Protein AF-A0A6L8E9G6-F1 (afdb_monomer_lite)

Secondary structure (DSSP, 8-state):
------PPPP--------PPPPPPPPPPPPPPPPP------------------------PPPPPP----------HHHHHHHHT--SSEEEEEEEEEE-TT-TT-EEEEEEETTS-TTSS-EEEE--SS-B-TTSEEEEEEEEEEEPPSSSSPPEEEEEEEEEEPPPPTT--S---TTTT-EEEEEEETTS-GGGT-PEEE---EESSTTPPEEEEEEEEEEEPTTS-TTT---EEEEEETTEEEEEE---HHHHHHHHHHHHHHHHHHHHT--GGG-------SSS----SS------HHHHHHHHHHHHHHHHHHHHTS----HHHHHHHHHHHHHHHHHHTT---SS-HHHHHHHHHHH--S-TTS---TTSHHHHHHHHHHHHHHHHHH-THHHHHHHHHHTT-SSHHHHHHHHHSS-HHHHHHHHHHHHHHHSPPPPEEEEEEE-TTS-B--SEEEEEE-TTSPEEEEE--TTSEEEEE--SSEEEEEEEETTTEEEEEE-SSS-EE-TT-TTTPPEEE--TT-EEEEEEE-SS-TTS--EE-SSSSEEPPS-S----SPPPEEEEEEEE-TTS-B-TTPEEEEEEGGGS-EEEEE--TTSEEEEEE-SEEEEEEEEEEPTTSPEEEEEE-GGG-EES-GGGPPEEEESSS-EEEEEEE-----

pLDDT: mean 72.91, std 22.37, range [22.69, 98.38]

Radius of gyration: 34.8 Å; chains: 1; bounding box: 87×125×87 Å

Foldseek 3Di:
DDDDDDDDDDDDDDDDDDDDDDDDDDDDDDDDDDDDDDDDDDDDDDDDDDDDDDDDDDDDDDDDDDDDPDDDPDDPVVVVVVVVPPDWKWKKKKWWWFAPPCPQWIKIFMDTVPDDSPPQHIDIFGFDPPQPPQQKTWRDKDWTFADGPDPDGTFTKIKTKMFRAADPPPDPPPRPVRHGWMWMFMDGVPDDSPLQDTHIFCQLDAPDPRGITISFMKIWIYTHPPPPSVPDQIWIWTAHPVGIRTGGDDDVVNVLVCVVVVVQVVLCVVPVHDSVPQDQDADPDPFDDDDPDPHDHDDLVNLLVSLLVVQLVLLCVQQVNQDDQPLLSLLSSLQSSQVVVVVVVNPDVDRSLVVLLALCLQDPDQLPDSDDCVFSSSSSLSVNLNVVLCVQQNNVLSSQLSNVNNPDPDSQRSNCVSRVDGPVRSSVVSVVVSCVRRNHAAKAKEFEAEPVRAGQFQKWKWKDDPPDDIWIFGQDPRRITIGGYHQHFIWIWIQHPQAGTAATDQPPQEGDFPLPVVRHGTDRADRNGHYHRHHYRPADNPADFDCLLASHTHRPPDPPDPPRAAWAKEKEFEAEQVRAGDWQKKKWWDRPPDPRTWIFTAHPRRMTITTHGFDKTWIKIWDQDPVRDTDIWTQQDPVATDNGPVSTDIDGDDPYHHYHRYHYDHPDD

Sequence (669 aa):
MAAAPDAPADPVTAPAGAAAAPDAPASPEPPPTAAAAPDSPAAAAAAPAAVVFCEDGLAVPEPVAGDLEAECPYSVAALEARDARGGDVADLDVRVWQREGNLASLFVSARPGGGSWEALGTISLAPDDGVTASGRLRYGDLALDVPRPGDGPPLAIELRVWQQLPAPWGTSAQRLPDAGSTYIGARVAGGSWDSLGMIPLPLAGRLGSDGPFRYGDIALRVPLPGGDADRALPTATVVLADGYSTVERITWRQRIEEEYAITTAFFAHRYGLTAEDVTLVMSDSKEPAAYESGVVALTEGDLRSIGWGYALALHEELSGGASPPQWLLSGMAEHFTAVHGFAAGWRATEPGLERDIRDARGAAEPLRSDTDIRDCGVSGIAGLATARLVERAGEGALWEFSRLLRGARSWEVAFAEAFGVSIDAFYEAFDAYRREVAPPHPHIQGVIVGADGMPARDLEVWAAAPDSSAWIDPTGADGAFSVAAGSSPIELFVTHARCGIIGYYDGVGGLVGWMDFDARAAIEVGDAGVGGLTIVLPIDPDAPCVDDGTGWWKAPEGVDEAGPPSLYRISGVVLGPDGEPVEGVYVKADGGRGANVRRDETGADGTFTLLTPPGWYKLGVRVYLPSGSSRAGWYGGESGFTIRRQQITLVGVDGEDVTGIVVNLPEFR

Structure (mmCIF, N/CA/C/O backbone):
data_AF-A0A6L8E9G6-F1
#
_entry.id   AF-A0A6L8E9G6-F1
#
loop_
_atom_site.group_PDB
_atom_site.id
_atom_site.type_symbol
_atom_site.label_atom_id
_atom_site.label_alt_id
_atom_site.label_comp_id
_atom_site.label_asym_id
_atom_site.label_entity_id
_atom_site.label_seq_id
_atom_site.pdbx_PDB_ins_code
_atom_site.Cartn_x
_atom_site.Cartn_y
_atom_site.Cartn_z
_atom_site.occupancy
_atom_site.B_iso_or_equiv
_atom_site.auth_seq_id
_atom_site.auth_comp_id
_atom_site.auth_asym_id
_atom_site.auth_atom_id
_atom_site.pdbx_PDB_model_num
ATOM 1 N N . MET A 1 1 ? -11.612 -72.545 3.456 1.00 34.84 1 MET A N 1
ATOM 2 C CA . MET A 1 1 ? -10.907 -71.340 3.944 1.00 34.84 1 MET A CA 1
ATOM 3 C C . MET A 1 1 ? -11.466 -70.154 3.173 1.00 34.84 1 MET A C 1
ATOM 5 O O . MET A 1 1 ? -11.627 -70.293 1.970 1.00 34.84 1 MET A O 1
ATOM 9 N N . ALA A 1 2 ? -11.878 -69.113 3.905 1.00 37.31 2 ALA A N 1
ATOM 10 C CA . ALA A 1 2 ? -12.655 -67.927 3.496 1.00 37.31 2 ALA A CA 1
ATOM 11 C C . ALA A 1 2 ? -12.231 -67.331 2.133 1.00 37.31 2 ALA A C 1
ATOM 13 O O . ALA A 1 2 ? -11.038 -67.257 1.868 1.00 37.31 2 ALA A O 1
ATOM 14 N N . ALA A 1 3 ? -13.126 -67.080 1.167 1.00 36.34 3 ALA A N 1
ATOM 15 C CA . ALA A 1 3 ? -14.264 -66.139 1.097 1.00 36.34 3 ALA A CA 1
ATOM 16 C C . ALA A 1 3 ? -13.819 -64.667 0.942 1.00 36.34 3 ALA A C 1
ATOM 18 O O . ALA A 1 3 ? -13.421 -64.024 1.908 1.00 36.34 3 ALA A O 1
ATOM 19 N N . ALA A 1 4 ? -13.899 -64.180 -0.301 1.00 39.75 4 ALA A N 1
ATOM 20 C CA . ALA A 1 4 ? -13.783 -62.783 -0.721 1.00 39.75 4 ALA A CA 1
ATOM 21 C C . ALA A 1 4 ? -15.195 -62.177 -0.865 1.00 39.75 4 ALA A C 1
ATOM 23 O O . ALA A 1 4 ? -16.087 -62.919 -1.283 1.00 39.75 4 ALA A O 1
ATOM 24 N N . PRO A 1 5 ? -15.424 -60.885 -0.559 1.00 57.00 5 PRO A N 1
ATOM 25 C CA . PRO A 1 5 ? -16.730 -60.273 -0.755 1.00 57.00 5 PRO A CA 1
ATOM 26 C C . PRO A 1 5 ? -16.812 -59.479 -2.069 1.00 57.00 5 PRO A C 1
ATOM 28 O O . PRO A 1 5 ? -16.061 -58.536 -2.303 1.00 57.00 5 PRO A O 1
ATOM 31 N N . ASP A 1 6 ? -17.719 -59.951 -2.920 1.00 42.75 6 ASP A N 1
ATOM 32 C CA . ASP A 1 6 ? -18.845 -59.253 -3.552 1.00 42.75 6 ASP A CA 1
ATOM 33 C C . ASP A 1 6 ? -18.707 -57.795 -4.026 1.00 42.75 6 ASP A C 1
ATOM 35 O O . ASP A 1 6 ? -18.621 -56.840 -3.255 1.00 42.75 6 ASP A O 1
ATOM 39 N N . ALA A 1 7 ? -18.873 -57.654 -5.344 1.00 43.41 7 ALA A N 1
ATOM 40 C CA . ALA A 1 7 ? -19.369 -56.460 -6.016 1.00 43.41 7 ALA A CA 1
ATOM 41 C C . ALA A 1 7 ? -20.901 -56.349 -5.863 1.00 43.41 7 ALA A C 1
ATOM 43 O O . ALA A 1 7 ? -21.584 -57.374 -5.954 1.00 43.41 7 ALA A O 1
ATOM 44 N N . PRO A 1 8 ? -21.477 -55.141 -5.722 1.00 57.91 8 PRO A N 1
ATOM 45 C CA . PRO A 1 8 ? -22.910 -54.953 -5.865 1.00 57.91 8 PRO A CA 1
ATOM 46 C C . PRO A 1 8 ? -23.287 -54.531 -7.291 1.00 57.91 8 PRO A C 1
ATOM 48 O O . PRO A 1 8 ? -22.608 -53.746 -7.951 1.00 57.91 8 PRO A O 1
ATOM 51 N N . ALA A 1 9 ? -24.401 -55.108 -7.727 1.00 42.03 9 ALA A N 1
ATOM 52 C CA . ALA A 1 9 ? -25.062 -54.932 -9.006 1.00 42.03 9 ALA A CA 1
ATOM 53 C C . ALA A 1 9 ? -25.795 -53.585 -9.143 1.00 42.03 9 ALA A C 1
ATOM 55 O O . ALA A 1 9 ? -26.225 -52.994 -8.150 1.00 42.03 9 ALA A O 1
ATOM 56 N N . ASP A 1 10 ? -26.014 -53.187 -10.400 1.00 43.34 10 ASP A N 1
ATOM 57 C CA . ASP A 1 10 ? -27.021 -52.208 -10.822 1.00 43.34 10 ASP A CA 1
ATOM 58 C C . ASP A 1 10 ? -28.392 -52.503 -10.208 1.00 43.34 10 ASP A C 1
ATOM 60 O O . ASP A 1 10 ? -28.780 -53.671 -10.055 1.00 43.34 10 ASP A O 1
ATOM 64 N N . PRO A 1 11 ? -29.193 -51.453 -9.966 1.00 54.84 11 PRO A N 1
ATOM 65 C CA . PRO A 1 11 ? -30.431 -51.418 -10.736 1.00 54.84 11 PRO A CA 1
ATOM 66 C C . PRO A 1 11 ? -30.962 -50.013 -11.107 1.00 54.84 11 PRO A C 1
ATOM 68 O O . PRO A 1 11 ? -30.930 -49.071 -10.323 1.00 54.84 11 PRO A O 1
ATOM 71 N N . VAL A 1 12 ? -31.665 -50.003 -12.249 1.00 36.16 12 VAL A N 1
ATOM 72 C CA . VAL A 1 12 ? -33.034 -49.463 -12.415 1.00 36.16 12 VAL A CA 1
ATOM 73 C C . VAL A 1 12 ? -33.237 -48.050 -13.014 1.00 36.16 12 VAL A C 1
ATOM 75 O O . VAL A 1 12 ? -33.052 -47.009 -12.400 1.00 36.16 12 VAL A O 1
ATOM 78 N N . THR A 1 13 ? -33.783 -48.118 -14.240 1.00 39.25 13 THR A N 1
ATOM 79 C CA . THR A 1 13 ? -34.848 -47.313 -14.880 1.00 39.25 13 THR A CA 1
ATOM 80 C C . THR A 1 13 ? -34.634 -45.839 -15.216 1.00 39.25 13 THR A C 1
ATOM 82 O O . THR A 1 13 ? -34.694 -44.953 -14.370 1.00 39.25 13 THR A O 1
ATOM 85 N N . ALA A 1 14 ? -34.639 -45.593 -16.527 1.00 44.62 14 ALA A N 1
ATOM 86 C CA . ALA A 1 14 ? -35.161 -44.379 -17.138 1.00 44.62 14 ALA A CA 1
ATOM 87 C C . ALA A 1 14 ? -36.683 -44.245 -16.934 1.00 44.62 14 ALA A C 1
ATOM 89 O O . ALA A 1 14 ? -37.402 -45.249 -16.994 1.00 44.62 14 ALA A O 1
ATOM 90 N N . PRO A 1 15 ? -37.188 -43.004 -16.880 1.00 51.66 15 PRO A N 1
ATOM 91 C CA . PRO A 1 15 ? -38.453 -42.691 -17.513 1.00 51.66 15 PRO A CA 1
ATOM 92 C C . PRO A 1 15 ? -38.275 -41.626 -18.599 1.00 51.66 15 PRO A C 1
ATOM 94 O O . PRO A 1 15 ? -37.685 -40.566 -18.401 1.00 51.66 15 PRO A O 1
ATOM 97 N N . ALA A 1 16 ? -38.852 -41.928 -19.758 1.00 43.56 16 ALA A N 1
ATOM 98 C CA . ALA A 1 16 ? -39.201 -40.951 -20.769 1.00 43.56 16 ALA A CA 1
ATOM 99 C C . ALA A 1 16 ? -40.277 -40.006 -20.209 1.00 43.56 16 ALA A C 1
ATOM 101 O O . ALA A 1 16 ? -41.309 -40.455 -19.713 1.00 43.56 16 ALA A O 1
ATOM 102 N N . GLY A 1 17 ? -40.039 -38.704 -20.324 1.00 38.12 17 GLY A N 1
ATOM 103 C CA . GLY A 1 17 ? -40.986 -37.658 -19.961 1.00 38.12 17 GLY A CA 1
ATOM 104 C C . GLY A 1 17 ? -40.661 -36.388 -20.731 1.00 38.12 17 GLY A C 1
ATOM 105 O O . GLY A 1 17 ? -39.945 -35.526 -20.238 1.00 38.12 17 GLY A O 1
ATOM 106 N N . ALA A 1 18 ? -41.160 -36.300 -21.964 1.00 43.31 18 ALA A N 1
ATOM 107 C CA . ALA A 1 18 ? -41.193 -35.060 -22.724 1.00 43.31 18 ALA A CA 1
ATOM 108 C C . ALA A 1 18 ? -42.178 -34.099 -22.040 1.00 43.31 18 ALA A C 1
ATOM 110 O O . ALA A 1 18 ? -43.392 -34.281 -22.133 1.00 43.31 18 ALA A O 1
ATOM 111 N N . ALA A 1 19 ? -41.650 -33.102 -21.333 1.00 38.50 19 ALA A N 1
ATOM 112 C CA . ALA A 1 19 ? -42.410 -31.953 -20.866 1.00 38.50 19 ALA A CA 1
ATOM 113 C C . ALA A 1 19 ? -42.202 -30.800 -21.854 1.00 38.50 19 ALA A C 1
ATOM 115 O O . ALA A 1 19 ? -41.074 -30.441 -22.187 1.00 38.50 19 ALA A O 1
ATOM 116 N N . ALA A 1 20 ? -43.319 -30.280 -22.354 1.00 40.31 20 ALA A N 1
ATOM 117 C CA . ALA A 1 20 ? -43.389 -29.131 -23.238 1.00 40.31 20 ALA A CA 1
ATOM 118 C C . ALA A 1 20 ? -42.755 -27.888 -22.592 1.00 40.31 20 ALA A C 1
ATOM 120 O O . ALA A 1 20 ? -42.917 -27.646 -21.395 1.00 40.31 20 ALA A O 1
ATOM 121 N N . ALA A 1 21 ? -42.053 -27.106 -23.412 1.00 43.97 21 ALA A N 1
ATOM 122 C CA . ALA A 1 21 ? -41.559 -25.783 -23.061 1.00 43.97 21 ALA A CA 1
ATOM 123 C C . ALA A 1 21 ? -42.733 -24.866 -22.660 1.00 43.97 21 ALA A C 1
ATOM 125 O O . ALA A 1 21 ? -43.738 -24.850 -23.374 1.00 43.97 21 ALA A O 1
ATOM 126 N N . PRO A 1 22 ? -42.641 -24.104 -21.556 1.00 48.09 22 PRO A N 1
ATOM 127 C CA . PRO A 1 22 ? -43.569 -23.014 -21.311 1.00 48.09 22 PRO A CA 1
ATOM 128 C C . PRO A 1 22 ? -43.245 -21.839 -22.240 1.00 48.09 22 PRO A C 1
ATOM 130 O O . PRO A 1 22 ? -42.084 -21.469 -22.423 1.00 48.09 22 PRO A O 1
ATOM 133 N N . ASP A 1 23 ? -44.303 -21.286 -22.827 1.00 43.38 23 ASP A N 1
ATOM 134 C CA . ASP A 1 23 ? -44.295 -20.114 -23.692 1.00 43.38 23 ASP A CA 1
ATOM 135 C C . ASP A 1 23 ? -43.515 -18.940 -23.082 1.00 43.38 23 ASP A C 1
ATOM 137 O O . ASP A 1 23 ? -43.664 -18.593 -21.907 1.00 43.38 23 ASP A O 1
ATOM 141 N N . ALA A 1 24 ? -42.697 -18.308 -23.923 1.00 47.88 24 ALA A N 1
ATOM 142 C CA . ALA A 1 24 ? -42.020 -17.058 -23.621 1.00 47.88 24 ALA A CA 1
ATOM 143 C C . ALA A 1 24 ? -43.050 -15.951 -23.311 1.00 47.88 24 ALA A C 1
ATOM 145 O O . ALA A 1 24 ? -44.006 -15.785 -24.076 1.00 47.88 24 ALA A O 1
ATOM 146 N N . PRO A 1 25 ? -42.880 -15.153 -22.240 1.00 49.28 25 PRO A N 1
ATOM 147 C CA . PRO A 1 25 ? -43.731 -13.994 -22.025 1.00 49.28 25 PRO A CA 1
ATOM 148 C C . PRO A 1 25 ? -43.443 -12.929 -23.090 1.00 49.28 25 PRO A C 1
ATOM 150 O O . PRO A 1 25 ? -42.295 -12.569 -23.355 1.00 49.28 25 PRO A O 1
ATOM 153 N N . ALA A 1 26 ? -44.524 -12.451 -23.706 1.00 46.19 26 ALA A N 1
ATOM 154 C CA . ALA A 1 26 ? -44.530 -11.410 -24.719 1.00 46.19 26 ALA A CA 1
ATOM 155 C C . ALA A 1 26 ? -43.819 -10.133 -24.242 1.00 46.19 26 ALA A C 1
ATOM 157 O O . ALA A 1 26 ? -44.000 -9.683 -23.109 1.00 46.19 26 ALA A O 1
ATOM 158 N N . SER A 1 27 ? -43.035 -9.545 -25.145 1.00 49.81 27 SER A N 1
ATOM 159 C CA . SER A 1 27 ? -42.399 -8.238 -24.987 1.00 49.81 27 SER A CA 1
ATOM 160 C C . SER A 1 27 ? -43.433 -7.159 -24.631 1.00 49.81 27 SER A C 1
ATOM 162 O O . SER A 1 27 ? -44.472 -7.095 -25.292 1.00 49.81 27 SER A O 1
ATOM 164 N N . PRO A 1 28 ? -43.176 -6.291 -23.637 1.00 51.94 28 PRO A N 1
ATOM 165 C CA . PRO A 1 28 ? -44.056 -5.162 -23.375 1.00 51.94 28 PRO A CA 1
ATOM 166 C C . PRO A 1 28 ? -43.942 -4.123 -24.500 1.00 51.94 28 PRO A C 1
ATOM 168 O O . PRO A 1 28 ? -42.842 -3.758 -24.922 1.00 51.94 28 PRO A O 1
ATOM 171 N N . GLU A 1 29 ? -45.100 -3.671 -24.987 1.00 46.72 29 GLU A N 1
ATOM 172 C CA . GLU A 1 29 ? -45.248 -2.578 -25.950 1.00 46.72 29 GLU A CA 1
ATOM 173 C C . GLU A 1 29 ? -44.551 -1.290 -25.470 1.00 46.72 29 GLU A C 1
ATOM 175 O O . GLU A 1 29 ? -44.580 -0.976 -24.275 1.00 46.72 29 GLU A O 1
ATOM 180 N N . PRO A 1 30 ? -43.968 -0.498 -26.388 1.00 52.91 30 PRO A N 1
ATOM 181 C CA . PRO A 1 30 ? -43.432 0.812 -26.054 1.00 52.91 30 PRO A CA 1
ATOM 182 C C . PRO A 1 30 ? -44.566 1.802 -25.720 1.00 52.91 30 PRO A C 1
ATOM 184 O O . PRO A 1 30 ? -45.620 1.776 -26.362 1.00 52.91 30 PRO A O 1
ATOM 187 N N . PRO A 1 31 ? -44.367 2.712 -24.749 1.00 54.97 31 PRO A N 1
ATOM 188 C CA . PRO A 1 31 ? -45.377 3.694 -24.380 1.00 54.97 31 PRO A CA 1
ATOM 189 C C . PRO A 1 31 ? -45.618 4.730 -25.497 1.00 54.97 31 PRO A C 1
ATOM 191 O O . PRO A 1 31 ? -44.718 5.024 -26.291 1.00 54.97 31 PRO A O 1
ATOM 194 N N . PRO A 1 32 ? -46.832 5.308 -25.559 1.00 49.84 32 PRO A N 1
ATOM 195 C CA . PRO A 1 32 ? -47.239 6.204 -26.631 1.00 49.84 32 PRO A CA 1
ATOM 196 C C . PRO A 1 32 ? -46.510 7.550 -26.590 1.00 49.84 32 PRO A C 1
ATOM 198 O O . PRO A 1 32 ? -46.261 8.147 -25.543 1.00 49.84 32 PRO A O 1
ATOM 201 N N . THR A 1 33 ? -46.221 8.034 -27.792 1.00 44.53 33 THR A N 1
ATOM 202 C CA . THR A 1 33 ? -45.575 9.302 -28.124 1.00 44.53 33 THR A CA 1
ATOM 203 C C . THR A 1 33 ? -46.416 10.485 -27.630 1.00 44.53 33 THR A C 1
ATOM 205 O O . THR A 1 33 ? -47.532 10.699 -28.104 1.00 44.53 33 THR A O 1
ATOM 208 N N . ALA A 1 34 ? -45.884 11.274 -26.693 1.00 41.69 34 ALA A N 1
ATOM 209 C CA . ALA A 1 34 ? -46.488 12.537 -26.278 1.00 41.69 34 ALA A CA 1
ATOM 210 C C . ALA A 1 34 ? -46.026 13.674 -27.201 1.00 41.69 34 ALA A C 1
ATOM 212 O O . ALA A 1 34 ? -44.832 13.911 -27.387 1.00 41.69 34 ALA A O 1
ATOM 213 N N . ALA A 1 35 ? -47.002 14.353 -27.794 1.00 38.34 35 ALA A N 1
ATOM 214 C CA . ALA A 1 35 ? -46.831 15.486 -28.685 1.00 38.34 35 ALA A CA 1
ATOM 215 C C . ALA A 1 35 ? -46.746 16.827 -27.931 1.00 38.34 35 ALA A C 1
ATOM 217 O O . ALA A 1 35 ? -47.390 17.014 -26.904 1.00 38.34 35 ALA A O 1
ATOM 218 N N . ALA A 1 36 ? -46.041 17.761 -28.580 1.00 35.41 36 ALA A N 1
ATOM 219 C CA . ALA A 1 36 ? -46.190 19.220 -28.556 1.00 35.41 36 ALA A CA 1
ATOM 220 C C . ALA A 1 36 ? -45.849 19.996 -27.264 1.00 35.41 36 ALA A C 1
ATOM 222 O O . ALA A 1 36 ? -46.630 20.096 -26.322 1.00 35.41 36 ALA A O 1
ATOM 223 N N . ALA A 1 37 ? -44.702 20.679 -27.324 1.00 40.25 37 ALA A N 1
ATOM 224 C CA . ALA A 1 37 ? -44.379 21.864 -26.535 1.00 40.25 37 ALA A CA 1
ATOM 225 C C . ALA A 1 37 ? -45.086 23.119 -27.090 1.00 40.25 37 ALA A C 1
ATOM 227 O O . ALA A 1 37 ? -45.302 23.195 -28.304 1.00 40.25 37 ALA A O 1
ATOM 228 N N . PRO A 1 38 ? -45.330 24.138 -26.248 1.00 48.16 38 PRO A N 1
ATOM 229 C CA . PRO A 1 38 ? -45.386 25.517 -26.710 1.00 48.16 38 PRO A CA 1
ATOM 230 C C . PRO A 1 38 ? -44.296 26.403 -26.075 1.00 48.16 38 PRO A C 1
ATOM 232 O O . PRO A 1 38 ? -44.104 26.429 -24.862 1.00 48.16 38 PRO A O 1
ATOM 235 N N . ASP A 1 39 ? -43.632 27.136 -26.967 1.00 38.28 39 ASP A N 1
ATOM 236 C CA . ASP A 1 39 ? -43.183 28.530 -26.878 1.00 38.28 39 ASP A CA 1
ATOM 237 C C . ASP A 1 39 ? -42.185 28.986 -25.793 1.00 38.28 39 ASP A C 1
ATOM 239 O O . ASP A 1 39 ? -42.514 29.297 -24.650 1.00 38.28 39 ASP A O 1
ATOM 243 N N . SER A 1 40 ? -40.946 29.197 -26.256 1.00 34.78 40 SER A N 1
ATOM 244 C CA . SER A 1 40 ? -39.994 30.182 -25.722 1.00 34.78 40 SER A CA 1
ATOM 245 C C . SER A 1 40 ? -40.429 31.627 -26.004 1.00 34.78 40 SER A C 1
ATOM 247 O O . SER A 1 40 ? -40.998 31.898 -27.063 1.00 34.78 40 SER A O 1
ATOM 249 N N . PRO A 1 41 ? -39.948 32.592 -25.197 1.00 46.97 41 PRO A N 1
ATOM 250 C CA . PRO A 1 41 ? -39.599 33.904 -25.721 1.00 46.97 41 PRO A CA 1
ATOM 251 C C . PRO A 1 41 ? -38.106 34.233 -25.544 1.00 46.97 41 PRO A C 1
ATOM 253 O O . PRO A 1 41 ? -37.573 34.283 -24.442 1.00 46.97 41 PRO A O 1
ATOM 256 N N . ALA A 1 42 ? -37.486 34.473 -26.701 1.00 32.00 42 ALA A N 1
ATOM 257 C CA . ALA A 1 42 ? -36.502 35.503 -27.040 1.00 32.00 42 ALA A CA 1
ATOM 258 C C . ALA A 1 42 ? -35.385 35.877 -26.042 1.00 32.00 42 ALA A C 1
ATOM 260 O O . ALA A 1 42 ? -35.580 36.577 -25.051 1.00 32.00 42 ALA A O 1
ATOM 261 N N . ALA A 1 43 ? -34.165 35.548 -26.472 1.00 33.62 43 ALA A N 1
ATOM 262 C CA . ALA A 1 43 ? -32.908 36.141 -26.046 1.00 33.62 43 ALA A CA 1
ATOM 263 C C . ALA A 1 43 ? -32.781 37.617 -26.475 1.00 33.62 43 ALA A C 1
ATOM 265 O O . ALA A 1 43 ? -33.112 37.976 -27.607 1.00 33.62 43 ALA A O 1
ATOM 266 N N . ALA A 1 44 ? -32.203 38.440 -25.599 1.00 33.03 44 ALA A N 1
ATOM 267 C CA . ALA A 1 44 ? -31.598 39.720 -25.949 1.00 33.03 44 ALA A CA 1
ATOM 268 C C . ALA A 1 44 ? -30.086 39.635 -25.706 1.00 33.03 44 ALA A C 1
ATOM 270 O O . ALA A 1 44 ? -29.627 39.278 -24.622 1.00 33.03 44 ALA A O 1
ATOM 271 N N . ALA A 1 45 ? -29.336 39.927 -26.763 1.00 36.22 45 ALA A N 1
ATOM 272 C CA . ALA A 1 45 ? -27.887 39.916 -26.826 1.00 36.22 45 ALA A CA 1
ATOM 273 C C . ALA A 1 45 ? -27.264 41.139 -26.138 1.00 36.22 45 ALA A C 1
ATOM 275 O O . ALA A 1 45 ? -27.761 42.256 -26.279 1.00 36.22 45 ALA A O 1
ATOM 276 N N . ALA A 1 46 ? -26.102 40.944 -25.517 1.00 30.33 46 ALA A N 1
ATOM 277 C CA . ALA A 1 46 ? -25.108 41.994 -25.336 1.00 30.33 46 ALA A CA 1
ATOM 278 C C . ALA A 1 46 ? -23.712 41.401 -25.576 1.00 30.33 46 ALA A C 1
ATOM 280 O O . ALA A 1 46 ? -23.305 40.437 -24.932 1.00 30.33 46 ALA A O 1
ATOM 281 N N . ALA A 1 47 ? -23.034 41.961 -26.575 1.00 33.81 47 ALA A N 1
ATOM 282 C CA . ALA A 1 47 ? -21.674 41.648 -26.996 1.00 33.81 47 ALA A CA 1
ATOM 283 C C . ALA A 1 47 ? -20.642 42.476 -26.175 1.00 33.81 47 ALA A C 1
ATOM 285 O O . ALA A 1 47 ? -21.043 43.340 -25.393 1.00 33.81 47 ALA A O 1
ATOM 286 N N . PRO A 1 48 ? -19.329 42.209 -26.325 1.00 41.09 48 PRO A N 1
ATOM 287 C CA . PRO A 1 48 ? -18.318 42.296 -25.267 1.00 41.09 48 PRO A CA 1
ATOM 288 C C . PRO A 1 48 ? -17.652 43.671 -25.130 1.00 41.09 48 PRO A C 1
ATOM 290 O O . PRO A 1 48 ? -17.574 44.433 -26.093 1.00 41.09 48 PRO A O 1
ATOM 293 N N . ALA A 1 49 ? -17.076 43.942 -23.955 1.00 27.38 49 ALA A N 1
ATOM 294 C CA . ALA A 1 49 ? -16.217 45.099 -23.729 1.00 27.38 49 ALA A CA 1
ATOM 295 C C . ALA A 1 49 ? -14.818 44.681 -23.240 1.00 27.38 49 ALA A C 1
ATOM 297 O O . ALA A 1 49 ? -14.646 44.087 -22.181 1.00 27.38 49 ALA A O 1
ATOM 298 N N . ALA A 1 50 ? -13.871 45.002 -24.119 1.00 25.59 50 ALA A N 1
ATOM 299 C CA . ALA A 1 50 ? -12.425 45.181 -24.038 1.00 25.59 50 ALA A CA 1
ATOM 300 C C . ALA A 1 50 ? -11.691 45.176 -22.678 1.00 25.59 50 ALA A C 1
ATOM 302 O O . ALA A 1 50 ? -12.076 45.821 -21.708 1.00 25.59 50 ALA A O 1
ATOM 303 N N . VAL A 1 51 ? -10.505 44.563 -22.746 1.00 26.09 51 VAL A N 1
ATOM 304 C CA . VAL A 1 51 ? -9.331 44.718 -21.877 1.00 26.09 51 VAL A CA 1
ATOM 305 C C . VAL A 1 51 ? -8.611 46.038 -22.190 1.00 26.09 51 VAL A C 1
ATOM 307 O O . VAL A 1 51 ? -8.325 46.299 -23.359 1.00 26.09 51 VAL A O 1
ATOM 310 N N . VAL A 1 52 ? -8.247 46.810 -21.158 1.00 22.69 52 VAL A N 1
ATOM 311 C CA . VAL A 1 52 ? -7.181 47.835 -21.169 1.00 22.69 52 VAL A CA 1
ATOM 312 C C . VAL A 1 52 ? -6.492 47.844 -19.792 1.00 22.69 52 VAL A C 1
ATOM 314 O O . VAL A 1 52 ? -7.167 47.823 -18.767 1.00 22.69 52 VAL A O 1
ATOM 317 N N . PHE A 1 53 ? -5.155 47.853 -19.793 1.00 29.69 53 PHE A N 1
ATOM 318 C CA . PHE A 1 53 ? -4.258 47.982 -18.632 1.00 29.69 53 PHE A CA 1
ATOM 319 C C . PHE A 1 53 ? -4.036 49.453 -18.221 1.00 29.69 53 PHE A C 1
ATOM 321 O O . PHE A 1 53 ? -4.020 50.304 -19.104 1.00 29.69 53 PHE A O 1
ATOM 328 N N . CYS A 1 54 ? -3.786 49.700 -16.923 1.00 25.02 54 CYS A N 1
ATOM 329 C CA . CYS A 1 54 ? -2.844 50.675 -16.311 1.00 25.02 54 CYS A CA 1
ATOM 330 C C . CYS A 1 54 ? -2.882 50.462 -14.774 1.00 25.02 54 CYS A C 1
ATOM 332 O O . CYS A 1 54 ? -3.959 50.258 -14.224 1.00 25.02 54 CYS A O 1
ATOM 334 N N . GLU A 1 55 ? -1.755 50.181 -14.111 1.00 28.30 55 GLU A N 1
ATOM 335 C CA . GLU A 1 55 ? -0.821 51.127 -13.451 1.00 28.30 55 GLU A CA 1
ATOM 336 C C . GLU A 1 55 ? -1.432 51.917 -12.271 1.00 28.30 55 GLU A C 1
ATOM 338 O O . GLU A 1 55 ? -2.286 52.776 -12.454 1.00 28.30 55 GLU A O 1
ATOM 343 N N . ASP A 1 56 ? -0.933 51.581 -11.074 1.00 32.03 56 ASP A N 1
ATOM 344 C CA . ASP A 1 56 ? -0.879 52.325 -9.809 1.00 32.03 56 ASP A CA 1
ATOM 345 C C . ASP A 1 56 ? -2.139 53.000 -9.225 1.00 32.03 56 ASP A C 1
ATOM 347 O O . ASP A 1 56 ? -2.532 54.104 -9.590 1.00 32.03 56 ASP A O 1
ATOM 351 N N . GLY A 1 57 ? -2.612 52.413 -8.116 1.00 31.39 57 GLY A N 1
ATOM 352 C CA . GLY A 1 57 ? -3.055 53.174 -6.941 1.00 31.39 57 GLY A CA 1
ATOM 353 C C . GLY A 1 57 ? -4.563 53.310 -6.712 1.00 31.39 57 GLY A C 1
ATOM 354 O O . GLY A 1 57 ? -5.270 53.914 -7.508 1.00 31.39 57 GLY A O 1
ATOM 355 N N . LEU A 1 58 ? -5.014 52.805 -5.554 1.00 26.72 58 LEU A N 1
ATOM 356 C CA . LEU A 1 58 ? -5.947 53.405 -4.569 1.00 26.72 58 LEU A CA 1
ATOM 357 C C . LEU A 1 58 ? -6.480 52.261 -3.681 1.00 26.72 58 LEU A C 1
ATOM 359 O O . LEU A 1 58 ? -7.047 51.293 -4.166 1.00 26.72 58 LEU A O 1
ATOM 363 N N . ALA A 1 59 ? -6.120 52.228 -2.400 1.00 27.05 59 ALA A N 1
ATOM 364 C CA . ALA A 1 59 ? -6.766 52.932 -1.285 1.00 27.05 59 ALA A CA 1
ATOM 365 C C . ALA A 1 59 ? -7.511 51.916 -0.409 1.00 27.05 59 ALA A C 1
ATOM 367 O O . ALA A 1 59 ? -8.589 51.437 -0.748 1.00 27.05 59 ALA A O 1
ATOM 368 N N . VAL A 1 60 ? -6.904 51.599 0.732 1.00 29.83 60 VAL A N 1
ATOM 369 C CA . VAL A 1 60 ? -7.542 50.862 1.825 1.00 29.83 60 VAL A CA 1
ATOM 370 C C . VAL A 1 60 ? -8.198 51.896 2.750 1.00 29.83 60 VAL A C 1
ATOM 372 O O . VAL A 1 60 ? -7.543 52.890 3.071 1.00 29.83 60 VAL A O 1
ATOM 375 N N . PRO A 1 61 ? -9.463 51.725 3.171 1.00 30.75 61 PRO A N 1
ATOM 376 C CA . PRO A 1 61 ? -10.064 52.598 4.172 1.00 30.75 61 PRO A CA 1
ATOM 377 C C . PRO A 1 61 ? -9.467 52.319 5.563 1.00 30.75 61 PRO A C 1
ATOM 379 O O . PRO A 1 61 ? -9.325 51.165 5.965 1.00 30.75 61 PRO A O 1
ATOM 382 N N . GLU A 1 62 ? -9.118 53.391 6.279 1.00 30.88 62 GLU A N 1
ATOM 383 C CA . GLU A 1 62 ? -8.607 53.375 7.657 1.00 30.88 62 GLU A CA 1
ATOM 384 C C . GLU A 1 62 ? -9.536 52.621 8.630 1.00 30.88 62 GLU A C 1
ATOM 386 O O . GLU A 1 62 ? -10.759 52.793 8.561 1.00 30.88 62 GLU A O 1
ATOM 391 N N . PRO A 1 63 ? -8.995 51.856 9.598 1.00 33.72 63 PRO A N 1
ATOM 392 C CA . PRO A 1 63 ? -9.771 51.378 10.725 1.00 33.72 63 PRO A CA 1
ATOM 393 C C . PRO A 1 63 ? -9.853 52.440 11.830 1.00 33.72 63 PRO A C 1
ATOM 395 O O . PRO A 1 63 ? -8.876 53.073 12.228 1.00 33.72 63 PRO A O 1
ATOM 398 N N . VAL A 1 64 ? -11.076 52.588 12.327 1.00 30.22 64 VAL A N 1
ATOM 399 C CA . VAL A 1 64 ? -11.498 53.420 13.451 1.00 30.22 64 VAL A CA 1
ATOM 400 C C . VAL A 1 64 ? -10.707 53.067 14.715 1.00 30.22 64 VAL A C 1
ATOM 402 O O . VAL A 1 64 ? -10.725 51.925 15.168 1.00 30.22 64 VAL A O 1
ATOM 405 N N . ALA A 1 65 ? -10.060 54.073 15.306 1.00 34.28 65 ALA A N 1
ATOM 406 C CA . ALA A 1 65 ? -9.482 54.003 16.641 1.00 34.28 65 ALA A CA 1
ATOM 407 C C . ALA A 1 65 ? -10.597 53.936 17.699 1.00 34.28 65 ALA A C 1
ATOM 409 O O . ALA A 1 65 ? -11.449 54.824 17.771 1.00 34.28 65 ALA A O 1
ATOM 410 N N . GLY A 1 66 ? -10.578 52.887 18.517 1.00 28.02 66 GLY A N 1
ATOM 411 C CA . GLY A 1 66 ? -11.432 52.730 19.688 1.00 28.02 66 GLY A CA 1
ATOM 412 C C . GLY A 1 66 ? -10.673 51.991 20.784 1.00 28.02 66 GLY A C 1
ATOM 413 O O . GLY A 1 66 ? -10.244 50.859 20.581 1.00 28.02 66 GLY A O 1
ATOM 414 N N . ASP A 1 67 ? -10.497 52.676 21.910 1.00 32.69 67 ASP A N 1
ATOM 415 C CA . ASP A 1 67 ? -9.819 52.229 23.124 1.00 32.69 67 ASP A CA 1
ATOM 416 C C . ASP A 1 67 ? -10.354 50.894 23.661 1.00 32.69 67 ASP A C 1
ATOM 418 O O . ASP A 1 67 ? -11.536 50.772 23.988 1.00 32.69 67 ASP A O 1
ATOM 422 N N . LEU A 1 68 ? -9.449 49.933 23.852 1.00 28.52 68 LEU A N 1
ATOM 423 C CA . LEU A 1 68 ? -9.598 48.834 24.802 1.00 28.52 68 LEU A CA 1
ATOM 424 C C . LEU A 1 68 ? -8.252 48.614 25.505 1.00 28.52 68 LEU A C 1
ATOM 426 O O . LEU A 1 68 ? -7.409 47.836 25.063 1.00 28.52 68 LEU A O 1
ATOM 430 N N . GLU A 1 69 ? -8.063 49.318 26.622 1.00 31.30 69 GLU A N 1
ATOM 431 C CA . GLU A 1 69 ? -7.188 48.865 27.701 1.00 31.30 69 GLU A CA 1
ATOM 432 C C . GLU A 1 69 ? -7.789 47.576 28.284 1.00 31.30 69 GLU A C 1
ATOM 434 O O . GLU A 1 69 ? -8.813 47.602 28.967 1.00 31.30 69 GLU A O 1
ATOM 439 N N . ALA A 1 70 ? -7.158 46.439 27.999 1.00 30.41 70 ALA A N 1
ATOM 440 C CA . ALA A 1 70 ? -7.352 45.200 28.737 1.00 30.41 70 ALA A CA 1
ATOM 441 C C . ALA A 1 70 ? -5.978 44.582 29.017 1.00 30.41 70 ALA A C 1
ATOM 443 O O . ALA A 1 70 ? -5.164 44.366 28.122 1.00 30.41 70 ALA A O 1
ATOM 444 N N . GLU A 1 71 ? -5.728 44.376 30.303 1.00 29.45 71 GLU A N 1
ATOM 445 C CA . GLU A 1 71 ? -4.494 43.910 30.920 1.00 29.45 71 GLU A CA 1
ATOM 446 C C . GLU A 1 71 ? -4.032 42.550 30.356 1.00 29.45 71 GLU A C 1
ATOM 448 O O . GLU A 1 71 ? -4.752 41.555 30.426 1.00 29.45 71 GLU A O 1
ATOM 453 N N . CYS A 1 72 ? -2.796 42.481 29.853 1.00 23.12 72 CYS A N 1
ATOM 454 C CA . CYS A 1 72 ? -2.100 41.219 29.582 1.00 23.12 72 CYS A CA 1
ATOM 455 C C . CYS A 1 72 ? -1.461 40.699 30.878 1.00 23.12 72 CYS A C 1
ATOM 457 O O . CYS A 1 72 ? -0.607 41.401 31.430 1.00 23.12 72 CYS A O 1
ATOM 459 N N . PRO A 1 73 ? -1.752 39.472 31.352 1.00 32.12 73 PRO A N 1
ATOM 460 C CA . PRO A 1 73 ? -1.153 38.970 32.574 1.00 32.12 73 PRO A CA 1
ATOM 461 C C . PRO A 1 73 ? -0.053 37.942 32.295 1.00 32.12 73 PRO A C 1
ATOM 463 O O . PRO A 1 73 ? -0.091 36.879 32.885 1.00 32.12 73 PRO A O 1
ATOM 466 N N . TYR A 1 74 ? 0.942 38.220 31.447 1.00 27.28 74 TYR A N 1
ATOM 467 C CA . TYR A 1 74 ? 2.175 37.412 31.426 1.00 27.28 74 TYR A CA 1
ATOM 468 C C . TYR A 1 74 ? 3.392 38.278 31.099 1.00 27.28 74 TYR A C 1
ATOM 470 O O . TYR A 1 74 ? 3.752 38.471 29.943 1.00 27.28 74 TYR A O 1
ATOM 478 N N . SER A 1 75 ? 4.036 38.813 32.138 1.00 33.81 75 SER A N 1
ATOM 479 C CA . SER A 1 75 ? 5.398 39.342 32.040 1.00 33.81 75 SER A CA 1
ATOM 480 C C . SER A 1 75 ? 6.380 38.322 32.616 1.00 33.81 75 SER A C 1
ATOM 482 O O . SER A 1 75 ? 6.064 37.607 33.567 1.00 33.81 75 SER A O 1
ATOM 484 N N . VAL A 1 76 ? 7.590 38.271 32.058 1.00 32.97 76 VAL A N 1
ATOM 485 C CA . VAL A 1 76 ? 8.696 37.395 32.496 1.00 32.97 76 VAL A CA 1
ATOM 486 C C . VAL A 1 76 ? 8.991 37.540 34.002 1.00 32.97 76 VAL A C 1
ATOM 488 O O . VAL A 1 76 ? 9.310 36.563 34.673 1.00 32.97 76 VAL A O 1
ATOM 491 N N . ALA A 1 77 ? 8.737 38.718 34.578 1.00 35.56 77 ALA A N 1
ATOM 492 C CA . ALA A 1 77 ? 8.867 38.970 36.014 1.00 35.56 77 ALA A CA 1
ATOM 493 C C . ALA A 1 77 ? 7.869 38.173 36.889 1.00 35.56 77 ALA A C 1
ATOM 495 O O . ALA A 1 77 ? 8.151 37.899 38.055 1.00 35.56 77 ALA A O 1
ATOM 496 N N . ALA A 1 78 ? 6.710 37.774 36.350 1.00 36.62 78 ALA A N 1
ATOM 497 C CA . ALA A 1 78 ? 5.727 36.957 37.063 1.00 36.62 78 ALA A CA 1
ATOM 498 C C . ALA A 1 78 ? 6.114 35.466 37.122 1.00 36.62 78 ALA A C 1
ATOM 500 O O . ALA A 1 78 ? 5.668 34.766 38.031 1.00 36.62 78 ALA A O 1
ATOM 501 N N . LEU A 1 79 ? 6.956 34.988 36.196 1.00 34.06 79 LEU A N 1
ATOM 502 C CA . LEU A 1 79 ? 7.530 33.636 36.222 1.00 34.06 79 LEU A CA 1
ATOM 503 C C . LEU A 1 79 ? 8.679 33.546 37.236 1.00 34.06 79 LEU A C 1
ATOM 505 O O . LEU A 1 79 ? 8.687 32.642 38.066 1.00 34.06 79 LEU A O 1
ATOM 509 N N . GLU A 1 80 ? 9.563 34.545 37.281 1.00 38.69 80 GLU A N 1
ATOM 510 C CA . GLU A 1 80 ? 10.670 34.583 38.253 1.00 38.69 80 GLU A CA 1
ATOM 511 C C . GLU A 1 80 ? 10.183 34.771 39.706 1.00 38.69 80 GLU A C 1
ATOM 513 O O . GLU A 1 80 ? 10.742 34.198 40.640 1.00 38.69 80 GLU A O 1
ATOM 518 N N . ALA A 1 81 ? 9.079 35.499 39.922 1.00 40.31 81 ALA A N 1
ATOM 519 C CA . ALA A 1 81 ? 8.447 35.616 41.242 1.00 40.31 81 ALA A CA 1
ATOM 520 C C . ALA A 1 81 ? 7.701 34.337 41.691 1.00 40.31 81 ALA A C 1
ATOM 522 O O . ALA A 1 81 ? 7.375 34.198 42.876 1.00 40.31 81 ALA A O 1
ATOM 523 N N . ARG A 1 82 ? 7.417 33.406 40.767 1.00 38.72 82 ARG A N 1
ATOM 524 C CA . ARG A 1 82 ? 6.733 32.129 41.035 1.00 38.72 82 ARG A CA 1
ATOM 525 C C . ARG A 1 82 ? 7.704 31.056 41.546 1.00 38.72 82 ARG A C 1
ATOM 527 O O . ARG A 1 82 ? 7.308 30.276 42.408 1.00 38.72 82 ARG A O 1
ATOM 534 N N . ASP A 1 83 ? 8.970 31.107 41.127 1.00 46.00 83 ASP A N 1
ATOM 535 C CA . ASP A 1 83 ? 10.048 30.206 41.577 1.00 46.00 83 ASP A CA 1
ATOM 536 C C . ASP A 1 83 ? 10.579 30.524 42.992 1.00 46.00 83 ASP A C 1
ATOM 538 O O . ASP A 1 83 ? 11.157 29.669 43.659 1.00 46.00 83 ASP A O 1
ATOM 542 N N . ALA A 1 84 ? 10.332 31.729 43.516 1.00 41.25 84 ALA A N 1
ATOM 543 C CA . ALA A 1 84 ? 10.839 32.151 44.827 1.00 41.25 84 ALA A CA 1
ATOM 544 C C . ALA A 1 84 ? 10.081 31.567 46.045 1.00 41.25 84 ALA A C 1
ATOM 546 O O . ALA A 1 84 ? 10.483 31.805 47.186 1.00 41.25 84 ALA A O 1
ATOM 547 N N . ARG A 1 85 ? 9.000 30.793 45.852 1.00 46.88 85 ARG A N 1
ATOM 548 C CA . ARG A 1 85 ? 8.298 30.075 46.940 1.00 46.88 85 ARG A CA 1
ATOM 549 C C . ARG A 1 85 ? 8.783 28.624 47.021 1.00 46.88 85 ARG A C 1
ATOM 551 O O . ARG A 1 85 ? 8.035 27.690 46.758 1.00 46.88 85 ARG A O 1
ATOM 558 N N . GLY A 1 86 ? 10.063 28.454 47.348 1.00 54.69 86 GLY A N 1
ATOM 559 C CA . GLY A 1 86 ? 10.719 27.150 47.472 1.00 54.69 86 GLY A CA 1
ATOM 560 C C . GLY A 1 86 ? 10.227 26.362 48.689 1.00 54.69 86 GLY A C 1
ATOM 561 O O . GLY A 1 86 ? 10.387 26.808 49.824 1.00 54.69 86 GLY A O 1
ATOM 562 N N . GLY A 1 87 ? 9.644 25.186 48.450 1.00 59.66 87 GLY A N 1
ATOM 563 C CA . GLY A 1 87 ? 9.230 24.263 49.511 1.00 59.66 87 GLY A CA 1
ATOM 564 C C . GLY A 1 87 ? 8.618 22.945 49.033 1.00 59.66 87 GLY A C 1
ATOM 565 O O . GLY A 1 87 ? 8.719 21.960 49.756 1.00 59.66 87 GLY A O 1
ATOM 566 N N . ASP A 1 88 ? 8.057 22.900 47.818 1.00 75.88 88 ASP A N 1
ATOM 567 C CA . ASP A 1 88 ? 7.202 21.780 47.383 1.00 75.88 88 ASP A CA 1
ATOM 568 C C . ASP A 1 88 ? 7.827 20.868 46.309 1.00 75.88 88 ASP A C 1
ATOM 570 O O . ASP A 1 88 ? 7.186 19.922 45.853 1.00 75.88 88 ASP A O 1
ATOM 574 N N . VAL A 1 89 ? 9.077 21.114 45.902 1.00 76.81 89 VAL A N 1
ATOM 575 C CA . VAL A 1 89 ? 9.772 20.345 44.854 1.00 76.81 89 VAL A CA 1
ATOM 576 C C . VAL A 1 89 ? 11.202 20.034 45.294 1.00 76.81 89 VAL A C 1
ATOM 578 O O . VAL A 1 89 ? 11.876 20.884 45.876 1.00 76.81 89 VAL A O 1
ATOM 581 N N . ALA A 1 90 ? 11.663 18.813 45.021 1.00 77.50 90 ALA A N 1
ATOM 582 C CA . ALA A 1 90 ? 13.066 18.426 45.141 1.00 77.50 90 ALA A CA 1
ATOM 583 C C . ALA A 1 90 ? 13.703 18.314 43.747 1.00 77.50 90 ALA A C 1
ATOM 585 O O . ALA A 1 90 ? 13.152 17.639 42.875 1.00 77.50 90 ALA A O 1
ATOM 586 N N . ASP A 1 91 ? 14.863 18.949 43.557 1.00 82.88 91 ASP A N 1
ATOM 587 C CA . ASP A 1 91 ? 15.680 18.814 42.346 1.00 82.88 91 ASP A CA 1
ATOM 588 C C . ASP A 1 91 ? 16.665 17.643 42.504 1.00 82.88 91 ASP A C 1
ATOM 590 O O . ASP A 1 91 ? 17.475 17.611 43.441 1.00 82.88 91 ASP A O 1
ATOM 594 N N . LEU A 1 92 ? 16.621 16.689 41.574 1.00 83.94 92 LEU A N 1
ATOM 595 C CA . LEU A 1 92 ? 17.506 15.527 41.527 1.00 83.94 92 LEU A CA 1
ATOM 596 C C . LEU A 1 92 ? 18.189 15.437 40.160 1.00 83.94 92 LEU A C 1
ATOM 598 O O . LEU A 1 92 ? 17.515 15.218 39.160 1.00 83.94 92 LEU A O 1
ATOM 602 N N . ASP A 1 93 ? 19.519 15.498 40.112 1.00 87.12 93 ASP A N 1
ATOM 603 C CA . ASP A 1 93 ? 20.256 15.158 38.893 1.00 87.12 93 ASP A CA 1
ATOM 604 C C . ASP A 1 93 ? 20.530 13.648 38.866 1.00 87.12 93 ASP A C 1
ATOM 606 O O . ASP A 1 93 ? 21.109 13.092 39.804 1.00 87.12 93 ASP A O 1
ATOM 610 N N . VAL A 1 94 ? 20.168 12.986 37.771 1.00 87.00 94 VAL A N 1
ATOM 611 C CA . VAL A 1 94 ? 20.402 11.563 37.514 1.00 87.00 94 VAL A CA 1
ATOM 612 C C . VAL A 1 94 ? 21.244 11.404 36.255 1.00 87.00 94 VAL A C 1
ATOM 614 O O . VAL A 1 94 ? 20.987 12.028 35.232 1.00 87.00 94 VAL A O 1
ATOM 617 N N . ARG A 1 95 ? 22.249 10.537 36.309 1.00 88.19 95 ARG A N 1
ATOM 618 C CA . ARG A 1 95 ? 23.105 10.169 35.183 1.00 88.19 95 ARG A CA 1
ATOM 619 C C . ARG A 1 95 ? 23.027 8.671 34.965 1.00 88.19 95 ARG A C 1
ATOM 621 O O . ARG A 1 95 ? 23.311 7.905 35.885 1.00 88.19 95 ARG A O 1
ATOM 628 N N . VAL A 1 96 ? 22.735 8.265 33.732 1.00 88.06 96 VAL A N 1
ATOM 629 C CA . VAL A 1 96 ? 22.757 6.856 33.321 1.00 88.06 96 VAL A CA 1
ATOM 630 C C . VAL A 1 96 ? 23.899 6.626 32.341 1.00 88.06 96 VAL A C 1
ATOM 632 O O . VAL A 1 96 ? 24.085 7.366 31.371 1.00 88.06 96 VAL A O 1
ATOM 635 N N . TRP A 1 97 ? 24.699 5.602 32.604 1.00 87.06 97 TRP A N 1
ATOM 636 C CA . TRP A 1 97 ? 25.866 5.278 31.795 1.00 87.06 97 TRP A CA 1
ATOM 637 C C . TRP A 1 97 ? 26.141 3.774 31.776 1.00 87.06 97 TRP A C 1
ATOM 639 O O . TRP A 1 97 ? 25.652 3.023 32.612 1.00 87.06 97 TRP A O 1
ATOM 649 N N . GLN A 1 98 ? 26.924 3.316 30.805 1.00 86.81 98 GLN A N 1
ATOM 650 C CA . GLN A 1 98 ? 27.252 1.906 30.596 1.00 86.81 98 GLN A CA 1
ATOM 651 C C . GLN A 1 98 ? 28.741 1.752 30.331 1.00 86.81 98 GLN A C 1
ATOM 653 O O . GLN A 1 98 ? 29.317 2.519 29.565 1.00 86.81 98 GLN A O 1
ATOM 658 N N . ARG A 1 99 ? 29.392 0.762 30.947 1.00 81.81 99 ARG A N 1
ATOM 659 C CA . ARG A 1 99 ? 30.807 0.485 30.658 1.00 81.81 99 ARG A CA 1
ATOM 660 C C . ARG A 1 99 ? 30.937 -0.207 29.313 1.00 81.81 99 ARG A C 1
ATOM 662 O O . ARG A 1 99 ? 30.237 -1.179 29.038 1.00 81.81 99 ARG A O 1
ATOM 669 N N . GLU A 1 100 ? 31.875 0.268 28.507 1.00 72.69 100 GLU A N 1
ATOM 670 C CA . GLU A 1 100 ? 32.248 -0.415 27.279 1.00 72.69 100 GLU A CA 1
ATOM 671 C C . GLU A 1 100 ? 32.709 -1.852 27.585 1.00 72.69 100 GLU A C 1
ATOM 673 O O . GLU A 1 100 ? 33.423 -2.097 28.558 1.00 72.69 100 GLU A O 1
ATOM 678 N N . GLY A 1 101 ? 32.218 -2.819 26.805 1.00 73.69 101 GLY A N 1
ATOM 679 C CA . GLY A 1 101 ? 32.462 -4.248 27.028 1.00 73.69 101 GLY A CA 1
ATOM 680 C C . GLY A 1 101 ? 31.576 -4.915 28.090 1.00 73.69 101 GLY A C 1
ATOM 681 O O . GLY A 1 101 ? 31.626 -6.135 28.224 1.00 73.69 101 GLY A O 1
ATOM 682 N N . ASN A 1 102 ? 30.728 -4.165 28.807 1.00 74.75 102 ASN A N 1
ATOM 683 C CA . ASN A 1 102 ? 29.723 -4.725 29.714 1.00 74.75 102 ASN A CA 1
ATOM 684 C C . ASN A 1 102 ? 28.314 -4.229 29.357 1.00 74.75 102 ASN A C 1
ATOM 686 O O . ASN A 1 102 ? 27.733 -3.384 30.038 1.00 74.75 102 ASN A O 1
ATOM 690 N N . LEU A 1 103 ? 27.750 -4.801 28.289 1.00 69.44 103 LEU A N 1
ATOM 691 C CA . LEU A 1 103 ? 26.370 -4.530 27.866 1.00 69.44 103 LEU A CA 1
ATOM 692 C C . LEU A 1 103 ? 25.322 -5.040 28.875 1.00 69.44 103 LEU A C 1
ATOM 694 O O . LEU A 1 103 ? 24.168 -4.617 28.850 1.00 69.44 103 LEU A O 1
ATOM 698 N N . ALA A 1 104 ? 25.725 -5.928 29.786 1.00 76.38 104 ALA A N 1
ATOM 699 C CA . ALA A 1 104 ? 24.843 -6.540 30.769 1.00 76.38 104 ALA A CA 1
ATOM 700 C C . ALA A 1 104 ? 24.601 -5.662 32.005 1.00 76.38 104 ALA A C 1
ATOM 702 O O . ALA A 1 104 ? 23.840 -6.060 32.878 1.00 76.38 104 ALA A O 1
ATOM 703 N N . SER A 1 105 ? 25.230 -4.490 32.132 1.00 80.94 105 SER A N 1
ATOM 704 C CA . SER A 1 105 ? 25.018 -3.624 33.297 1.00 80.94 105 SER A CA 1
ATOM 705 C C . SER A 1 105 ? 24.888 -2.163 32.901 1.00 80.94 105 SER A C 1
ATOM 707 O O . SER A 1 105 ? 25.744 -1.626 32.198 1.00 80.94 105 SER A O 1
ATOM 709 N N . LEU A 1 106 ? 23.839 -1.514 33.400 1.00 86.69 106 LEU A N 1
ATOM 710 C CA . LEU A 1 106 ? 23.725 -0.059 33.408 1.00 86.69 106 LEU A CA 1
ATOM 711 C C . LEU A 1 106 ? 24.146 0.464 34.778 1.00 86.69 106 LEU A C 1
ATOM 713 O O . LEU A 1 106 ? 24.015 -0.216 35.789 1.00 86.69 106 LEU A O 1
ATOM 717 N N . PHE A 1 107 ? 24.668 1.676 34.813 1.00 87.38 107 PHE A N 1
ATOM 718 C CA . PHE A 1 107 ? 25.064 2.357 36.032 1.00 87.38 107 PHE A CA 1
ATOM 719 C C . PHE A 1 107 ? 24.238 3.625 36.163 1.00 87.38 107 PHE A C 1
ATOM 721 O O . PHE A 1 107 ? 24.133 4.405 35.214 1.00 87.38 107 PHE A O 1
ATOM 728 N N . VAL A 1 108 ? 23.669 3.829 37.346 1.00 87.94 108 VAL A N 1
ATOM 729 C CA . VAL A 1 108 ? 22.948 5.051 37.695 1.00 87.94 108 VAL A CA 1
ATOM 730 C C . VAL A 1 108 ? 23.733 5.774 38.776 1.00 87.94 108 VAL A C 1
ATOM 732 O O . VAL A 1 108 ? 24.053 5.201 39.818 1.00 87.94 108 VAL A O 1
ATOM 735 N N . SER A 1 109 ? 24.059 7.032 38.516 1.00 87.00 109 SER A N 1
ATOM 736 C CA . SER A 1 109 ? 24.600 7.962 39.502 1.00 87.00 109 SER A CA 1
ATOM 737 C C . SER A 1 109 ? 23.559 9.048 39.737 1.00 87.00 109 SER A C 1
ATOM 739 O O . SER A 1 109 ? 22.924 9.498 38.787 1.00 87.00 109 SER A O 1
ATOM 741 N N . ALA A 1 110 ? 23.375 9.482 40.977 1.00 86.25 110 ALA A N 1
ATOM 742 C CA . ALA A 1 110 ? 22.406 10.521 41.304 1.00 86.25 110 ALA A CA 1
ATOM 743 C C . ALA A 1 110 ? 23.002 11.538 42.281 1.00 86.25 110 ALA A C 1
ATOM 745 O O . ALA A 1 110 ? 23.949 11.237 43.010 1.00 86.25 110 ALA A O 1
ATOM 746 N N . ARG A 1 111 ? 22.458 12.753 42.306 1.00 84.06 111 ARG A N 1
ATOM 747 C CA . ARG A 1 111 ? 22.804 13.781 43.294 1.00 84.06 111 ARG A CA 1
ATOM 748 C C . ARG A 1 111 ? 21.653 14.777 43.473 1.00 84.06 111 ARG A C 1
ATOM 750 O O . ARG A 1 111 ? 20.873 14.960 42.542 1.00 84.06 111 ARG A O 1
ATOM 757 N N . PRO A 1 112 ? 21.566 15.478 44.613 1.00 82.69 112 PRO A N 1
ATOM 758 C CA . PRO A 1 112 ? 20.743 16.683 44.706 1.00 82.69 112 PRO A CA 1
ATOM 759 C C . PRO A 1 112 ? 21.187 17.715 43.656 1.00 82.69 112 PRO A C 1
ATOM 761 O O . PRO A 1 112 ? 22.384 17.779 43.350 1.00 82.69 112 PRO A O 1
ATOM 764 N N . GLY A 1 113 ? 20.259 18.517 43.127 1.00 79.88 113 GLY A N 1
ATOM 765 C CA . GLY A 1 113 ? 20.553 19.548 42.123 1.00 79.88 113 GLY A CA 1
ATOM 766 C C . GLY A 1 113 ? 21.755 20.418 42.517 1.00 79.88 113 GLY A C 1
ATOM 767 O O . GLY A 1 113 ? 21.763 21.054 43.570 1.00 79.88 113 GLY A O 1
ATOM 768 N N . GLY A 1 114 ? 22.815 20.397 41.699 1.00 74.69 114 GLY A N 1
ATOM 769 C CA . GLY A 1 114 ? 24.056 21.150 41.950 1.00 74.69 114 GLY A CA 1
ATOM 770 C C . GLY A 1 114 ? 25.052 20.530 42.950 1.00 74.69 114 GLY A C 1
ATOM 771 O O . GLY A 1 114 ? 26.099 21.126 43.205 1.00 74.69 114 GLY A O 1
ATOM 772 N N . GLY A 1 115 ? 24.782 19.339 43.499 1.00 77.69 115 GLY A N 1
ATOM 773 C CA . GLY A 1 115 ? 25.674 18.620 44.422 1.00 77.69 115 GLY A CA 1
ATOM 774 C C . GLY A 1 115 ? 26.875 17.915 43.760 1.00 77.69 115 GLY A C 1
ATOM 775 O O . GLY A 1 115 ? 27.114 18.015 42.555 1.00 77.69 115 GLY A O 1
ATOM 776 N N . SER A 1 116 ? 27.645 17.142 44.535 1.00 79.81 116 SER A N 1
ATOM 777 C CA . SER A 1 116 ? 28.673 16.235 43.984 1.00 79.81 116 SER A CA 1
ATOM 778 C C . SER A 1 116 ? 28.051 14.906 43.541 1.00 79.81 116 SER A C 1
ATOM 780 O O . SER A 1 116 ? 27.192 14.371 44.237 1.00 79.81 116 SER A O 1
ATOM 782 N N . TRP A 1 117 ? 28.522 14.331 42.428 1.00 74.38 117 TRP A N 1
ATOM 783 C CA . TRP A 1 117 ? 28.114 12.994 41.956 1.00 74.38 117 TRP A CA 1
ATOM 784 C C . TRP A 1 117 ? 28.545 11.852 42.891 1.00 74.38 117 TRP A C 1
ATOM 786 O O . TRP A 1 117 ? 28.059 10.733 42.764 1.00 74.38 117 TRP A O 1
ATOM 796 N N . GLU A 1 118 ? 29.436 12.125 43.846 1.00 69.69 118 GLU A N 1
ATOM 797 C CA . GLU A 1 118 ? 29.840 11.163 44.878 1.00 69.69 118 GLU A CA 1
ATOM 798 C C . GLU A 1 118 ? 28.821 11.065 46.028 1.00 69.69 118 GLU A C 1
ATOM 800 O O . GLU A 1 118 ? 28.908 10.148 46.839 1.00 69.69 118 GLU A O 1
ATOM 805 N N . ALA A 1 119 ? 27.847 11.983 46.105 1.00 62.16 119 ALA A N 1
ATOM 806 C CA . ALA A 1 119 ? 26.976 12.131 47.271 1.00 62.16 119 ALA A CA 1
ATOM 807 C C . ALA A 1 119 ? 25.958 10.990 47.450 1.00 62.16 119 ALA A C 1
ATOM 809 O O . ALA A 1 119 ? 25.729 10.576 48.583 1.00 62.16 119 ALA A O 1
ATOM 810 N N . LEU A 1 120 ? 25.361 10.477 46.365 1.00 67.00 120 LEU A N 1
ATOM 811 C CA . LEU A 1 120 ? 24.429 9.332 46.415 1.00 67.00 120 LEU A CA 1
ATOM 812 C C . LEU A 1 120 ? 25.038 8.044 45.830 1.00 67.00 120 LEU A C 1
ATOM 814 O O . LEU A 1 120 ? 24.392 6.999 45.816 1.00 67.00 120 LEU A O 1
ATOM 818 N N . GLY A 1 121 ? 26.298 8.101 45.386 1.00 74.44 121 GLY A N 1
ATOM 819 C CA . GLY A 1 121 ? 27.035 6.963 44.842 1.00 74.44 121 GLY A CA 1
ATOM 820 C C . GLY A 1 121 ? 26.666 6.589 43.401 1.00 74.44 121 GLY A C 1
ATOM 821 O O . GLY A 1 121 ? 25.897 7.258 42.714 1.00 74.44 121 GLY A O 1
ATOM 822 N N . THR A 1 122 ? 27.282 5.506 42.923 1.00 80.50 122 THR A N 1
ATOM 823 C CA . THR A 1 122 ? 26.975 4.867 41.636 1.00 80.50 122 THR A CA 1
ATOM 824 C C . THR A 1 122 ? 26.490 3.459 41.912 1.00 80.50 122 THR A C 1
ATOM 826 O O . THR A 1 122 ? 27.187 2.690 42.575 1.00 80.50 122 THR A O 1
ATOM 829 N N . ILE A 1 123 ? 25.328 3.113 41.370 1.00 86.06 123 ILE A N 1
ATOM 830 C CA . ILE A 1 123 ? 24.704 1.811 41.579 1.00 86.06 123 ILE A CA 1
ATOM 831 C C . ILE A 1 123 ? 24.662 1.072 40.247 1.00 86.06 123 ILE A C 1
ATOM 833 O O . ILE A 1 123 ? 24.233 1.617 39.231 1.00 86.06 123 ILE A O 1
ATOM 837 N N . SER A 1 124 ? 25.168 -0.161 40.257 1.00 87.00 124 SER A N 1
ATOM 838 C CA . SER A 1 124 ? 25.102 -1.061 39.110 1.00 87.00 124 SER A CA 1
ATOM 839 C C . SER A 1 124 ? 23.741 -1.739 39.094 1.00 87.00 124 SER A C 1
ATOM 841 O O . SER A 1 124 ? 23.351 -2.377 40.067 1.00 87.00 124 SER A O 1
ATOM 843 N N . LEU A 1 125 ? 23.065 -1.626 37.966 1.00 86.00 125 LEU A N 1
ATOM 844 C CA . LEU A 1 125 ? 21.780 -2.220 37.675 1.00 86.00 125 LEU A CA 1
ATOM 845 C C . LEU A 1 125 ? 21.990 -3.417 36.742 1.00 86.00 125 LEU A C 1
ATOM 847 O O . LEU A 1 125 ? 22.532 -3.271 35.640 1.00 86.00 125 LEU A O 1
ATOM 851 N N . ALA A 1 126 ? 21.629 -4.606 37.221 1.00 85.06 126 ALA A N 1
ATOM 852 C CA . ALA A 1 126 ? 21.639 -5.834 36.431 1.00 85.06 126 ALA A CA 1
ATOM 853 C C . ALA A 1 126 ? 20.265 -6.027 35.759 1.00 85.06 126 ALA A C 1
ATOM 855 O O . ALA A 1 126 ? 19.290 -5.428 36.203 1.00 85.06 126 ALA A O 1
ATOM 856 N N . PRO A 1 127 ? 20.145 -6.831 34.692 1.00 84.50 127 PRO A N 1
ATOM 857 C CA . PRO A 1 127 ? 18.860 -7.089 34.062 1.00 84.50 127 PRO A CA 1
ATOM 858 C C . PRO A 1 127 ? 17.998 -7.929 35.011 1.00 84.50 127 PRO A C 1
ATOM 860 O O . PRO A 1 127 ? 18.407 -9.030 35.379 1.00 84.50 127 PRO A O 1
ATOM 863 N N . ASP A 1 128 ? 16.831 -7.419 35.400 1.00 79.06 128 ASP A N 1
ATOM 864 C CA . ASP A 1 128 ? 16.005 -8.029 36.454 1.00 79.06 128 ASP A CA 1
ATOM 865 C C . ASP A 1 128 ? 15.152 -9.200 35.932 1.00 79.06 128 ASP A C 1
ATOM 867 O O . ASP A 1 128 ? 15.078 -10.237 36.585 1.00 79.06 128 ASP A O 1
ATOM 871 N N . ASP A 1 129 ? 14.557 -9.079 34.734 1.00 63.56 129 ASP A N 1
ATOM 872 C CA . ASP A 1 129 ? 13.461 -9.973 34.296 1.00 63.56 129 ASP A CA 1
ATOM 873 C C . ASP A 1 129 ? 13.593 -10.516 32.852 1.00 63.56 129 ASP A C 1
ATOM 875 O O . ASP A 1 129 ? 12.628 -11.008 32.265 1.00 63.56 129 ASP A O 1
ATOM 879 N N . GLY A 1 130 ? 14.781 -10.441 32.242 1.00 65.81 130 GLY A N 1
ATOM 880 C CA . GLY A 1 130 ? 14.977 -10.825 30.837 1.00 65.81 130 GLY A CA 1
ATOM 881 C C . GLY A 1 130 ? 14.375 -9.825 29.835 1.00 65.81 130 GLY A C 1
ATOM 882 O O . GLY A 1 130 ? 14.108 -8.669 30.165 1.00 65.81 130 GLY A O 1
ATOM 883 N N . VAL A 1 131 ? 14.234 -10.244 28.573 1.00 68.44 131 VAL A N 1
ATOM 884 C CA . VAL A 1 131 ? 13.688 -9.413 27.485 1.00 68.44 131 VAL A CA 1
ATOM 885 C C . VAL A 1 131 ? 12.162 -9.514 27.508 1.00 68.44 131 VAL A C 1
ATOM 887 O O . VAL A 1 131 ? 11.621 -10.615 27.412 1.00 68.44 131 VAL A O 1
ATOM 890 N N . THR A 1 132 ? 11.453 -8.390 27.627 1.00 70.81 132 THR A N 1
ATOM 891 C CA . THR A 1 132 ? 9.987 -8.371 27.512 1.00 70.81 132 THR A CA 1
ATOM 892 C C . THR A 1 132 ? 9.547 -8.852 26.125 1.00 70.81 132 THR A C 1
ATOM 894 O O . THR A 1 132 ? 10.306 -8.775 25.159 1.00 70.81 132 THR A O 1
ATOM 897 N N . ALA A 1 133 ? 8.282 -9.257 25.976 1.00 66.88 133 ALA A N 1
ATOM 898 C CA . ALA A 1 133 ? 7.712 -9.598 24.665 1.00 66.88 133 ALA A CA 1
ATOM 899 C C . ALA A 1 133 ? 7.837 -8.459 23.625 1.00 66.88 133 ALA A C 1
ATOM 901 O O . ALA A 1 133 ? 7.853 -8.714 22.427 1.00 66.88 133 ALA A O 1
ATOM 902 N N . SER A 1 134 ? 7.985 -7.210 24.082 1.00 67.88 134 SER A N 1
ATOM 903 C CA . SER A 1 134 ? 8.208 -6.024 23.247 1.00 67.88 134 SER A CA 1
ATOM 904 C C . SER A 1 134 ? 9.688 -5.744 22.929 1.00 67.88 134 SER A C 1
ATOM 906 O O . SER A 1 134 ? 10.016 -4.652 22.464 1.00 67.88 134 SER A O 1
ATOM 908 N N . GLY A 1 135 ? 10.606 -6.659 23.255 1.00 77.50 135 GLY A N 1
ATOM 909 C CA . GLY A 1 135 ? 12.040 -6.478 23.017 1.00 77.50 135 GLY A CA 1
ATOM 910 C C . GLY A 1 135 ? 12.734 -5.496 23.971 1.00 77.50 135 GLY A C 1
ATOM 911 O O . GLY A 1 135 ? 13.778 -4.954 23.618 1.00 77.50 135 GLY A 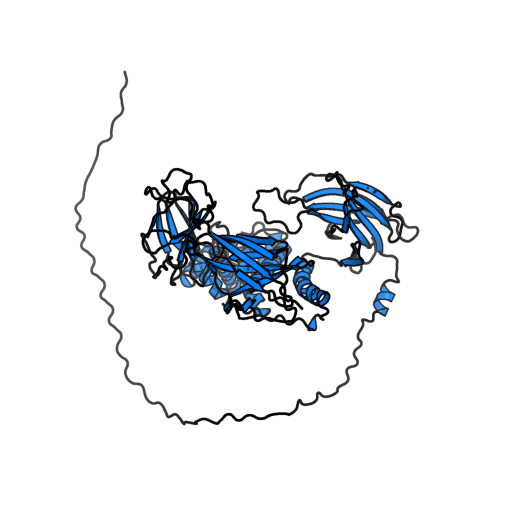O 1
ATOM 912 N N . ARG A 1 136 ? 12.182 -5.221 25.162 1.00 81.12 136 ARG A N 1
ATOM 913 C CA . ARG A 1 136 ? 12.800 -4.308 26.145 1.00 81.12 136 ARG A CA 1
ATOM 914 C C . ARG A 1 136 ? 13.544 -5.090 27.218 1.00 81.12 136 ARG A C 1
ATOM 916 O O . ARG A 1 136 ? 12.995 -6.021 27.794 1.00 81.12 136 ARG A O 1
ATOM 923 N N . LEU A 1 137 ? 14.770 -4.684 27.527 1.00 84.62 137 LEU A N 1
ATOM 924 C CA . LEU A 1 137 ? 15.494 -5.128 28.715 1.00 84.62 137 LEU A CA 1
ATOM 925 C C . LEU A 1 137 ? 15.195 -4.183 29.875 1.00 84.62 137 LEU A C 1
ATOM 927 O O . LEU A 1 137 ? 15.359 -2.969 29.754 1.00 84.62 137 LEU A O 1
ATOM 931 N N . ARG A 1 138 ? 14.781 -4.744 31.010 1.00 87.12 138 ARG A N 1
ATOM 932 C CA . ARG A 1 138 ? 14.591 -4.012 32.266 1.00 87.12 138 ARG A CA 1
ATOM 933 C C . ARG A 1 138 ? 15.808 -4.223 33.163 1.00 87.12 138 ARG A C 1
ATOM 935 O O . ARG A 1 138 ? 16.161 -5.367 33.424 1.00 87.12 138 ARG A O 1
ATOM 942 N N . TYR A 1 139 ? 16.396 -3.138 33.668 1.00 85.50 139 TYR A N 1
ATOM 943 C CA . TYR A 1 139 ? 17.585 -3.165 34.538 1.00 85.50 139 TYR A CA 1
ATOM 944 C C . TYR A 1 139 ? 17.247 -3.009 36.037 1.00 85.50 139 TYR A C 1
ATOM 946 O O . TYR A 1 139 ? 18.108 -2.742 36.864 1.00 85.50 139 TYR A O 1
ATOM 954 N N . GLY A 1 140 ? 15.975 -3.167 36.387 1.00 84.19 140 GLY A N 1
ATOM 955 C CA . GLY A 1 140 ? 15.491 -3.145 37.763 1.00 84.19 140 GLY A CA 1
ATOM 956 C C . GLY A 1 140 ? 15.111 -1.782 38.319 1.00 84.19 140 GLY A C 1
ATOM 957 O O . GLY A 1 140 ? 15.085 -0.778 37.600 1.00 84.19 140 GLY A O 1
ATOM 958 N N . ASP A 1 141 ? 14.745 -1.797 39.602 1.00 85.81 141 ASP A N 1
ATOM 959 C CA . ASP A 1 141 ? 14.237 -0.640 40.341 1.00 85.81 141 ASP A CA 1
ATOM 960 C C . ASP A 1 141 ? 15.259 -0.192 41.391 1.00 85.81 141 ASP A C 1
ATOM 962 O O . ASP A 1 141 ? 15.800 -1.002 42.144 1.00 85.81 141 ASP A O 1
ATOM 966 N N . LEU A 1 142 ? 15.503 1.113 41.467 1.00 87.69 142 LEU A N 1
ATOM 967 C CA . LEU A 1 142 ? 16.449 1.718 42.393 1.00 87.69 142 LEU A CA 1
ATOM 968 C C . LEU A 1 142 ? 15.743 2.698 43.325 1.00 87.69 142 LEU A C 1
ATOM 970 O O . LEU A 1 142 ? 15.237 3.712 42.865 1.00 87.69 142 LEU A O 1
ATOM 974 N N . ALA A 1 143 ? 15.776 2.446 44.633 1.00 87.81 143 ALA A N 1
ATOM 975 C CA . ALA A 1 143 ? 15.345 3.420 45.630 1.00 87.81 143 ALA A CA 1
ATOM 976 C C . ALA A 1 143 ? 16.500 4.367 45.999 1.00 87.81 143 ALA A C 1
ATOM 978 O O . ALA A 1 143 ? 17.584 3.925 46.379 1.00 87.81 143 ALA A O 1
ATOM 979 N N . LEU A 1 144 ? 16.253 5.669 45.899 1.00 86.25 144 LEU A N 1
ATOM 980 C CA . LEU A 1 144 ? 17.151 6.751 46.277 1.00 86.25 144 LEU A CA 1
ATOM 981 C C . LEU A 1 144 ? 16.513 7.584 47.382 1.00 86.25 144 LEU A C 1
ATOM 983 O O . LEU A 1 144 ? 15.422 8.120 47.202 1.00 86.25 144 LEU A O 1
ATOM 987 N N . ASP A 1 145 ? 17.221 7.762 48.490 1.00 85.88 145 ASP A N 1
ATOM 988 C CA . ASP A 1 145 ? 16.833 8.729 49.512 1.00 85.88 145 ASP A CA 1
ATOM 989 C C . ASP A 1 145 ? 17.332 10.120 49.109 1.00 85.88 145 ASP A C 1
ATOM 991 O O . ASP A 1 145 ? 18.525 10.420 49.178 1.00 85.88 145 ASP A O 1
ATOM 995 N N . VAL A 1 146 ? 16.414 10.980 48.670 1.00 82.88 146 VAL A N 1
ATOM 996 C CA . VAL A 1 146 ? 16.712 12.357 48.269 1.00 82.88 146 VAL A CA 1
ATOM 997 C C . VAL A 1 146 ? 16.528 13.289 49.466 1.00 82.88 146 VAL A C 1
ATOM 999 O O . VAL A 1 146 ? 15.413 13.402 49.989 1.00 82.88 146 VAL A O 1
ATOM 1002 N N . PRO A 1 147 ? 17.590 13.970 49.933 1.00 79.00 147 PRO A N 1
ATOM 1003 C CA . PRO A 1 147 ? 17.477 14.960 50.997 1.00 79.00 147 PRO A CA 1
ATOM 1004 C C . PRO A 1 147 ? 16.474 16.049 50.612 1.00 79.00 147 PRO A C 1
ATOM 1006 O O . PRO A 1 147 ? 16.529 16.589 49.508 1.00 79.00 147 PRO A O 1
ATOM 1009 N N . ARG A 1 148 ? 15.558 16.383 51.522 1.00 80.62 148 ARG A N 1
ATOM 1010 C CA . ARG A 1 148 ? 14.624 17.493 51.311 1.00 80.62 148 ARG A CA 1
ATOM 1011 C C . ARG A 1 148 ? 15.303 18.818 51.672 1.00 80.62 148 ARG A C 1
ATOM 1013 O O . ARG A 1 148 ? 16.133 18.835 52.580 1.00 80.62 148 ARG A O 1
ATOM 1020 N N . PRO A 1 149 ? 14.940 19.938 51.028 1.00 74.94 149 PRO A N 1
ATOM 1021 C CA . PRO A 1 149 ? 15.303 21.256 51.534 1.00 74.94 149 PRO A CA 1
ATOM 1022 C C . PRO A 1 149 ? 14.738 21.449 52.960 1.00 74.94 149 PRO A C 1
ATOM 1024 O O . PRO A 1 149 ? 13.523 21.479 53.143 1.00 74.94 149 PRO A O 1
ATOM 1027 N N . GLY A 1 150 ? 15.609 21.544 53.974 1.00 81.12 150 GLY A N 1
ATOM 1028 C CA . GLY A 1 150 ? 15.249 21.698 55.399 1.00 81.12 150 GLY A CA 1
ATOM 1029 C C . GLY A 1 150 ? 15.496 20.451 56.268 1.00 81.12 150 GLY A C 1
ATOM 1030 O O . GLY A 1 150 ? 15.992 19.438 55.788 1.00 81.12 150 GLY A O 1
ATOM 1031 N N . ASP A 1 151 ? 15.129 20.505 57.555 1.00 78.75 151 ASP A N 1
ATOM 1032 C CA . ASP A 1 151 ? 15.364 19.426 58.546 1.00 78.75 151 ASP A CA 1
ATOM 1033 C C . ASP A 1 151 ? 14.363 18.244 58.443 1.00 78.75 151 ASP A C 1
ATOM 1035 O O . ASP A 1 151 ? 14.096 17.535 59.417 1.00 78.75 151 ASP A O 1
ATOM 1039 N N . GLY A 1 152 ? 13.751 18.042 57.273 1.00 82.44 152 GLY A N 1
ATOM 1040 C CA . GLY A 1 152 ? 12.791 16.961 57.034 1.00 82.44 152 GLY A CA 1
ATOM 1041 C C . GLY A 1 152 ? 13.467 15.612 56.748 1.00 82.44 152 GLY A C 1
ATOM 1042 O O . GLY A 1 152 ? 14.605 15.581 56.277 1.00 82.44 152 GLY A O 1
ATOM 1043 N N . PRO A 1 153 ? 12.779 14.475 56.976 1.00 85.12 153 PRO A N 1
ATOM 1044 C CA . PRO A 1 153 ? 13.296 13.175 56.562 1.00 85.12 153 PRO A CA 1
ATOM 1045 C C . PRO A 1 153 ? 13.477 13.122 55.030 1.00 85.12 153 PRO A C 1
ATOM 1047 O O . PRO A 1 153 ? 12.694 13.753 54.307 1.00 85.12 153 PRO A O 1
ATOM 1050 N N . PRO A 1 154 ? 14.467 12.366 54.518 1.00 85.31 154 PRO A N 1
ATOM 1051 C CA . PRO A 1 154 ? 14.659 12.172 53.083 1.00 85.31 154 PRO A CA 1
ATOM 1052 C C . PRO A 1 154 ? 13.389 11.670 52.382 1.00 85.31 154 PRO A C 1
ATOM 1054 O O . PRO A 1 154 ? 12.565 10.962 52.964 1.00 85.31 154 PRO A O 1
ATOM 1057 N N . LEU A 1 155 ? 13.210 12.058 51.120 1.00 84.00 155 LEU A N 1
ATOM 1058 C CA . LEU A 1 155 ? 12.180 11.520 50.240 1.00 84.00 155 LEU A CA 1
ATOM 1059 C C . LEU A 1 155 ? 12.733 10.294 49.509 1.00 84.00 155 LEU A C 1
ATOM 1061 O O . LEU A 1 155 ? 13.667 10.433 48.727 1.00 84.00 155 LEU A O 1
ATOM 1065 N N . ALA A 1 156 ? 12.126 9.125 49.703 1.00 89.31 156 ALA A N 1
ATOM 1066 C CA . ALA A 1 156 ? 12.451 7.950 48.903 1.00 89.31 156 ALA A CA 1
ATOM 1067 C C . ALA A 1 156 ? 11.863 8.093 47.486 1.00 89.31 156 ALA A C 1
ATOM 1069 O O . ALA A 1 156 ? 10.646 8.227 47.318 1.00 89.31 156 ALA A O 1
ATOM 1070 N N . ILE A 1 157 ? 12.726 8.066 46.473 1.00 85.31 157 ILE A N 1
ATOM 1071 C CA . ILE A 1 157 ? 12.391 8.095 45.047 1.00 85.31 157 ILE A CA 1
ATOM 1072 C C . ILE A 1 157 ? 12.797 6.760 44.439 1.00 85.31 157 ILE A C 1
ATOM 1074 O O . ILE A 1 157 ? 13.937 6.337 44.582 1.00 85.31 157 ILE A O 1
ATOM 1078 N N . GLU A 1 158 ? 11.885 6.099 43.742 1.00 89.56 158 GLU A N 1
ATOM 1079 C CA . GLU A 1 158 ? 12.181 4.894 42.978 1.00 89.56 158 GLU A CA 1
ATOM 1080 C C . GLU A 1 158 ? 12.437 5.261 41.515 1.00 89.56 158 GLU A C 1
ATOM 1082 O O . GLU A 1 158 ? 11.612 5.916 40.880 1.00 89.56 158 GLU A O 1
ATOM 1087 N N . LEU A 1 159 ? 13.575 4.837 40.977 1.00 89.19 159 LEU A N 1
ATOM 1088 C CA . LEU A 1 159 ? 13.950 4.951 39.572 1.00 89.19 159 LEU A CA 1
ATOM 1089 C C . LEU A 1 159 ? 13.835 3.590 38.894 1.00 89.19 159 LEU A C 1
ATOM 1091 O O . LEU A 1 159 ? 14.098 2.563 39.513 1.00 89.19 159 LEU A O 1
ATOM 1095 N N . ARG A 1 160 ? 13.503 3.579 37.608 1.00 90.12 160 ARG A N 1
ATOM 1096 C CA . ARG A 1 160 ? 13.478 2.379 36.773 1.00 90.12 160 ARG A CA 1
ATOM 1097 C C . ARG A 1 160 ? 14.102 2.686 35.426 1.00 90.12 160 ARG A C 1
ATOM 1099 O O . ARG A 1 160 ? 13.800 3.717 34.832 1.00 90.12 160 ARG A O 1
ATOM 1106 N N . VAL A 1 161 ? 14.978 1.799 34.960 1.00 89.44 161 VAL A N 1
ATOM 1107 C CA . VAL A 1 161 ? 15.724 1.979 33.707 1.00 89.44 161 VAL A CA 1
ATOM 1108 C C . VAL A 1 161 ? 15.428 0.832 32.744 1.00 89.44 161 VAL A C 1
ATOM 1110 O O . VAL A 1 161 ? 15.430 -0.342 33.131 1.00 89.44 161 VAL A O 1
ATOM 1113 N N . TRP A 1 162 ? 15.202 1.174 31.476 1.00 87.19 162 TRP A N 1
ATOM 1114 C CA . TRP A 1 162 ? 14.961 0.219 30.394 1.00 87.19 162 TRP A CA 1
ATOM 1115 C C . TRP A 1 162 ? 15.871 0.491 29.203 1.00 87.19 162 TRP A C 1
ATOM 1117 O O . TRP A 1 162 ? 16.228 1.636 28.949 1.00 87.19 162 TRP A O 1
ATOM 1127 N N . GLN A 1 163 ? 16.172 -0.546 28.425 1.00 86.69 163 GLN A N 1
ATOM 1128 C CA . GLN A 1 163 ? 16.809 -0.416 27.116 1.00 86.69 163 GLN A CA 1
ATOM 1129 C C . GLN A 1 163 ? 15.985 -1.162 26.066 1.00 86.69 163 GLN A C 1
ATOM 1131 O O . GLN A 1 163 ? 15.634 -2.327 26.258 1.00 86.69 163 GLN A O 1
ATOM 1136 N N . GLN A 1 164 ? 15.662 -0.504 24.957 1.00 82.25 164 GLN A N 1
ATOM 1137 C CA . GLN A 1 164 ? 15.018 -1.152 23.817 1.00 82.25 164 GLN A CA 1
ATOM 1138 C C . GLN A 1 164 ? 16.091 -1.895 23.015 1.00 82.25 164 GLN A C 1
ATOM 1140 O O . GLN A 1 164 ? 17.017 -1.273 22.496 1.00 82.25 164 GLN A O 1
ATOM 1145 N N . LEU A 1 165 ? 15.997 -3.222 22.910 1.00 78.12 165 LEU A N 1
ATOM 1146 C CA . LEU A 1 165 ? 16.937 -3.987 22.097 1.00 78.12 165 LEU A CA 1
ATOM 1147 C C . LEU A 1 165 ? 16.629 -3.812 20.603 1.00 78.12 165 LEU A C 1
ATOM 1149 O O . LEU A 1 165 ? 15.458 -3.696 20.226 1.00 78.12 165 LEU A O 1
ATOM 1153 N N . PRO A 1 166 ? 17.655 -3.849 19.735 1.00 70.75 166 PRO A N 1
ATOM 1154 C CA . PRO A 1 166 ? 17.444 -4.052 18.310 1.00 70.75 166 PRO A CA 1
ATOM 1155 C C . PRO A 1 166 ? 16.685 -5.361 18.082 1.00 70.75 166 PRO A C 1
ATOM 1157 O O . PRO A 1 166 ? 17.016 -6.381 18.691 1.00 70.75 166 PRO A O 1
ATOM 1160 N N . ALA A 1 167 ? 15.679 -5.343 17.205 1.00 63.72 167 ALA A N 1
ATOM 1161 C CA . ALA A 1 167 ? 15.000 -6.568 16.800 1.00 63.72 167 ALA A CA 1
ATOM 1162 C C . ALA A 1 167 ? 16.033 -7.575 16.248 1.00 63.72 167 ALA A C 1
ATOM 1164 O O . ALA A 1 167 ? 16.957 -7.168 15.532 1.00 63.72 167 ALA A O 1
ATOM 1165 N N . PRO A 1 168 ? 15.926 -8.876 16.577 1.00 58.47 168 PRO A N 1
ATOM 1166 C CA . PRO A 1 168 ? 16.833 -9.878 16.039 1.00 58.47 168 PRO A CA 1
ATOM 1167 C C . PRO A 1 168 ? 16.748 -9.896 14.508 1.00 58.47 168 PRO A C 1
ATOM 1169 O O . PRO A 1 168 ? 15.660 -9.893 13.923 1.00 58.47 168 PRO A O 1
ATOM 1172 N N . TRP A 1 169 ? 17.920 -9.909 13.870 1.00 37.88 169 TRP A N 1
ATOM 1173 C CA . TRP A 1 169 ? 18.072 -9.957 12.418 1.00 37.88 169 TRP A CA 1
ATOM 1174 C C . TRP A 1 169 ? 17.261 -11.127 11.836 1.00 37.88 169 TRP A C 1
ATOM 1176 O O . TRP A 1 169 ? 17.486 -12.275 12.212 1.00 37.88 169 TRP A O 1
ATOM 1186 N N . GLY A 1 170 ? 16.320 -10.829 10.932 1.00 42.88 170 GLY A N 1
ATOM 1187 C CA . GLY A 1 170 ? 15.509 -11.830 10.223 1.00 42.88 170 GLY A CA 1
ATOM 1188 C C . GLY A 1 170 ? 14.015 -11.847 10.562 1.00 42.88 170 GLY A C 1
ATOM 1189 O O . GLY A 1 170 ? 13.271 -12.577 9.917 1.00 42.88 170 GLY A O 1
ATOM 1190 N N . THR A 1 171 ? 13.547 -11.033 11.512 1.00 46.44 171 THR A N 1
ATOM 1191 C CA . THR A 1 171 ? 12.104 -10.785 11.676 1.00 46.44 171 THR A CA 1
ATOM 1192 C C . THR A 1 171 ? 11.715 -9.513 10.926 1.00 46.44 171 THR A C 1
ATOM 1194 O O . THR A 1 171 ? 12.360 -8.481 11.076 1.00 46.44 171 THR A O 1
ATOM 1197 N N . SER A 1 172 ? 10.671 -9.576 10.098 1.00 42.97 172 SER A N 1
ATOM 1198 C CA . SER A 1 172 ? 10.119 -8.445 9.331 1.00 42.97 172 SER A CA 1
ATOM 1199 C C . SER A 1 172 ? 9.400 -7.402 10.200 1.00 42.97 172 SER A C 1
ATOM 1201 O O . SER A 1 172 ? 8.763 -6.489 9.673 1.00 42.97 172 SER A O 1
ATOM 1203 N N . ALA A 1 173 ? 9.512 -7.505 11.529 1.00 39.62 173 ALA A N 1
ATOM 1204 C CA . ALA A 1 173 ? 9.115 -6.441 12.432 1.00 39.62 173 ALA A CA 1
ATOM 1205 C C . ALA A 1 173 ? 9.942 -5.197 12.080 1.00 39.62 173 ALA A C 1
ATOM 1207 O O . ALA A 1 173 ? 11.174 -5.246 12.082 1.00 39.62 173 ALA A O 1
ATOM 1208 N N . GLN A 1 174 ? 9.249 -4.115 11.712 1.00 41.56 174 GLN A N 1
ATOM 1209 C CA . GLN A 1 174 ? 9.821 -2.810 11.383 1.00 41.56 174 GLN A CA 1
ATOM 1210 C C . GLN A 1 174 ? 11.031 -2.497 12.267 1.00 41.56 174 GLN A C 1
ATOM 1212 O O . GLN A 1 174 ? 11.004 -2.740 13.476 1.00 41.56 174 GLN A O 1
ATOM 1217 N N . ARG A 1 175 ? 12.077 -1.908 11.671 1.00 43.75 175 ARG A N 1
ATOM 1218 C CA . ARG A 1 175 ? 13.126 -1.215 12.426 1.00 43.75 175 ARG A CA 1
ATOM 1219 C C . ARG A 1 175 ? 12.426 -0.229 13.358 1.00 43.75 175 ARG A C 1
ATOM 1221 O O . ARG A 1 175 ? 12.014 0.835 12.907 1.00 43.75 175 ARG A O 1
ATOM 1228 N N . LEU A 1 176 ? 12.248 -0.602 14.624 1.00 48.78 176 LEU A N 1
ATOM 1229 C CA . LEU A 1 176 ? 11.749 0.322 15.627 1.00 48.78 176 LEU A CA 1
ATOM 1230 C C . LEU A 1 176 ? 12.732 1.499 15.621 1.00 48.78 176 LEU A C 1
ATOM 1232 O O . LEU A 1 176 ? 13.935 1.252 15.771 1.00 48.78 176 LEU A O 1
ATOM 1236 N N . PRO A 1 177 ? 12.268 2.743 15.406 1.00 48.97 177 PRO A N 1
ATOM 1237 C CA . PRO A 1 177 ? 13.147 3.911 15.304 1.00 48.97 177 PRO A CA 1
ATOM 1238 C C . PRO A 1 177 ? 14.029 4.097 16.551 1.00 48.97 177 PRO A C 1
ATOM 1240 O O . PRO A 1 177 ? 15.080 4.725 16.472 1.00 48.97 177 PRO A O 1
ATOM 1243 N N . ASP A 1 178 ? 13.656 3.449 17.659 1.00 58.97 178 ASP A N 1
ATOM 1244 C CA . ASP A 1 178 ? 14.300 3.539 18.965 1.00 58.97 178 ASP A CA 1
ATOM 1245 C C . ASP A 1 178 ? 15.158 2.310 19.339 1.00 58.97 178 ASP A C 1
ATOM 1247 O O . ASP A 1 178 ? 15.465 2.089 20.513 1.00 58.97 178 ASP A O 1
ATOM 1251 N N . ALA A 1 179 ? 15.531 1.454 18.383 1.00 61.16 179 ALA A N 1
ATOM 1252 C CA . ALA A 1 179 ? 16.427 0.327 18.652 1.00 61.16 179 ALA A CA 1
ATOM 1253 C C . ALA A 1 179 ? 17.766 0.813 19.251 1.00 61.16 179 ALA A C 1
ATOM 1255 O O . ALA A 1 179 ? 18.545 1.492 18.587 1.00 61.16 179 ALA A O 1
ATOM 1256 N N . GLY A 1 180 ? 18.049 0.436 20.502 1.00 72.00 180 GLY A N 1
ATOM 1257 C CA . GLY A 1 180 ? 19.224 0.874 21.264 1.00 72.00 180 GLY A CA 1
ATOM 1258 C C . GLY A 1 180 ? 18.976 2.047 22.224 1.00 72.00 180 GLY A C 1
ATOM 1259 O O . GLY A 1 180 ? 19.873 2.381 23.001 1.00 72.00 180 GLY A O 1
ATOM 1260 N N . SER A 1 181 ? 17.781 2.646 22.226 1.00 81.44 181 SER A N 1
ATOM 1261 C CA . SER A 1 181 ? 17.430 3.741 23.137 1.00 81.44 181 SER A CA 1
ATOM 1262 C C . SER A 1 181 ? 17.312 3.257 24.583 1.00 81.44 181 SER A C 1
ATOM 1264 O O . SER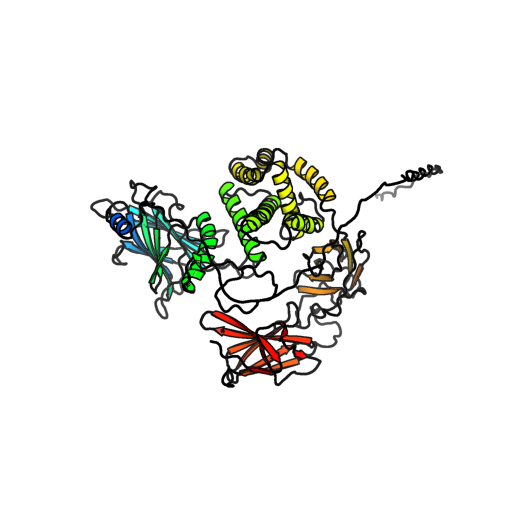 A 1 181 ? 16.741 2.198 24.865 1.00 81.44 181 SER A O 1
ATOM 1266 N N . THR A 1 182 ? 17.840 4.055 25.513 1.00 83.94 182 THR A N 1
ATOM 1267 C CA . THR A 1 182 ? 17.670 3.854 26.959 1.00 83.94 182 THR A CA 1
ATOM 1268 C C . THR A 1 182 ? 16.573 4.789 27.456 1.00 83.94 182 THR A C 1
ATOM 1270 O O . THR A 1 182 ? 16.456 5.911 26.974 1.00 83.94 182 THR A O 1
ATOM 1273 N N . TYR A 1 183 ? 15.769 4.347 28.415 1.00 86.19 183 TYR A N 1
ATOM 1274 C CA . TYR A 1 183 ? 14.711 5.142 29.033 1.00 86.19 183 TYR A CA 1
ATOM 1275 C C . TYR A 1 183 ? 14.861 5.105 30.546 1.00 86.19 183 TYR A C 1
ATOM 1277 O O . TYR A 1 183 ? 15.278 4.087 31.105 1.00 86.19 183 TYR A O 1
ATOM 1285 N N . ILE A 1 184 ? 14.465 6.186 31.209 1.00 86.38 184 ILE A N 1
ATOM 1286 C CA . ILE A 1 184 ? 14.349 6.237 32.664 1.00 86.38 184 ILE A CA 1
ATOM 1287 C C . ILE A 1 184 ? 12.965 6.722 33.080 1.00 86.38 184 ILE A C 1
ATOM 1289 O O . ILE A 1 184 ? 12.379 7.609 32.465 1.00 86.38 184 ILE A O 1
ATOM 1293 N N . GLY A 1 185 ? 12.441 6.104 34.128 1.00 85.31 185 GLY A N 1
ATOM 1294 C CA . GLY A 1 185 ? 11.203 6.465 34.794 1.00 85.31 185 GLY A CA 1
ATOM 1295 C C . GLY A 1 185 ? 11.497 6.658 36.270 1.00 85.31 185 GLY A C 1
ATOM 1296 O O . GLY A 1 185 ? 12.424 6.056 36.814 1.00 85.31 185 GLY A O 1
ATOM 1297 N N . ALA A 1 186 ? 10.720 7.506 36.921 1.00 83.94 186 ALA A N 1
ATOM 1298 C CA . ALA A 1 186 ? 10.888 7.814 38.328 1.00 83.94 186 ALA A CA 1
ATOM 1299 C C . ALA A 1 186 ? 9.517 7.887 39.009 1.00 83.94 186 ALA A C 1
ATOM 1301 O O . ALA A 1 186 ? 8.507 8.174 38.368 1.00 83.94 186 ALA A O 1
ATOM 1302 N N . ARG A 1 187 ? 9.463 7.653 40.317 1.00 83.81 187 ARG A N 1
ATOM 1303 C CA . ARG A 1 187 ? 8.280 7.906 41.146 1.00 83.81 187 ARG A CA 1
ATOM 1304 C C . ARG A 1 187 ? 8.681 8.152 42.593 1.00 83.81 187 ARG A C 1
ATOM 1306 O O . ARG A 1 187 ? 9.728 7.693 43.033 1.00 83.81 187 ARG A O 1
ATOM 1313 N N . VAL A 1 188 ? 7.829 8.816 43.367 1.00 84.12 188 VAL A N 1
ATOM 1314 C CA . VAL A 1 188 ? 7.943 8.762 44.835 1.00 84.12 188 VAL A CA 1
ATOM 1315 C C . VAL A 1 188 ? 7.626 7.333 45.286 1.00 84.12 188 VAL A C 1
ATOM 1317 O O . VAL A 1 188 ? 6.727 6.709 44.718 1.00 84.12 188 VAL A O 1
ATOM 1320 N N . ALA A 1 189 ? 8.353 6.801 46.272 1.00 84.88 189 ALA A N 1
ATOM 1321 C CA . ALA A 1 189 ? 8.163 5.434 46.758 1.00 84.88 189 ALA A CA 1
ATOM 1322 C C . ALA A 1 189 ? 6.685 5.151 47.090 1.00 84.88 189 ALA A C 1
ATOM 1324 O O . ALA A 1 189 ? 6.043 5.898 47.832 1.00 84.88 189 ALA A O 1
ATOM 1325 N N . GLY A 1 190 ? 6.137 4.084 46.500 1.00 81.44 190 GLY A N 1
ATOM 1326 C CA . GLY A 1 190 ? 4.713 3.727 46.600 1.00 81.44 190 GLY A CA 1
ATOM 1327 C C . GLY A 1 190 ? 3.744 4.479 45.666 1.00 81.44 190 GLY A C 1
ATOM 1328 O O . GLY A 1 190 ? 2.556 4.166 45.677 1.00 81.44 190 GLY A O 1
ATOM 1329 N N . GLY A 1 191 ? 4.211 5.431 44.850 1.00 79.12 191 GLY A N 1
ATOM 1330 C CA . GLY A 1 191 ? 3.417 6.119 43.816 1.00 79.12 191 GLY A CA 1
ATOM 1331 C C . GLY A 1 191 ? 3.185 5.280 42.547 1.00 79.12 191 GLY A C 1
ATOM 1332 O O . GLY A 1 191 ? 3.667 4.154 42.442 1.00 79.12 191 GLY A O 1
ATOM 1333 N N . SER A 1 192 ? 2.463 5.803 41.548 1.00 76.69 192 SER A N 1
ATOM 1334 C CA . SER A 1 192 ? 2.364 5.138 40.230 1.00 76.69 192 SER A CA 1
ATOM 1335 C C . SER A 1 192 ? 3.626 5.382 39.394 1.00 76.69 192 SER A C 1
ATOM 1337 O O . SER A 1 192 ? 4.213 6.454 39.480 1.00 76.69 192 SER A O 1
ATOM 1339 N N . TRP A 1 193 ? 4.029 4.422 38.555 1.00 70.50 193 TRP A N 1
ATOM 1340 C CA . TRP A 1 193 ? 5.082 4.637 37.547 1.00 70.50 193 TRP A CA 1
ATOM 1341 C C . TRP A 1 193 ? 4.635 5.571 36.413 1.00 70.50 193 TRP A C 1
ATOM 1343 O O . TRP A 1 193 ? 5.475 6.124 35.708 1.00 70.50 193 TRP A O 1
ATOM 1353 N N . ASP A 1 194 ? 3.329 5.809 36.287 1.00 61.91 194 ASP A N 1
ATOM 1354 C CA . ASP A 1 194 ? 2.761 6.711 35.282 1.00 61.91 194 ASP A CA 1
ATOM 1355 C C . ASP A 1 194 ? 2.941 8.195 35.646 1.00 61.91 194 ASP A C 1
ATOM 1357 O O . ASP A 1 194 ? 2.630 9.070 34.842 1.00 61.91 194 ASP A O 1
ATOM 1361 N N . SER A 1 195 ? 3.436 8.512 36.853 1.00 57.38 195 SER A N 1
ATOM 1362 C CA . SER A 1 195 ? 3.498 9.897 37.340 1.00 57.38 195 SER A CA 1
ATOM 1363 C C . SER A 1 195 ? 4.560 10.759 36.653 1.00 57.38 195 SER A C 1
ATOM 1365 O O . SER A 1 195 ? 4.377 11.970 36.574 1.00 57.38 195 SER A O 1
ATOM 1367 N N . LEU A 1 196 ? 5.663 10.163 36.180 1.00 58.81 196 LEU A N 1
ATOM 1368 C CA . LEU A 1 196 ? 6.762 10.884 35.510 1.00 58.81 196 LEU A CA 1
ATOM 1369 C C . LEU A 1 196 ? 6.952 10.496 34.033 1.00 58.81 196 LEU A C 1
ATOM 1371 O O . LEU A 1 196 ? 7.718 11.153 33.334 1.00 58.81 196 LEU A O 1
ATOM 1375 N N . GLY A 1 197 ? 6.233 9.481 33.539 1.00 63.12 197 GLY A N 1
ATOM 1376 C CA . GLY A 1 197 ? 6.406 8.959 32.180 1.00 63.12 197 GLY A CA 1
ATOM 1377 C C . GLY A 1 197 ? 7.761 8.269 31.962 1.00 63.12 197 GLY A C 1
ATOM 1378 O O . GLY A 1 197 ? 8.562 8.113 32.885 1.00 63.12 197 GLY A O 1
ATOM 1379 N N . MET A 1 198 ? 8.010 7.814 30.729 1.00 72.12 198 MET A N 1
ATOM 1380 C CA . MET A 1 198 ? 9.323 7.306 30.317 1.00 72.12 198 MET A CA 1
ATOM 1381 C C . MET A 1 198 ? 10.085 8.406 29.584 1.00 72.12 198 MET A C 1
ATOM 1383 O O . MET A 1 198 ? 9.638 8.869 28.537 1.00 72.12 198 MET A O 1
ATOM 1387 N N . ILE A 1 199 ? 11.245 8.789 30.109 1.00 80.56 199 ILE A N 1
ATOM 1388 C CA . ILE A 1 199 ? 12.090 9.822 29.514 1.00 80.56 199 ILE A CA 1
ATOM 1389 C C . ILE A 1 199 ? 13.183 9.131 28.688 1.00 80.56 199 ILE A C 1
ATOM 1391 O O . ILE A 1 199 ? 13.965 8.364 29.264 1.00 80.56 199 ILE A O 1
ATOM 1395 N N . PRO A 1 200 ? 13.247 9.345 27.360 1.00 79.12 200 PRO A N 1
ATOM 1396 C CA . PRO A 1 200 ? 14.321 8.809 26.537 1.00 79.12 200 PRO A CA 1
ATOM 1397 C C . PRO A 1 200 ? 15.648 9.490 26.878 1.00 79.12 200 PRO A C 1
ATOM 1399 O O . PRO A 1 200 ? 15.724 10.700 27.086 1.00 79.12 200 PRO A O 1
ATOM 1402 N N . LEU A 1 201 ? 16.703 8.689 26.916 1.00 80.75 201 LEU A N 1
ATOM 1403 C CA . LEU A 1 201 ? 18.060 9.087 27.249 1.00 80.75 201 LEU A CA 1
ATOM 1404 C C . LEU A 1 201 ? 18.940 8.976 25.994 1.00 80.75 201 LEU A C 1
ATOM 1406 O O . LEU A 1 201 ? 19.315 7.860 25.610 1.00 80.75 201 LEU A O 1
ATOM 1410 N N . PRO A 1 202 ? 19.239 10.097 25.310 1.00 76.19 202 PRO A N 1
ATOM 1411 C CA . PRO A 1 202 ? 20.033 10.076 24.089 1.00 76.19 202 PRO A CA 1
ATOM 1412 C C . PRO A 1 202 ? 21.495 9.746 24.389 1.00 76.19 202 PRO A C 1
ATOM 1414 O O . PRO A 1 202 ? 22.049 10.139 25.413 1.00 76.19 202 PRO A O 1
ATOM 1417 N N . LEU A 1 203 ? 22.173 9.063 23.466 1.00 76.81 203 LEU A N 1
ATOM 1418 C CA . LEU A 1 203 ? 23.605 8.806 23.601 1.00 76.81 203 LEU A CA 1
ATOM 1419 C C . LEU A 1 203 ? 24.381 10.136 23.554 1.00 76.81 203 LEU A C 1
ATOM 1421 O O . LEU A 1 203 ? 24.619 10.695 22.489 1.00 76.81 203 LEU A O 1
ATOM 1425 N N . ALA A 1 204 ? 24.794 10.633 24.718 1.00 69.88 204 ALA A N 1
ATOM 1426 C CA . ALA A 1 204 ? 25.478 11.915 24.883 1.00 69.88 204 ALA A CA 1
ATOM 1427 C C . ALA A 1 204 ? 26.973 11.856 24.516 1.00 69.88 204 ALA A C 1
ATOM 1429 O O . ALA A 1 204 ? 27.635 12.890 24.455 1.00 69.88 204 ALA A O 1
ATOM 1430 N N . GLY A 1 205 ? 27.524 10.657 24.299 1.00 67.12 205 GLY A N 1
ATOM 1431 C CA . GLY A 1 205 ? 28.892 10.442 23.826 1.00 67.12 205 GLY A CA 1
ATOM 1432 C C . GLY A 1 205 ? 29.655 9.358 24.592 1.00 67.12 205 GLY A C 1
ATOM 1433 O O . GLY A 1 205 ? 29.126 8.687 25.483 1.00 67.12 205 GLY A O 1
ATOM 1434 N N . ARG A 1 206 ? 30.930 9.190 24.229 1.00 63.16 206 ARG A N 1
ATOM 1435 C CA . ARG A 1 206 ? 31.876 8.247 24.848 1.00 63.16 206 ARG A CA 1
ATOM 1436 C C . ARG A 1 206 ? 32.794 9.007 25.806 1.00 63.16 206 ARG A C 1
ATOM 1438 O O . ARG A 1 206 ? 33.357 10.036 25.435 1.00 63.16 206 ARG A O 1
ATOM 1445 N N . LEU A 1 207 ? 32.958 8.526 27.037 1.00 51.91 207 LEU A N 1
ATOM 1446 C CA . LEU A 1 207 ? 33.822 9.159 28.045 1.00 51.91 207 LEU A CA 1
ATOM 1447 C C . LEU A 1 207 ? 35.312 8.809 27.823 1.00 51.91 207 LEU A C 1
ATOM 1449 O O . LEU A 1 207 ? 35.940 8.188 28.673 1.00 51.91 207 LEU A O 1
ATOM 1453 N N . GLY A 1 208 ? 35.882 9.191 26.675 1.00 51.75 208 GLY A N 1
ATOM 1454 C CA . GLY A 1 208 ? 37.266 8.876 26.277 1.00 51.75 208 GLY A CA 1
ATOM 1455 C C . GLY A 1 208 ? 37.382 7.705 25.288 1.00 51.75 208 GLY A C 1
ATOM 1456 O O . GLY A 1 208 ? 36.375 7.116 24.901 1.00 51.75 208 GLY A O 1
ATOM 1457 N N . SER A 1 209 ? 38.608 7.377 24.852 1.00 45.19 209 SER A N 1
ATOM 1458 C CA . SER A 1 209 ? 38.873 6.358 23.813 1.00 45.19 209 SER A CA 1
ATOM 1459 C C . SER A 1 209 ? 38.502 4.928 24.221 1.00 45.19 209 SER A C 1
ATOM 1461 O O . SER A 1 209 ? 38.143 4.144 23.355 1.00 45.19 209 SER A O 1
ATOM 1463 N N . ASP A 1 210 ? 38.504 4.633 25.525 1.00 54.31 210 ASP A N 1
ATOM 1464 C CA . ASP A 1 210 ? 38.129 3.337 26.127 1.00 54.31 210 ASP A CA 1
ATOM 1465 C C . ASP A 1 210 ? 37.046 3.518 27.215 1.00 54.31 210 ASP A C 1
ATOM 1467 O O . ASP A 1 210 ? 36.990 2.811 28.226 1.00 54.31 210 ASP A O 1
ATOM 1471 N N . GLY A 1 211 ? 36.256 4.584 27.078 1.00 59.62 211 GLY A N 1
ATOM 1472 C CA . GLY A 1 211 ? 35.382 5.098 28.123 1.00 59.62 211 GLY A CA 1
ATOM 1473 C C . GLY A 1 211 ? 33.964 4.536 28.124 1.00 59.62 211 GLY A C 1
ATOM 1474 O O . GLY A 1 211 ? 33.469 4.096 27.089 1.00 59.62 211 GLY A O 1
ATOM 1475 N N . PRO A 1 212 ? 33.249 4.619 29.261 1.00 72.25 212 PRO A N 1
ATOM 1476 C CA . PRO A 1 212 ? 31.830 4.291 29.304 1.00 72.25 212 PRO A CA 1
ATOM 1477 C C . PRO A 1 212 ? 31.001 5.125 28.310 1.00 72.25 212 PRO A C 1
ATOM 1479 O O . PRO A 1 212 ? 31.277 6.306 28.079 1.00 72.25 212 PRO A O 1
ATOM 1482 N N . PHE A 1 213 ? 29.954 4.510 27.760 1.00 76.19 213 PHE A N 1
ATOM 1483 C CA . PHE A 1 213 ? 28.892 5.189 27.026 1.00 76.19 213 PHE A CA 1
ATOM 1484 C C . PHE A 1 213 ? 28.018 5.959 28.016 1.00 76.19 213 PHE A C 1
ATOM 1486 O O . PHE A 1 213 ? 27.549 5.399 29.009 1.00 76.19 213 PHE A O 1
ATOM 1493 N N . ARG A 1 214 ? 27.807 7.251 27.765 1.00 79.94 214 ARG A N 1
ATOM 1494 C CA . ARG A 1 214 ? 26.943 8.109 28.581 1.00 79.94 214 ARG A CA 1
ATOM 1495 C C . ARG A 1 214 ? 25.649 8.362 27.823 1.00 79.94 214 ARG A C 1
ATOM 1497 O O . ARG A 1 214 ? 25.697 8.860 26.704 1.00 79.94 214 ARG A O 1
ATOM 1504 N N . TYR A 1 215 ? 24.511 8.073 28.448 1.00 78.94 215 TYR A N 1
ATOM 1505 C CA . TYR A 1 215 ? 23.184 8.259 27.847 1.00 78.94 215 TYR A CA 1
ATOM 1506 C C . TYR A 1 215 ? 22.524 9.595 28.258 1.00 78.94 215 TYR A C 1
ATOM 1508 O O . TYR A 1 215 ? 21.331 9.784 28.079 1.00 78.94 215 TYR A O 1
ATOM 1516 N N . GLY A 1 216 ? 23.303 10.536 28.803 1.00 78.19 216 GLY A N 1
ATOM 1517 C CA . GLY A 1 216 ? 22.850 11.871 29.217 1.00 78.19 216 GLY A CA 1
ATOM 1518 C C . GLY A 1 216 ? 22.750 12.050 30.736 1.00 78.19 216 GLY A C 1
ATOM 1519 O O . GLY A 1 216 ? 22.831 11.083 31.499 1.00 78.19 216 GLY A O 1
ATOM 1520 N N . ASP A 1 217 ? 22.612 13.307 31.166 1.00 81.31 217 ASP A N 1
ATOM 1521 C CA . ASP A 1 217 ? 22.222 13.671 32.532 1.00 81.31 217 ASP A CA 1
ATOM 1522 C C . ASP A 1 217 ? 20.795 14.237 32.483 1.00 81.31 217 ASP A C 1
ATOM 1524 O O . ASP A 1 217 ? 20.461 14.979 31.563 1.00 81.31 217 ASP A O 1
ATOM 1528 N N . ILE A 1 218 ? 19.957 13.916 33.464 1.00 82.62 218 ILE A N 1
ATOM 1529 C CA . ILE A 1 218 ? 18.612 14.480 33.603 1.00 82.62 218 ILE A CA 1
ATOM 1530 C C . ILE A 1 218 ? 18.509 15.179 34.949 1.00 82.62 218 ILE A C 1
ATOM 1532 O O . ILE A 1 218 ? 18.781 14.560 35.972 1.00 82.62 218 ILE A O 1
ATOM 1536 N N . ALA A 1 219 ? 18.054 16.425 34.960 1.00 82.38 219 ALA A N 1
ATOM 1537 C CA . ALA A 1 219 ? 17.540 17.068 36.160 1.00 82.38 219 ALA A CA 1
ATOM 1538 C C . ALA A 1 219 ? 16.039 16.768 36.281 1.00 82.38 219 ALA A C 1
ATOM 1540 O O . ALA A 1 219 ? 15.250 17.148 35.419 1.00 82.38 219 ALA A O 1
ATOM 1541 N N . LEU A 1 220 ? 15.644 16.057 37.331 1.00 81.62 220 LEU A N 1
ATOM 1542 C CA . LEU A 1 220 ? 14.265 15.704 37.650 1.00 81.62 220 LEU A CA 1
ATOM 1543 C C . LEU A 1 220 ? 13.736 16.639 38.737 1.00 81.62 220 LEU A C 1
ATOM 1545 O O . LEU A 1 220 ? 14.312 16.712 39.824 1.00 81.62 220 LEU A O 1
ATOM 1549 N N . ARG A 1 221 ? 12.603 17.294 38.475 1.00 79.12 221 ARG A N 1
ATOM 1550 C CA . ARG A 1 221 ? 11.823 18.010 39.491 1.00 79.12 221 ARG A CA 1
ATOM 1551 C C . ARG A 1 221 ? 10.733 17.104 40.035 1.00 79.12 221 ARG A C 1
ATOM 1553 O O . ARG A 1 221 ? 9.754 16.816 39.347 1.00 79.12 221 ARG A O 1
ATOM 1560 N N . VAL A 1 222 ? 10.901 16.647 41.275 1.00 75.38 222 VAL A N 1
ATOM 1561 C CA . VAL A 1 222 ? 9.973 15.702 41.910 1.00 75.38 222 VAL A CA 1
ATOM 1562 C C . VAL A 1 222 ? 9.086 16.428 42.928 1.00 75.38 222 VAL A C 1
ATOM 1564 O O . VAL A 1 222 ? 9.619 17.008 43.880 1.00 75.38 222 VAL A O 1
ATOM 1567 N N . PRO A 1 223 ? 7.747 16.405 42.763 1.00 74.12 223 PRO A N 1
ATOM 1568 C CA . PRO A 1 223 ? 6.829 17.027 43.712 1.00 74.12 223 PRO A CA 1
ATOM 1569 C C . PRO A 1 223 ? 6.887 16.333 45.078 1.00 74.12 223 PRO A C 1
ATOM 1571 O O . PRO A 1 223 ? 6.927 15.102 45.167 1.00 74.12 223 PRO A O 1
ATOM 1574 N N . LEU A 1 224 ? 6.859 17.115 46.157 1.00 74.81 224 LEU A N 1
ATOM 1575 C CA . LEU A 1 224 ? 6.849 16.596 47.522 1.00 74.81 224 LEU A CA 1
ATOM 1576 C C . LEU A 1 224 ? 5.427 16.190 47.962 1.00 74.81 224 LEU A C 1
ATOM 1578 O O . LEU A 1 224 ? 4.462 16.906 47.681 1.00 74.81 224 LEU A O 1
ATOM 1582 N N . PRO A 1 225 ? 5.265 15.069 48.699 1.00 67.31 225 PRO A N 1
ATOM 1583 C CA . PRO A 1 225 ? 3.970 14.660 49.239 1.00 67.31 225 PRO A CA 1
ATOM 1584 C C . PRO A 1 225 ? 3.367 15.753 50.131 1.00 67.31 225 PRO A C 1
ATOM 1586 O O . PRO A 1 225 ? 3.971 16.124 51.139 1.00 67.31 225 PRO A O 1
ATOM 1589 N N . GLY A 1 226 ? 2.174 16.238 49.773 1.00 69.19 226 GLY A N 1
ATOM 1590 C CA . GLY A 1 226 ? 1.460 17.305 50.488 1.00 69.19 226 GLY A CA 1
ATOM 1591 C C . GLY A 1 226 ? 1.451 18.668 49.786 1.00 69.19 226 GLY A C 1
ATOM 1592 O O . GLY A 1 226 ? 0.696 19.537 50.216 1.00 69.19 226 GLY A O 1
ATOM 1593 N N . GLY A 1 227 ? 2.226 18.843 48.708 1.00 65.56 227 GLY A N 1
ATOM 1594 C CA . GLY A 1 227 ? 2.065 19.965 47.779 1.00 65.56 227 GLY A CA 1
ATOM 1595 C C . GLY A 1 227 ? 0.795 19.817 46.931 1.00 65.56 227 GLY A C 1
ATOM 1596 O O . GLY A 1 227 ? 0.276 18.712 46.761 1.00 65.56 227 GLY A O 1
ATOM 1597 N N . ASP A 1 228 ? 0.278 20.929 46.410 1.00 57.41 228 ASP A N 1
ATOM 1598 C CA . ASP A 1 228 ? -0.891 20.961 45.522 1.00 57.41 228 ASP A CA 1
ATOM 1599 C C . ASP A 1 228 ? -0.553 20.232 44.204 1.00 57.41 228 ASP A C 1
ATOM 1601 O O . ASP A 1 228 ? 0.045 20.810 43.294 1.00 57.41 228 ASP A O 1
ATOM 1605 N N . ALA A 1 229 ? -0.852 18.928 44.138 1.00 51.97 229 ALA A N 1
ATOM 1606 C CA . ALA A 1 229 ? -0.437 18.034 43.051 1.00 51.97 229 ALA A CA 1
ATOM 1607 C C . ALA A 1 229 ? -0.955 18.481 41.672 1.00 51.97 229 ALA A C 1
ATOM 1609 O O . ALA A 1 229 ? -0.318 18.198 40.660 1.00 51.97 229 ALA A O 1
ATOM 1610 N N . ASP A 1 230 ? -2.051 19.244 41.639 1.00 46.88 230 ASP A N 1
ATOM 1611 C CA . ASP A 1 230 ? -2.620 19.816 40.416 1.00 46.88 230 ASP A CA 1
ATOM 1612 C C . ASP A 1 230 ? -1.850 21.054 39.910 1.00 46.88 230 ASP A C 1
ATOM 1614 O O . ASP A 1 230 ? -2.064 21.501 38.783 1.00 46.88 230 ASP A O 1
ATOM 1618 N N . ARG A 1 231 ? -0.935 21.624 40.712 1.00 48.72 231 ARG A N 1
ATOM 1619 C CA . ARG A 1 231 ? -0.148 22.823 40.360 1.00 48.72 231 ARG A CA 1
ATOM 1620 C C . ARG A 1 231 ? 1.321 22.569 40.043 1.00 48.72 231 ARG A C 1
ATOM 1622 O O . ARG A 1 231 ? 1.934 23.428 39.409 1.00 48.72 231 ARG A O 1
ATOM 1629 N N . ALA A 1 232 ? 1.883 21.441 40.466 1.00 50.94 232 ALA A N 1
ATOM 1630 C CA . ALA A 1 232 ? 3.268 21.071 40.190 1.00 50.94 232 ALA A CA 1
ATOM 1631 C C . ALA A 1 232 ? 3.299 19.930 39.169 1.00 50.94 232 ALA A C 1
ATOM 1633 O O . ALA A 1 232 ? 3.366 18.756 39.533 1.00 50.94 232 ALA A O 1
ATOM 1634 N N . LEU A 1 233 ? 3.243 20.272 37.877 1.00 48.62 233 LEU A N 1
ATOM 1635 C CA . LEU A 1 233 ? 3.586 19.301 36.843 1.00 48.62 233 LEU A CA 1
ATOM 1636 C C . LEU A 1 233 ? 5.062 18.945 37.017 1.00 48.62 233 LEU A C 1
ATOM 1638 O O . LEU A 1 233 ? 5.895 19.854 37.044 1.00 48.62 233 LEU A O 1
ATOM 1642 N N . PRO A 1 234 ? 5.411 17.661 37.166 1.00 53.16 234 PRO A N 1
ATOM 1643 C CA . PRO A 1 234 ? 6.809 17.308 37.181 1.00 53.16 234 PRO A CA 1
ATOM 1644 C C . PRO A 1 234 ? 7.436 17.636 35.825 1.00 53.16 234 PRO A C 1
ATOM 1646 O O . PRO A 1 234 ? 6.863 17.349 34.771 1.00 53.16 234 PRO A O 1
ATOM 1649 N N . THR A 1 235 ? 8.620 18.231 35.865 1.00 54.78 235 THR A N 1
ATOM 1650 C CA . THR A 1 235 ? 9.403 18.591 34.684 1.00 54.78 235 THR A CA 1
ATOM 1651 C C . THR A 1 235 ? 10.755 17.894 34.738 1.00 54.78 235 THR A C 1
ATOM 1653 O O . THR A 1 235 ? 11.329 17.694 35.813 1.00 54.78 235 THR A O 1
ATOM 1656 N N . ALA A 1 236 ? 11.248 17.469 33.577 1.00 54.03 236 ALA A N 1
ATOM 1657 C CA . ALA A 1 236 ? 12.552 16.841 33.446 1.00 54.03 236 ALA A CA 1
ATOM 1658 C C . ALA A 1 236 ? 13.391 17.643 32.451 1.00 54.03 236 ALA A C 1
ATOM 1660 O O . ALA A 1 236 ? 13.000 17.858 31.315 1.00 54.03 236 ALA A O 1
ATOM 1661 N N . THR A 1 237 ? 14.572 18.091 32.841 1.00 60.19 237 THR A N 1
ATOM 1662 C CA . THR A 1 237 ? 15.477 18.788 31.921 1.00 60.19 237 THR A CA 1
ATOM 1663 C C . THR A 1 237 ? 16.588 17.827 31.542 1.00 60.19 237 THR A C 1
ATOM 1665 O O . THR A 1 237 ? 17.358 17.408 32.405 1.00 60.19 237 THR A O 1
ATOM 1668 N N . VAL A 1 238 ? 16.681 17.461 30.263 1.00 52.75 238 VAL A N 1
ATOM 1669 C CA . VAL A 1 238 ? 17.779 16.630 29.758 1.00 52.75 238 VAL A CA 1
ATOM 1670 C C . VAL A 1 238 ? 18.955 17.548 29.431 1.00 52.75 238 VAL A C 1
ATOM 1672 O O . VAL A 1 238 ? 18.860 18.457 28.603 1.00 52.75 238 VAL A O 1
ATOM 1675 N N . VAL A 1 239 ? 20.079 17.324 30.102 1.00 52.81 239 VAL A N 1
ATOM 1676 C CA . VAL A 1 239 ? 21.325 18.057 29.883 1.00 52.81 239 VAL A CA 1
ATOM 1677 C C . VAL A 1 239 ? 22.203 17.233 28.949 1.00 52.81 239 VAL A C 1
ATOM 1679 O O . VAL A 1 239 ? 22.728 16.176 29.323 1.00 52.81 239 VAL A O 1
ATOM 1682 N N . LEU A 1 240 ? 22.355 17.718 27.718 1.00 49.00 240 LEU A N 1
ATOM 1683 C CA . LEU A 1 240 ? 23.255 17.140 26.727 1.00 49.00 240 LEU A CA 1
ATOM 1684 C C . LEU A 1 240 ? 24.673 17.687 26.928 1.00 49.00 240 LEU A C 1
ATOM 1686 O O . LEU A 1 240 ? 24.894 18.675 27.629 1.00 49.00 240 LEU A O 1
ATOM 1690 N N . ALA A 1 241 ? 25.669 17.013 26.349 1.00 44.47 241 ALA A N 1
ATOM 1691 C CA . ALA A 1 241 ? 27.074 17.390 26.516 1.00 44.47 241 ALA A CA 1
ATOM 1692 C C . ALA A 1 241 ? 27.413 18.788 25.948 1.00 44.47 241 ALA A C 1
ATOM 1694 O O . ALA A 1 241 ? 28.453 19.343 26.299 1.00 44.47 241 ALA A O 1
ATOM 1695 N N . ASP A 1 242 ? 26.542 19.354 25.111 1.00 38.41 242 ASP A N 1
ATOM 1696 C CA . ASP A 1 242 ? 26.660 20.636 24.413 1.00 38.41 242 ASP A CA 1
ATOM 1697 C C . ASP A 1 242 ? 25.702 21.740 24.920 1.00 38.41 242 ASP A C 1
ATOM 1699 O O . ASP A 1 242 ? 25.809 22.880 24.466 1.00 38.41 242 ASP A O 1
ATOM 1703 N N . GLY A 1 243 ? 24.819 21.468 25.893 1.00 38.41 243 GLY A N 1
ATOM 1704 C CA . GLY A 1 243 ? 23.904 22.472 26.458 1.00 38.41 243 GLY A CA 1
ATOM 1705 C C . GLY A 1 243 ? 22.642 21.902 27.124 1.00 38.41 243 GLY A C 1
ATOM 1706 O O . GLY A 1 243 ? 22.418 20.693 27.157 1.00 38.41 243 GLY A O 1
ATOM 1707 N N . TYR A 1 244 ? 21.813 22.787 27.693 1.00 33.62 244 TYR A N 1
ATOM 1708 C CA . TYR A 1 244 ? 20.545 22.432 28.352 1.00 33.62 244 TYR A CA 1
ATOM 1709 C C . TYR A 1 244 ? 19.404 22.282 27.333 1.00 33.62 244 TYR A C 1
ATOM 1711 O O . TYR A 1 244 ? 19.228 23.155 26.487 1.00 33.62 244 TYR A O 1
ATOM 1719 N N . SER A 1 245 ? 18.578 21.240 27.474 1.00 37.84 245 SER A N 1
ATOM 1720 C CA . SER A 1 245 ? 17.278 21.121 26.797 1.00 37.84 245 SER A CA 1
ATOM 1721 C C . SER A 1 245 ? 16.176 20.814 27.819 1.00 37.84 245 SER A C 1
ATOM 1723 O O . SER A 1 245 ? 16.298 19.882 28.614 1.00 37.84 245 SER A O 1
ATOM 1725 N N . THR A 1 246 ? 15.114 21.619 27.854 1.00 33.28 246 THR A N 1
ATOM 1726 C CA . THR A 1 246 ? 13.977 21.416 28.769 1.00 33.28 246 THR A CA 1
ATOM 1727 C C . THR A 1 246 ? 12.992 20.432 28.142 1.00 33.28 246 THR A C 1
ATOM 1729 O O . THR A 1 246 ? 12.559 20.657 27.016 1.00 33.28 246 THR A O 1
ATOM 1732 N N . VAL A 1 247 ? 12.625 19.364 28.857 1.00 39.34 247 VAL A N 1
ATOM 1733 C CA . VAL A 1 247 ? 11.582 18.411 28.447 1.00 39.34 247 VAL A CA 1
ATOM 1734 C C . VAL A 1 247 ? 10.423 18.522 29.446 1.00 39.34 247 VAL A C 1
ATOM 1736 O O . VAL A 1 247 ? 10.428 17.933 30.529 1.00 39.34 247 VAL A O 1
ATOM 1739 N N . GLU A 1 248 ? 9.414 19.335 29.130 1.00 33.31 248 GLU A N 1
ATOM 1740 C CA . GLU A 1 248 ? 8.167 19.296 29.903 1.00 33.31 248 GLU A CA 1
ATOM 1741 C C . GLU A 1 248 ? 7.366 18.030 29.559 1.00 33.31 248 GLU A C 1
ATOM 1743 O O . GLU A 1 248 ? 7.507 17.465 28.479 1.00 33.31 248 GLU A O 1
ATOM 1748 N N . ARG A 1 249 ? 6.576 17.555 30.532 1.00 36.78 249 ARG A N 1
ATOM 1749 C CA . ARG A 1 249 ? 5.675 16.389 30.489 1.00 36.78 249 ARG A CA 1
ATOM 1750 C C . ARG A 1 249 ? 5.196 16.038 29.067 1.00 36.78 249 ARG A C 1
ATOM 1752 O O . ARG A 1 249 ? 4.403 16.781 28.513 1.00 36.78 249 ARG A O 1
ATOM 1759 N N . ILE A 1 250 ? 5.554 14.861 28.543 1.00 35.06 250 ILE A N 1
ATOM 1760 C CA . ILE A 1 250 ? 4.971 14.334 27.295 1.00 35.06 250 ILE A CA 1
ATOM 1761 C C . ILE A 1 250 ? 4.024 13.185 27.646 1.00 35.06 250 ILE A C 1
ATOM 1763 O O . ILE A 1 250 ? 4.446 12.075 27.972 1.00 35.06 250 ILE A O 1
ATOM 1767 N N . THR A 1 251 ? 2.719 13.446 27.605 1.00 38.03 251 THR A N 1
ATOM 1768 C CA . THR A 1 251 ? 1.716 12.371 27.501 1.00 38.03 251 THR A CA 1
ATOM 1769 C C . THR A 1 251 ? 1.581 11.955 26.033 1.00 38.03 251 THR A C 1
ATOM 1771 O O . THR A 1 251 ? 1.873 12.756 25.153 1.00 38.03 251 THR A O 1
ATOM 1774 N N . TRP A 1 252 ? 1.136 10.730 25.730 1.00 33.91 252 TRP A N 1
ATOM 1775 C CA . TRP A 1 252 ? 0.938 10.271 24.338 1.00 33.91 252 TRP A CA 1
ATOM 1776 C C . TRP A 1 252 ? 0.051 11.222 23.514 1.00 33.91 252 TRP A C 1
ATOM 1778 O O . TRP A 1 252 ? 0.343 11.499 22.357 1.00 33.91 252 TRP A O 1
ATOM 1788 N N . ARG A 1 253 ? -0.969 11.802 24.155 1.00 35.84 253 ARG A N 1
ATOM 1789 C CA . ARG A 1 253 ? -1.822 12.866 23.612 1.00 35.84 253 ARG A CA 1
ATOM 1790 C C . ARG A 1 253 ? -1.038 14.131 23.249 1.00 35.84 253 ARG A C 1
ATOM 1792 O O . ARG A 1 253 ? -1.183 14.655 22.150 1.00 35.84 253 ARG A O 1
ATOM 1799 N N . GLN A 1 254 ? -0.162 14.573 24.149 1.00 38.59 254 GLN A N 1
ATOM 1800 C CA . GLN A 1 254 ? 0.708 15.721 23.921 1.00 38.59 254 GLN A CA 1
ATOM 1801 C C . GLN A 1 254 ? 1.796 15.415 22.889 1.00 38.59 254 GLN A C 1
ATOM 1803 O O . GLN A 1 254 ? 2.158 16.319 22.169 1.00 38.59 254 GLN A O 1
ATOM 1808 N N . ARG A 1 255 ? 2.243 14.161 22.718 1.00 38.75 255 ARG A N 1
ATOM 1809 C CA . ARG A 1 255 ? 3.187 13.758 21.659 1.00 38.75 255 ARG A CA 1
ATOM 1810 C C . ARG A 1 255 ? 2.599 13.877 20.255 1.00 38.75 255 ARG A C 1
ATOM 1812 O O . ARG A 1 255 ? 3.360 14.094 19.330 1.00 38.75 255 ARG A O 1
ATOM 1819 N N . ILE A 1 256 ? 1.283 13.756 20.081 1.00 41.72 256 ILE A N 1
ATOM 1820 C CA . ILE A 1 256 ? 0.647 13.925 18.765 1.00 41.72 256 ILE A CA 1
ATOM 1821 C C . ILE A 1 256 ? 0.320 15.402 18.497 1.00 41.72 256 ILE A C 1
ATOM 1823 O O . ILE A 1 256 ? 0.547 15.891 17.392 1.00 41.72 256 ILE A O 1
ATOM 1827 N N . GLU A 1 257 ? -0.114 16.146 19.519 1.00 40.19 257 GLU A N 1
ATOM 1828 C CA . GLU A 1 257 ? -0.229 17.612 19.446 1.00 40.19 257 GLU A CA 1
ATOM 1829 C C . GLU A 1 257 ? 1.155 18.271 19.265 1.00 40.19 257 GLU A C 1
ATOM 1831 O O . GLU A 1 257 ? 1.298 19.227 18.506 1.00 40.19 257 GLU A O 1
ATOM 1836 N N . GLU A 1 258 ? 2.197 17.701 19.872 1.00 41.09 258 GLU A N 1
ATOM 1837 C CA . GLU A 1 258 ? 3.601 18.028 19.663 1.00 41.09 258 GLU A CA 1
ATOM 1838 C C . GLU A 1 258 ? 4.161 17.406 18.390 1.00 41.09 258 GLU A C 1
ATOM 1840 O O . GLU A 1 258 ? 5.033 18.014 17.839 1.00 41.09 258 GLU A O 1
ATOM 1845 N N . GLU A 1 259 ? 3.718 16.304 17.796 1.00 41.91 259 GLU A N 1
ATOM 1846 C CA . GLU A 1 259 ? 4.199 15.956 16.443 1.00 41.91 259 GLU A CA 1
ATOM 1847 C C . GLU A 1 259 ? 3.639 16.946 15.413 1.00 41.91 259 GLU A C 1
ATOM 1849 O O . GLU A 1 259 ? 4.342 17.332 14.479 1.00 41.91 259 GLU A O 1
ATOM 1854 N N . TYR A 1 260 ? 2.448 17.496 15.659 1.00 40.50 260 TYR A N 1
ATOM 1855 C CA . TYR A 1 260 ? 1.900 18.629 14.912 1.00 40.50 260 TYR A CA 1
ATOM 1856 C C . TYR A 1 260 ? 2.665 19.946 15.197 1.00 40.50 260 TYR A C 1
ATOM 1858 O O . TYR A 1 260 ? 3.014 20.691 14.274 1.00 40.50 260 TYR A O 1
ATOM 1866 N N . ALA A 1 261 ? 3.001 20.225 16.465 1.00 41.16 261 ALA A N 1
ATOM 1867 C CA . ALA A 1 261 ? 3.675 21.457 16.891 1.00 41.16 261 ALA A CA 1
ATOM 1868 C C . ALA A 1 261 ? 5.215 21.413 16.830 1.00 41.16 261 ALA A C 1
ATOM 1870 O O . ALA A 1 261 ? 5.814 22.453 16.629 1.00 41.16 261 ALA A O 1
ATOM 1871 N N . ILE A 1 262 ? 5.864 20.255 16.935 1.00 39.47 262 ILE A N 1
ATOM 1872 C CA . ILE A 1 262 ? 7.300 19.959 16.753 1.00 39.47 262 ILE A CA 1
ATOM 1873 C C . ILE A 1 262 ? 7.580 19.933 15.270 1.00 39.47 262 ILE A C 1
ATOM 1875 O O . ILE A 1 262 ? 8.570 20.522 14.888 1.00 39.47 262 ILE A O 1
ATOM 1879 N N . THR A 1 263 ? 6.729 19.376 14.404 1.00 41.84 263 THR A N 1
ATOM 1880 C CA . THR A 1 263 ? 6.945 19.562 12.958 1.00 41.84 263 THR A CA 1
ATOM 1881 C C . THR A 1 263 ? 6.949 21.061 12.634 1.00 41.84 263 THR A C 1
ATOM 1883 O O . THR A 1 263 ? 7.879 21.556 12.010 1.00 41.84 263 THR A O 1
ATOM 1886 N N . THR A 1 264 ? 6.024 21.835 13.204 1.00 41.28 264 THR A N 1
ATOM 1887 C CA . THR A 1 264 ? 5.962 23.296 13.017 1.00 41.28 264 THR A CA 1
ATOM 1888 C C . THR A 1 264 ? 7.112 24.063 13.718 1.00 41.28 264 THR A C 1
ATOM 1890 O O . THR A 1 264 ? 7.728 24.947 13.122 1.00 41.28 264 THR A O 1
ATOM 1893 N N . ALA A 1 265 ? 7.477 23.711 14.956 1.00 37.16 265 ALA A N 1
ATOM 1894 C CA . ALA A 1 265 ? 8.459 24.409 15.798 1.00 37.16 265 ALA A CA 1
ATOM 1895 C C . ALA A 1 265 ? 9.912 23.961 15.562 1.00 37.16 265 ALA A C 1
ATOM 1897 O O . ALA A 1 265 ? 10.830 24.765 15.707 1.00 37.16 265 ALA A O 1
ATOM 1898 N N . PHE A 1 266 ? 10.144 22.715 15.146 1.00 38.41 266 PHE A N 1
ATOM 1899 C CA . PHE A 1 266 ? 11.442 22.214 14.681 1.00 38.41 266 PHE A CA 1
ATOM 1900 C C . PHE A 1 266 ? 11.872 22.949 13.408 1.00 38.41 266 PHE A C 1
ATOM 1902 O O . PHE A 1 266 ? 13.042 23.314 13.285 1.00 38.41 266 PHE A O 1
ATOM 1909 N N . PHE A 1 267 ? 10.937 23.252 12.498 1.00 42.19 267 PHE A N 1
ATOM 1910 C CA . PHE A 1 267 ? 11.220 24.074 11.316 1.00 42.19 267 PHE A CA 1
ATOM 1911 C C . PHE A 1 267 ? 11.378 25.563 11.652 1.00 42.19 267 PHE A C 1
ATOM 1913 O O . PHE A 1 267 ? 12.321 26.186 11.163 1.00 42.19 267 PHE A O 1
ATOM 1920 N N . ALA A 1 268 ? 10.560 26.108 12.559 1.00 37.81 268 ALA A N 1
ATOM 1921 C CA . ALA A 1 268 ? 10.710 27.474 13.066 1.00 37.81 268 ALA A CA 1
ATOM 1922 C C . ALA A 1 268 ? 12.084 27.706 13.734 1.00 37.81 268 ALA A C 1
ATOM 1924 O O . ALA A 1 268 ? 12.808 28.645 13.406 1.00 37.81 268 ALA A O 1
ATOM 1925 N N . HIS A 1 269 ? 12.509 26.789 14.607 1.00 35.59 269 HIS A N 1
ATOM 1926 C CA . HIS A 1 269 ? 13.759 26.901 15.357 1.00 35.59 269 HIS A CA 1
ATOM 1927 C C . HIS A 1 269 ? 15.009 26.613 14.511 1.00 35.59 269 HIS A C 1
ATOM 1929 O O . HIS A 1 269 ? 16.019 27.301 14.657 1.00 35.59 269 HIS A O 1
ATOM 1935 N N . ARG A 1 270 ? 14.962 25.637 13.591 1.00 36.22 270 ARG A N 1
ATOM 1936 C CA . ARG A 1 270 ? 16.121 25.282 12.750 1.00 36.22 270 ARG A CA 1
ATOM 1937 C C . ARG A 1 270 ? 16.415 26.304 11.647 1.00 36.22 270 ARG A C 1
ATOM 1939 O O . ARG A 1 270 ? 17.553 26.359 11.182 1.00 36.22 270 ARG A O 1
ATOM 1946 N N . TYR A 1 271 ? 15.427 27.110 11.255 1.00 39.22 271 TYR A N 1
ATOM 1947 C CA . TYR A 1 271 ? 15.554 28.090 10.169 1.00 39.22 271 TYR A CA 1
ATOM 1948 C C . TYR A 1 271 ? 15.300 29.548 10.589 1.00 39.22 271 TYR A C 1
ATOM 1950 O O . TYR A 1 271 ? 15.347 30.433 9.740 1.00 39.22 271 TYR A O 1
ATOM 1958 N N . GLY A 1 272 ? 15.091 29.821 11.882 1.00 36.75 272 GLY A N 1
ATOM 1959 C CA . GLY A 1 272 ? 14.921 31.181 12.409 1.00 36.75 272 GLY A CA 1
ATOM 1960 C C . GLY A 1 272 ? 13.595 31.848 12.027 1.00 36.75 272 GLY A C 1
ATOM 1961 O O . GLY A 1 272 ? 13.553 33.068 11.894 1.00 36.75 272 GLY A O 1
ATOM 1962 N N . LEU A 1 273 ? 12.536 31.061 11.834 1.00 38.69 273 LEU A N 1
ATOM 1963 C CA . LEU A 1 273 ? 11.189 31.526 11.490 1.00 38.69 273 LEU A CA 1
ATOM 1964 C C . LEU A 1 273 ? 10.297 31.548 12.741 1.00 38.69 273 LEU A C 1
ATOM 1966 O O . LEU A 1 273 ? 10.568 30.835 13.708 1.00 38.69 273 LEU A O 1
ATOM 1970 N N . THR A 1 274 ? 9.235 32.351 12.746 1.00 44.34 274 THR A N 1
ATOM 1971 C CA . THR A 1 274 ? 8.220 32.318 13.812 1.00 44.34 274 THR A CA 1
ATOM 1972 C C . THR A 1 274 ? 7.090 31.347 13.451 1.00 44.34 274 THR A C 1
ATOM 1974 O O . THR A 1 274 ? 6.910 31.000 12.285 1.00 44.34 274 THR A O 1
ATOM 1977 N N . ALA A 1 275 ? 6.311 30.876 14.434 1.00 41.84 275 ALA A N 1
ATOM 1978 C CA . ALA A 1 275 ? 5.180 29.969 14.185 1.00 41.84 275 ALA A CA 1
ATOM 1979 C C . ALA A 1 275 ? 4.098 30.581 13.264 1.00 41.84 275 ALA A C 1
ATOM 1981 O O . ALA A 1 275 ? 3.328 29.844 12.656 1.00 41.84 275 ALA A O 1
ATOM 1982 N N . GLU A 1 276 ? 4.069 31.912 13.128 1.00 38.09 276 GLU A N 1
ATOM 1983 C CA . GLU A 1 276 ? 3.171 32.655 12.233 1.00 38.09 276 GLU A CA 1
ATOM 1984 C C . GLU A 1 276 ? 3.668 32.688 10.769 1.00 38.09 276 GLU A C 1
ATOM 1986 O O . GLU A 1 276 ? 2.886 32.983 9.869 1.00 38.09 276 GLU A O 1
ATOM 1991 N N . ASP A 1 277 ? 4.929 32.316 10.506 1.00 35.62 277 ASP A N 1
ATOM 1992 C CA . ASP A 1 277 ? 5.545 32.312 9.167 1.00 35.62 277 ASP A CA 1
ATOM 1993 C C . ASP A 1 277 ? 5.401 30.962 8.428 1.00 35.62 277 ASP A C 1
ATOM 1995 O O . ASP A 1 277 ? 5.797 30.829 7.265 1.00 35.62 277 ASP A O 1
ATOM 1999 N N . VAL A 1 278 ? 4.845 29.932 9.078 1.00 38.16 278 VAL A N 1
ATOM 2000 C CA . VAL A 1 278 ? 4.681 28.596 8.483 1.00 38.16 278 VAL A CA 1
ATOM 2001 C C . VAL A 1 278 ? 3.381 28.542 7.681 1.00 38.16 278 VAL A C 1
ATOM 2003 O O . VAL A 1 278 ? 2.325 28.154 8.173 1.00 38.16 278 VAL A O 1
ATOM 2006 N N . THR A 1 279 ? 3.459 28.900 6.401 1.00 38.03 279 THR A N 1
ATOM 2007 C CA . THR A 1 279 ? 2.396 28.566 5.445 1.00 38.03 279 THR A CA 1
ATOM 2008 C C . THR A 1 279 ? 2.614 27.130 4.961 1.00 38.03 279 THR A C 1
ATOM 2010 O O . THR A 1 279 ? 3.560 26.861 4.221 1.00 38.03 279 THR A O 1
ATOM 2013 N N . LEU A 1 280 ? 1.748 26.196 5.368 1.00 36.97 280 LEU A N 1
ATOM 2014 C CA . LEU A 1 280 ? 1.655 24.867 4.751 1.00 36.97 280 LEU A CA 1
ATOM 2015 C C . LEU A 1 280 ? 1.157 25.044 3.310 1.00 36.97 280 LEU A C 1
ATOM 2017 O O . LEU A 1 280 ? -0.040 25.147 3.051 1.00 36.97 280 LEU A O 1
ATOM 2021 N N . VAL A 1 281 ? 2.090 25.141 2.364 1.00 36.12 281 VAL A N 1
ATOM 2022 C CA . VAL A 1 281 ? 1.769 25.206 0.937 1.00 36.12 281 VAL A CA 1
ATOM 2023 C C . VAL A 1 281 ? 1.655 23.783 0.410 1.00 36.12 281 VAL A C 1
ATOM 2025 O O . VAL A 1 281 ? 2.651 23.079 0.250 1.00 36.12 281 VAL A O 1
ATOM 2028 N N . MET A 1 282 ? 0.426 23.365 0.119 1.00 38.28 282 MET A N 1
ATOM 2029 C CA . MET A 1 282 ? 0.178 22.180 -0.691 1.00 38.28 282 MET A CA 1
ATOM 2030 C C . MET A 1 282 ? 0.539 22.481 -2.147 1.00 38.28 282 MET A C 1
ATOM 2032 O O . MET A 1 282 ? 0.036 23.437 -2.737 1.00 38.28 282 MET A O 1
ATOM 2036 N N . SER A 1 283 ? 1.408 21.661 -2.734 1.00 38.16 283 SER A N 1
ATOM 2037 C CA . SER A 1 283 ? 1.622 21.655 -4.180 1.00 38.16 283 SER A CA 1
ATOM 2038 C C . SER A 1 283 ? 0.642 20.673 -4.817 1.00 38.16 283 SER A C 1
ATOM 2040 O O . SER A 1 283 ? 0.774 19.468 -4.622 1.00 38.16 283 SER A O 1
ATOM 2042 N N . ASP A 1 284 ? -0.279 21.179 -5.642 1.00 34.97 284 ASP A N 1
ATOM 2043 C CA . ASP A 1 284 ? -1.141 20.364 -6.521 1.00 34.97 284 ASP A CA 1
ATOM 2044 C C . ASP A 1 284 ? -0.343 19.675 -7.652 1.00 34.97 284 ASP A C 1
ATOM 2046 O O . ASP A 1 284 ? -0.882 18.890 -8.433 1.00 34.97 284 ASP A O 1
ATOM 2050 N N . SER A 1 285 ? 0.957 19.960 -7.777 1.00 34.72 285 SER A N 1
ATOM 2051 C CA . SER A 1 285 ? 1.806 19.376 -8.809 1.00 34.72 285 SER A CA 1
ATOM 2052 C C . SER A 1 285 ? 2.616 18.193 -8.275 1.00 34.72 285 SER A C 1
ATOM 2054 O O . SER A 1 285 ? 3.326 18.301 -7.274 1.00 34.72 285 SER A O 1
ATOM 2056 N N . LYS A 1 286 ? 2.595 17.074 -9.017 1.00 37.09 286 LYS A N 1
ATOM 2057 C CA . LYS A 1 286 ? 3.573 15.969 -8.909 1.00 37.09 286 LYS A CA 1
ATOM 2058 C C . LYS A 1 286 ? 5.004 16.402 -9.310 1.00 37.09 286 LYS A C 1
ATOM 2060 O O . LYS A 1 286 ? 5.874 15.550 -9.494 1.00 37.09 286 LYS A O 1
ATOM 2065 N N . GLU A 1 287 ? 5.258 17.701 -9.469 1.00 36.41 287 GLU A N 1
ATOM 2066 C CA . GLU A 1 287 ? 6.538 18.282 -9.863 1.00 36.41 287 GLU A CA 1
ATOM 2067 C C . GLU A 1 287 ? 7.048 19.231 -8.769 1.00 36.41 287 GLU A C 1
ATOM 2069 O O . GLU A 1 287 ? 6.352 20.165 -8.389 1.00 36.41 287 GLU A O 1
ATOM 2074 N N . PRO A 1 288 ? 8.276 19.067 -8.258 1.00 37.31 288 PRO A N 1
ATOM 2075 C CA . PRO A 1 288 ? 8.860 20.084 -7.403 1.00 37.31 288 PRO A CA 1
ATOM 2076 C C . PRO A 1 288 ? 9.308 21.256 -8.285 1.00 37.31 288 PRO A C 1
ATOM 2078 O O . PRO A 1 288 ? 10.344 21.187 -8.952 1.00 37.31 288 PRO A O 1
ATOM 2081 N N . ALA A 1 289 ? 8.547 22.352 -8.296 1.00 33.06 289 ALA A N 1
ATOM 2082 C CA . ALA A 1 289 ? 9.131 23.644 -8.636 1.00 33.06 289 ALA A CA 1
ATOM 2083 C C . ALA A 1 289 ? 10.216 23.958 -7.591 1.00 33.06 289 ALA A C 1
ATOM 2085 O O . ALA A 1 289 ? 10.036 23.707 -6.400 1.00 33.06 289 ALA A O 1
ATOM 2086 N N . ALA A 1 290 ? 11.373 24.445 -8.038 1.00 38.22 290 ALA A N 1
ATOM 2087 C CA . ALA A 1 290 ? 12.472 24.803 -7.151 1.00 38.22 290 ALA A CA 1
ATOM 2088 C C . ALA A 1 290 ? 12.023 25.929 -6.203 1.00 38.22 290 ALA A C 1
ATOM 2090 O O . ALA A 1 290 ? 11.796 27.050 -6.654 1.00 38.22 290 ALA A O 1
ATOM 2091 N N . TYR A 1 291 ? 11.892 25.625 -4.911 1.00 39.97 291 TYR A N 1
ATOM 2092 C CA . TYR A 1 291 ? 11.610 26.612 -3.873 1.00 39.97 291 TYR A CA 1
ATOM 2093 C C . TYR A 1 291 ? 12.886 26.907 -3.080 1.00 39.97 291 TYR A C 1
ATOM 2095 O O . TYR A 1 291 ? 13.498 26.011 -2.503 1.00 39.97 291 TYR A O 1
ATOM 2103 N N . GLU A 1 292 ? 13.278 28.181 -3.054 1.00 37.78 292 GLU A N 1
ATOM 2104 C CA . GLU A 1 292 ? 14.421 28.725 -2.301 1.00 37.78 292 GLU A CA 1
ATOM 2105 C C . GLU A 1 292 ? 14.094 29.024 -0.819 1.00 37.78 292 GLU A C 1
ATOM 2107 O O . GLU A 1 292 ? 14.827 29.744 -0.148 1.00 37.78 292 GLU A O 1
ATOM 2112 N N . SER A 1 293 ? 13.021 28.469 -0.254 1.00 41.06 293 SER A N 1
ATOM 2113 C CA . SER A 1 293 ? 12.620 28.719 1.139 1.00 41.06 293 SER A CA 1
ATOM 2114 C C . SER A 1 293 ? 12.139 27.432 1.804 1.00 41.06 293 SER A C 1
ATOM 2116 O O . SER A 1 293 ? 11.387 26.688 1.182 1.00 41.06 293 SER A O 1
ATOM 2118 N N . GLY A 1 294 ? 12.574 27.183 3.048 1.00 42.34 294 GLY A N 1
ATOM 2119 C CA . GLY A 1 294 ? 12.426 25.948 3.839 1.00 42.34 294 GLY A CA 1
ATOM 2120 C C . GLY A 1 294 ? 11.000 25.478 4.157 1.00 42.34 294 GLY A C 1
ATOM 2121 O O . GLY A 1 294 ? 10.650 25.301 5.319 1.00 42.34 294 GLY A O 1
ATOM 2122 N N . VAL A 1 295 ? 10.200 25.226 3.127 1.00 45.16 295 VAL A N 1
ATOM 2123 C CA . VAL A 1 295 ? 8.875 24.613 3.198 1.00 45.16 295 VAL A CA 1
ATOM 2124 C C . VAL A 1 295 ? 9.040 23.099 3.066 1.00 45.16 295 VAL A C 1
ATOM 2126 O O . VAL A 1 295 ? 9.538 22.612 2.049 1.00 45.16 295 VAL A O 1
ATOM 2129 N N . VAL A 1 296 ? 8.625 22.340 4.083 1.00 47.44 296 VAL A N 1
ATOM 2130 C CA . VAL A 1 296 ? 8.469 20.885 3.956 1.00 47.44 296 VAL A CA 1
ATOM 2131 C C . VAL A 1 296 ? 7.090 20.605 3.388 1.00 47.44 296 VAL A C 1
ATOM 2133 O O . VAL A 1 296 ? 6.075 20.809 4.049 1.00 47.44 296 VAL A O 1
ATOM 2136 N N . ALA A 1 297 ? 7.066 20.160 2.136 1.00 58.81 297 ALA A N 1
ATOM 2137 C CA . ALA A 1 297 ? 5.856 19.673 1.505 1.00 58.81 297 ALA A CA 1
ATOM 2138 C C . ALA A 1 297 ? 5.540 18.283 2.070 1.00 58.81 297 ALA A C 1
ATOM 2140 O O . ALA A 1 297 ? 6.232 17.314 1.757 1.00 58.81 297 ALA A O 1
ATOM 2141 N N . LEU A 1 298 ? 4.515 18.198 2.917 1.00 68.06 298 LEU A N 1
ATOM 2142 C CA . LEU A 1 298 ? 3.909 16.920 3.273 1.00 68.06 298 LEU A CA 1
ATOM 2143 C C . LEU A 1 298 ? 3.097 16.427 2.077 1.00 68.06 298 LEU A C 1
ATOM 2145 O O . LEU A 1 298 ? 2.346 17.190 1.464 1.00 68.06 298 LEU A O 1
ATOM 2149 N N . THR A 1 299 ? 3.266 15.159 1.726 1.00 75.38 299 THR A N 1
ATOM 2150 C CA . THR A 1 299 ? 2.437 14.523 0.705 1.00 75.38 299 THR A CA 1
ATOM 2151 C C . THR A 1 299 ? 1.062 14.179 1.281 1.00 75.38 299 THR A C 1
ATOM 2153 O O . THR A 1 299 ? 0.882 14.080 2.495 1.00 75.38 299 THR A O 1
ATOM 2156 N N . GLU A 1 300 ? 0.080 13.936 0.410 1.00 71.69 300 GLU A N 1
ATOM 2157 C CA . GLU A 1 300 ? -1.230 13.402 0.816 1.00 71.69 300 GLU A CA 1
ATOM 2158 C C . GLU A 1 300 ? -1.084 12.101 1.632 1.00 71.69 300 GLU A C 1
ATOM 2160 O O . GLU A 1 300 ? -1.801 11.890 2.609 1.00 71.69 300 GLU A O 1
ATOM 2165 N N . GLY A 1 301 ? -0.100 11.261 1.286 1.00 76.19 301 GLY A N 1
ATOM 2166 C CA . GLY A 1 301 ? 0.205 10.029 2.013 1.00 76.19 301 GLY A CA 1
ATOM 2167 C C . GLY A 1 301 ? 0.723 10.263 3.436 1.00 76.19 301 GLY A C 1
ATOM 2168 O O . GLY A 1 301 ? 0.355 9.516 4.345 1.00 76.19 301 GLY A O 1
ATOM 2169 N N . ASP A 1 302 ? 1.520 11.313 3.652 1.00 77.56 302 ASP A N 1
ATOM 2170 C CA . ASP A 1 302 ? 2.043 11.659 4.980 1.00 77.56 302 ASP A CA 1
ATOM 2171 C C . ASP A 1 302 ? 0.913 12.129 5.899 1.00 77.56 302 ASP A C 1
ATOM 2173 O O . ASP A 1 302 ? 0.748 11.618 7.007 1.00 77.56 302 ASP A O 1
ATOM 2177 N N . LEU A 1 303 ? 0.077 13.046 5.409 1.00 78.06 303 LEU A N 1
ATOM 2178 C CA . LEU A 1 303 ? -1.076 13.557 6.153 1.00 78.06 303 LEU A CA 1
ATOM 2179 C C . LEU A 1 303 ? -2.076 12.443 6.469 1.00 78.06 303 LEU A C 1
ATOM 2181 O O . LEU A 1 303 ? -2.556 12.343 7.600 1.00 78.06 303 LEU A O 1
ATOM 2185 N N . ARG A 1 304 ? -2.326 11.549 5.504 1.00 82.12 304 ARG A N 1
ATOM 2186 C CA . ARG A 1 304 ? -3.167 10.369 5.719 1.00 82.12 304 ARG A CA 1
ATOM 2187 C C . ARG A 1 304 ? -2.612 9.484 6.831 1.00 82.12 304 ARG A C 1
ATOM 2189 O O . ARG A 1 304 ? -3.362 9.071 7.707 1.00 82.12 304 ARG A O 1
ATOM 2196 N N . SER A 1 305 ? -1.306 9.224 6.822 1.00 82.69 305 SER A N 1
ATOM 2197 C CA . SER A 1 305 ? -0.649 8.394 7.839 1.00 82.69 305 SER A CA 1
ATOM 2198 C C . SER A 1 305 ? -0.739 9.016 9.237 1.00 82.69 305 SER A C 1
ATOM 2200 O O . SER A 1 305 ? -0.984 8.301 10.208 1.00 82.69 305 SER A O 1
ATOM 2202 N N . ILE A 1 306 ? -0.610 10.344 9.342 1.00 84.81 306 ILE A N 1
ATOM 2203 C CA . ILE A 1 306 ? -0.763 11.082 10.606 1.00 84.81 306 ILE A CA 1
ATOM 2204 C C . ILE A 1 306 ? -2.207 10.992 11.119 1.00 84.81 306 ILE A C 1
ATOM 2206 O O . ILE A 1 306 ? -2.426 10.630 12.276 1.00 84.81 306 ILE A O 1
ATOM 2210 N N . GLY A 1 307 ? -3.195 11.278 10.262 1.00 86.06 307 GLY A N 1
ATOM 2211 C CA . GLY A 1 307 ? -4.615 11.185 10.618 1.00 86.06 307 GLY A CA 1
ATOM 2212 C C . GLY A 1 307 ? -5.010 9.774 11.057 1.00 86.06 307 GLY A C 1
ATOM 2213 O O . GLY A 1 307 ? -5.685 9.600 12.076 1.00 86.06 307 GLY A O 1
ATOM 2214 N N . TRP A 1 308 ? -4.501 8.765 10.349 1.00 90.69 308 TRP A N 1
ATOM 2215 C CA . TRP A 1 308 ? -4.709 7.362 10.683 1.00 90.69 308 TRP A CA 1
ATOM 2216 C C . TRP A 1 308 ? -4.125 7.026 12.058 1.00 90.69 308 TRP A C 1
ATOM 2218 O O . TRP A 1 308 ? -4.820 6.468 12.910 1.00 90.69 308 TRP A O 1
ATOM 2228 N N . GLY A 1 309 ? -2.861 7.386 12.299 1.00 89.75 309 GLY A N 1
ATOM 2229 C CA . GLY A 1 309 ? -2.184 7.142 13.572 1.00 89.75 309 GLY A CA 1
ATOM 2230 C C . GLY A 1 309 ? -2.893 7.804 14.754 1.00 89.75 309 GLY A C 1
ATOM 2231 O O . GLY A 1 309 ? -3.069 7.172 15.797 1.00 89.75 309 GLY A O 1
ATOM 2232 N N . TYR A 1 310 ? -3.377 9.037 14.576 1.00 88.88 310 TYR A N 1
ATOM 2233 C CA . TYR A 1 310 ? -4.132 9.747 15.608 1.00 88.88 310 TYR A CA 1
ATOM 2234 C C . TYR A 1 310 ? -5.438 9.037 15.975 1.00 88.88 310 TYR A C 1
ATOM 2236 O O . TYR A 1 310 ? -5.725 8.853 17.158 1.00 88.88 310 TYR A O 1
ATOM 2244 N N . ALA A 1 311 ? -6.213 8.592 14.983 1.00 89.94 311 ALA A N 1
ATOM 2245 C CA . ALA A 1 311 ? -7.468 7.887 15.228 1.00 89.94 311 ALA A CA 1
ATOM 2246 C C . ALA A 1 311 ? -7.258 6.578 16.012 1.00 89.94 311 ALA A C 1
ATOM 2248 O O . ALA A 1 311 ? -8.030 6.274 16.925 1.00 89.94 311 ALA A O 1
ATOM 2249 N N . LEU A 1 312 ? -6.192 5.830 15.699 1.00 92.38 312 LEU A N 1
ATOM 2250 C CA . LEU A 1 312 ? -5.832 4.613 16.432 1.00 92.38 312 LEU A CA 1
ATOM 2251 C C . LEU A 1 312 ? -5.388 4.911 17.869 1.00 92.38 312 LEU A C 1
ATOM 2253 O O . LEU A 1 312 ? -5.842 4.238 18.793 1.00 92.38 312 LEU A O 1
ATOM 2257 N N . ALA A 1 313 ? -4.560 5.940 18.076 1.00 90.38 313 ALA A N 1
ATOM 2258 C CA . ALA A 1 313 ? -4.124 6.347 19.412 1.00 90.38 313 ALA A CA 1
ATOM 2259 C C . ALA A 1 313 ? -5.306 6.807 20.283 1.00 90.38 313 ALA A C 1
ATOM 2261 O O . ALA A 1 313 ? -5.418 6.419 21.448 1.00 90.38 313 ALA A O 1
ATOM 2262 N N . LEU A 1 314 ? -6.233 7.578 19.705 1.00 90.31 314 LEU A N 1
ATOM 2263 C CA . LEU A 1 314 ? -7.452 8.008 20.386 1.00 90.31 314 LEU A CA 1
ATOM 2264 C C . LEU A 1 314 ? -8.333 6.810 20.765 1.00 90.31 314 LEU A C 1
ATOM 2266 O O . LEU A 1 314 ? -8.867 6.756 21.874 1.00 90.31 314 LEU A O 1
ATOM 2270 N N . HIS A 1 315 ? -8.473 5.831 19.869 1.00 93.12 315 HIS A N 1
ATOM 2271 C CA . HIS A 1 315 ? -9.188 4.599 20.176 1.00 93.12 315 HIS A CA 1
ATOM 2272 C C . HIS A 1 315 ? -8.540 3.830 21.337 1.00 93.12 315 HIS A C 1
ATOM 2274 O O . HIS A 1 315 ? -9.248 3.408 22.253 1.00 93.12 315 HIS A O 1
ATOM 2280 N N . GLU A 1 316 ? -7.218 3.646 21.323 1.00 93.06 316 GLU A N 1
ATOM 2281 C CA . GLU A 1 316 ? -6.482 2.946 22.383 1.00 93.06 316 GLU A CA 1
ATOM 2282 C C . GLU A 1 316 ? -6.678 3.632 23.746 1.00 93.06 316 GLU A C 1
ATOM 2284 O O . GLU A 1 316 ? -6.999 2.969 24.740 1.00 93.06 316 GLU A O 1
ATOM 2289 N N . GLU A 1 317 ? -6.591 4.967 23.782 1.00 93.00 317 GLU A N 1
ATOM 2290 C CA . GLU A 1 317 ? -6.830 5.766 24.988 1.00 93.00 317 GLU A CA 1
ATOM 2291 C C . GLU A 1 317 ? -8.260 5.574 25.521 1.00 93.00 317 GLU A C 1
ATOM 2293 O O . GLU A 1 317 ? -8.459 5.319 26.714 1.00 93.00 317 GLU A O 1
ATOM 2298 N N . LEU A 1 318 ? -9.272 5.657 24.653 1.00 93.44 318 LEU A N 1
ATOM 2299 C CA . LEU A 1 318 ? -10.677 5.540 25.054 1.00 93.44 318 LEU A CA 1
ATOM 2300 C C . LEU A 1 318 ? -11.043 4.111 25.485 1.00 93.44 318 LEU A C 1
ATOM 2302 O O . LEU A 1 318 ? -11.697 3.932 26.516 1.00 93.44 318 LEU A O 1
ATOM 2306 N N . SER A 1 319 ? -10.566 3.103 24.759 1.00 95.38 319 SER A N 1
ATOM 2307 C CA . SER A 1 319 ? -10.851 1.684 25.015 1.00 95.38 319 SER A CA 1
ATOM 2308 C C . SER A 1 319 ? -10.097 1.107 26.206 1.00 95.38 319 SER A C 1
ATOM 2310 O O . SER A 1 319 ? -10.531 0.107 26.777 1.00 95.38 319 SER A O 1
ATOM 2312 N N . G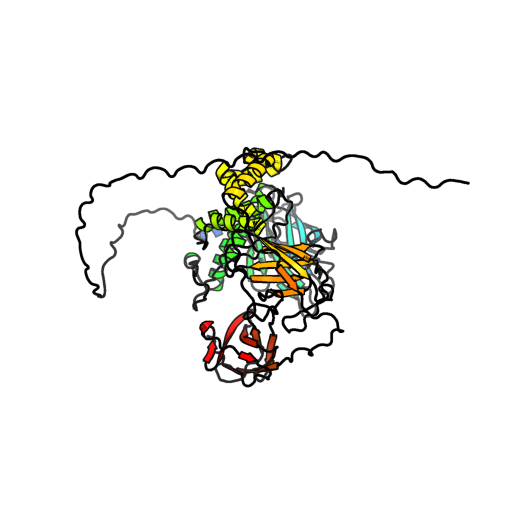LY A 1 320 ? -8.998 1.737 26.632 1.00 93.44 320 GLY A N 1
ATOM 2313 C CA . GLY A 1 320 ? -8.111 1.152 27.638 1.00 93.44 320 GLY A CA 1
ATOM 2314 C C . GLY A 1 320 ? -7.394 -0.098 27.117 1.00 93.44 320 GLY A C 1
ATOM 2315 O O . GLY A 1 320 ? -7.171 -1.031 27.887 1.00 93.44 320 GLY A O 1
ATOM 2316 N N . GLY A 1 321 ? -7.084 -0.132 25.816 1.00 91.12 321 GLY A N 1
ATOM 2317 C CA . GLY A 1 321 ? -6.377 -1.232 25.149 1.00 91.12 321 GLY A CA 1
ATOM 2318 C C . GLY A 1 321 ? -7.252 -2.414 24.715 1.00 91.12 321 GLY A C 1
ATOM 2319 O O . GLY A 1 321 ? -6.726 -3.419 24.237 1.00 91.12 321 GLY A O 1
ATOM 2320 N N . ALA A 1 322 ? -8.576 -2.332 24.873 1.00 93.19 322 ALA A N 1
ATOM 2321 C CA . ALA A 1 322 ? -9.488 -3.341 24.342 1.00 93.19 322 ALA A CA 1
ATOM 2322 C C . ALA A 1 322 ? -9.566 -3.230 22.810 1.00 93.19 322 ALA A C 1
ATOM 2324 O O . ALA A 1 322 ? -9.863 -2.164 22.281 1.00 93.19 322 ALA A O 1
ATOM 2325 N N . SER A 1 323 ? -9.317 -4.333 22.101 1.00 90.69 323 SER A N 1
ATOM 2326 C CA . SER A 1 323 ? -9.237 -4.338 20.637 1.00 90.69 323 SER A CA 1
ATOM 2327 C C . SER A 1 323 ? -10.534 -4.877 20.015 1.00 90.69 323 SER A C 1
ATOM 2329 O O . SER A 1 323 ? -10.912 -6.017 20.303 1.00 90.69 323 SER A O 1
ATOM 2331 N N . PRO A 1 324 ? -11.250 -4.085 19.199 1.00 92.69 324 PRO A N 1
ATOM 2332 C CA . PRO A 1 324 ? -12.353 -4.576 18.381 1.00 92.69 324 PRO A CA 1
ATOM 2333 C C . PRO A 1 324 ? -11.806 -5.287 17.123 1.00 92.69 324 PRO A C 1
ATOM 2335 O O . PRO A 1 324 ? -10.588 -5.349 16.934 1.00 92.69 324 PRO A O 1
ATOM 2338 N N . PRO A 1 325 ? -12.666 -5.813 16.231 1.00 93.50 325 PRO A N 1
ATOM 2339 C CA . PRO A 1 325 ? -12.212 -6.357 14.959 1.00 93.50 325 PRO A CA 1
ATOM 2340 C C . PRO A 1 325 ? -11.393 -5.335 14.179 1.00 93.50 325 PRO A C 1
ATOM 2342 O O . PRO A 1 325 ? -11.719 -4.143 14.153 1.00 93.50 325 PRO A O 1
ATOM 2345 N N . GLN A 1 326 ? -10.351 -5.819 13.506 1.00 92.12 326 GLN A N 1
ATOM 2346 C CA . GLN A 1 326 ? -9.389 -4.972 12.810 1.00 92.12 326 GLN A CA 1
ATOM 2347 C C . GLN A 1 326 ? -10.081 -4.053 11.787 1.00 92.12 326 GLN A C 1
ATOM 2349 O O . GLN A 1 326 ? -9.692 -2.896 11.650 1.00 92.12 326 GLN A O 1
ATOM 2354 N N . TRP A 1 327 ? -11.147 -4.521 11.118 1.00 94.81 327 TRP A N 1
ATOM 2355 C CA . TRP A 1 327 ? -11.822 -3.741 10.072 1.00 94.81 327 TRP A CA 1
ATOM 2356 C C . TRP A 1 327 ? -12.473 -2.490 10.646 1.00 94.81 327 TRP A C 1
ATOM 2358 O O . TRP A 1 327 ? -12.465 -1.445 10.006 1.00 94.81 327 TRP A O 1
ATOM 2368 N N . LEU A 1 328 ? -12.979 -2.558 11.876 1.00 95.38 328 LEU A N 1
ATOM 2369 C CA . LEU A 1 328 ? -13.610 -1.413 12.509 1.00 95.38 328 LEU A CA 1
ATOM 2370 C C . LEU A 1 328 ? -12.555 -0.384 12.928 1.00 95.38 328 LEU A C 1
ATOM 2372 O O . LEU A 1 328 ? -12.760 0.804 12.706 1.00 95.38 328 LEU A O 1
ATOM 2376 N N . LEU A 1 329 ? -11.400 -0.826 13.441 1.00 93.94 329 LEU A N 1
ATOM 2377 C CA . LEU A 1 329 ? -10.258 0.053 13.741 1.00 93.94 329 LEU A CA 1
ATOM 2378 C C . LEU A 1 329 ? -9.760 0.786 12.498 1.00 93.94 329 LEU A C 1
ATOM 2380 O O . LEU A 1 329 ? -9.650 2.012 12.496 1.00 93.94 329 LEU A O 1
ATOM 2384 N N . SER A 1 330 ? -9.469 0.035 11.438 1.00 93.06 330 SER A N 1
ATOM 2385 C CA . SER A 1 330 ? -8.971 0.601 10.187 1.00 93.06 330 SER A CA 1
ATOM 2386 C C . SER A 1 330 ? -10.014 1.496 9.532 1.00 93.06 330 SER A C 1
ATOM 2388 O O . SER A 1 330 ? -9.684 2.599 9.116 1.00 93.06 330 SER A O 1
ATOM 2390 N N . GLY A 1 331 ? -11.285 1.095 9.532 1.00 94.81 331 GLY A N 1
ATOM 2391 C CA . GLY A 1 331 ? -12.372 1.912 9.005 1.00 94.81 331 GLY A CA 1
ATOM 2392 C C . GLY A 1 331 ? -12.582 3.204 9.794 1.00 94.81 331 GLY A C 1
ATOM 2393 O O . GLY A 1 331 ? -12.825 4.248 9.200 1.00 94.81 331 GLY A O 1
ATOM 2394 N N . MET A 1 332 ? -12.469 3.167 11.129 1.00 94.88 332 MET A N 1
ATOM 2395 C CA . MET A 1 332 ? -12.475 4.368 11.980 1.00 94.88 332 MET A CA 1
ATOM 2396 C C . MET A 1 332 ? -11.343 5.324 11.614 1.00 94.88 332 MET A C 1
ATOM 2398 O O . MET A 1 332 ? -11.572 6.528 11.516 1.00 94.88 332 MET A O 1
ATOM 2402 N N . ALA A 1 333 ? -10.145 4.793 11.382 1.00 93.25 333 ALA A N 1
ATOM 2403 C CA . ALA A 1 333 ? -8.990 5.589 11.003 1.00 93.25 333 ALA A CA 1
ATOM 2404 C C . ALA A 1 333 ? -9.113 6.192 9.595 1.00 93.25 333 ALA A C 1
ATOM 2406 O O . ALA A 1 333 ? -8.830 7.378 9.411 1.00 93.25 333 ALA A O 1
ATOM 2407 N N . GLU A 1 334 ? -9.598 5.420 8.622 1.00 91.56 334 GLU A N 1
ATOM 2408 C CA . GLU A 1 334 ? -9.878 5.896 7.262 1.00 91.56 334 GLU A CA 1
ATOM 2409 C C . GLU A 1 334 ? -10.960 6.977 7.256 1.00 91.56 334 GLU A C 1
ATOM 2411 O O . GLU A 1 334 ? -10.761 8.047 6.677 1.00 91.56 334 GLU A O 1
ATOM 2416 N N . HIS A 1 335 ? -12.065 6.749 7.974 1.00 91.88 335 HIS A N 1
ATOM 2417 C CA . HIS A 1 335 ? -13.153 7.715 8.098 1.00 91.88 335 HIS A CA 1
ATOM 2418 C C . HIS A 1 335 ? -12.690 9.012 8.767 1.00 91.88 335 HIS A C 1
ATOM 2420 O O . HIS A 1 335 ? -12.958 10.100 8.257 1.00 91.88 335 HIS A O 1
ATOM 2426 N N . PHE A 1 336 ? -11.962 8.911 9.885 1.00 91.56 336 PHE A N 1
ATOM 2427 C CA . PHE A 1 336 ? -11.433 10.077 10.588 1.00 91.56 336 PHE A CA 1
ATOM 2428 C C . PHE A 1 336 ? -10.535 10.909 9.670 1.00 91.56 336 PHE A C 1
ATOM 2430 O O . PHE A 1 336 ? -10.692 12.124 9.566 1.00 91.56 336 PHE A O 1
ATOM 2437 N N . THR A 1 337 ? -9.635 10.237 8.957 1.00 88.62 337 THR A N 1
ATOM 2438 C CA . THR A 1 337 ? -8.704 10.874 8.028 1.00 88.62 337 THR A CA 1
ATOM 2439 C C . THR A 1 337 ? -9.433 11.537 6.860 1.00 88.62 337 THR A C 1
ATOM 2441 O O . THR A 1 337 ? -9.088 12.652 6.475 1.00 88.62 337 THR A O 1
ATOM 2444 N N . ALA A 1 338 ? -10.470 10.892 6.321 1.00 86.75 338 ALA A N 1
ATOM 2445 C CA . ALA A 1 338 ? -11.290 11.438 5.245 1.00 86.75 338 ALA A CA 1
ATOM 2446 C C . ALA A 1 338 ? -12.076 12.692 5.666 1.00 86.75 338 ALA A C 1
ATOM 2448 O O . ALA A 1 338 ? -12.097 13.678 4.929 1.00 86.75 338 ALA A O 1
ATOM 2449 N N . VAL A 1 339 ? -12.717 12.670 6.839 1.00 85.44 339 VAL A N 1
ATOM 2450 C CA . VAL A 1 339 ? -13.581 13.765 7.309 1.00 85.44 339 VAL A CA 1
ATOM 2451 C C . VAL A 1 339 ? -12.765 14.930 7.863 1.00 85.44 339 VAL A C 1
ATOM 2453 O O . VAL A 1 339 ? -12.936 16.076 7.440 1.00 85.44 339 VAL A O 1
ATOM 2456 N N . HIS A 1 340 ? -11.858 14.652 8.800 1.00 83.94 340 HIS A N 1
ATOM 2457 C CA . HIS A 1 340 ? -11.122 15.698 9.516 1.00 83.94 340 HIS A CA 1
ATOM 2458 C C . HIS A 1 340 ? -9.915 16.194 8.744 1.00 83.94 340 HIS A C 1
ATOM 2460 O O . HIS A 1 340 ? -9.560 17.364 8.871 1.00 83.94 340 HIS A O 1
ATOM 2466 N N . GLY A 1 341 ? -9.339 15.354 7.883 1.00 79.19 341 GLY A N 1
ATOM 2467 C CA . GLY A 1 341 ? -8.301 15.797 6.967 1.00 79.19 341 GLY A CA 1
ATOM 2468 C C . GLY A 1 341 ? -8.792 16.922 6.064 1.00 79.19 341 GLY A C 1
ATOM 2469 O O . GLY A 1 341 ? -8.172 17.981 5.984 1.00 79.19 341 GLY A O 1
ATOM 2470 N N . PHE A 1 342 ? -9.974 16.755 5.467 1.00 71.75 342 PHE A N 1
ATOM 2471 C CA . PHE A 1 342 ? -10.564 17.789 4.620 1.00 71.75 342 PHE A CA 1
ATOM 2472 C C . PHE A 1 342 ? -10.870 19.081 5.390 1.00 71.75 342 PHE A C 1
ATOM 2474 O O . PHE A 1 342 ? -10.573 20.177 4.912 1.00 71.75 342 PHE A O 1
ATOM 2481 N N . ALA A 1 343 ? -11.409 18.967 6.610 1.00 72.00 343 ALA A N 1
ATOM 2482 C CA . ALA A 1 343 ? -11.669 20.117 7.477 1.00 72.00 343 ALA A CA 1
ATOM 2483 C C . ALA A 1 343 ? -10.381 20.857 7.889 1.00 72.00 343 ALA A C 1
ATOM 2485 O O . ALA A 1 343 ? -10.395 22.080 8.026 1.00 72.00 343 ALA A O 1
ATOM 2486 N N . ALA A 1 344 ? -9.261 20.140 8.016 1.00 73.12 344 ALA A N 1
ATOM 2487 C CA . ALA A 1 344 ? -7.931 20.703 8.245 1.00 73.12 344 ALA A CA 1
ATOM 2488 C C . ALA A 1 344 ? -7.308 21.343 6.984 1.00 73.12 344 ALA A C 1
ATOM 2490 O O . ALA A 1 344 ? -6.150 21.761 7.006 1.00 73.12 344 ALA A O 1
ATOM 2491 N N . GLY A 1 345 ? -8.063 21.437 5.884 1.00 73.75 345 GLY A N 1
ATOM 2492 C CA . GLY A 1 345 ? -7.613 22.008 4.618 1.00 73.75 345 GLY A CA 1
ATOM 2493 C C . GLY A 1 345 ? -6.895 21.014 3.707 1.00 73.75 345 GLY A C 1
ATOM 2494 O O . GLY A 1 345 ? -6.372 21.432 2.674 1.00 73.75 345 GLY A O 1
ATOM 2495 N N . TRP A 1 346 ? -6.875 19.717 4.038 1.00 75.12 346 TRP A N 1
ATOM 2496 C CA . TRP A 1 346 ? -6.284 18.700 3.172 1.00 75.12 346 TRP A CA 1
ATOM 2497 C C . TRP A 1 346 ? -7.222 18.474 1.991 1.00 75.12 346 TRP A C 1
ATOM 2499 O O . TRP A 1 346 ? -8.254 17.811 2.097 1.00 75.12 346 TRP A O 1
ATOM 2509 N N . ARG A 1 347 ? -6.880 19.041 0.834 1.00 60.84 347 ARG A N 1
ATOM 2510 C CA . ARG A 1 347 ? -7.565 18.682 -0.409 1.00 60.84 347 ARG A CA 1
ATOM 2511 C C . ARG A 1 347 ? -7.109 17.284 -0.801 1.00 60.84 347 ARG A C 1
ATOM 2513 O O . ARG A 1 347 ? -6.105 17.133 -1.488 1.00 60.84 347 ARG A O 1
ATOM 2520 N N . ALA A 1 348 ? -7.836 16.270 -0.346 1.00 58.03 348 ALA A N 1
ATOM 2521 C CA . ALA A 1 348 ? -7.786 14.980 -1.011 1.00 58.03 348 ALA A CA 1
ATOM 2522 C C . ALA A 1 348 ? -8.184 15.204 -2.477 1.00 58.03 348 ALA A C 1
ATOM 2524 O O . ALA A 1 348 ? -9.114 15.964 -2.769 1.00 58.03 348 ALA A O 1
ATOM 2525 N N . THR A 1 349 ? -7.453 14.583 -3.398 1.00 54.47 349 THR A N 1
ATOM 2526 C CA . THR A 1 349 ? -7.751 14.677 -4.837 1.00 54.47 349 THR A CA 1
ATOM 2527 C C . THR A 1 349 ? -9.105 14.047 -5.187 1.00 54.47 349 THR A C 1
ATOM 2529 O O . THR A 1 349 ? -9.699 14.386 -6.209 1.00 54.47 349 THR A O 1
ATOM 2532 N N . GLU A 1 350 ? -9.621 13.202 -4.295 1.00 68.69 350 GLU A N 1
ATOM 2533 C CA . GLU A 1 350 ? -10.899 12.507 -4.375 1.00 68.69 350 GLU A CA 1
ATOM 2534 C C . GLU A 1 350 ? -11.587 12.549 -2.993 1.00 68.69 350 GLU A C 1
ATOM 2536 O O . GLU A 1 350 ? -10.920 12.327 -1.974 1.00 68.69 350 GLU A O 1
ATOM 2541 N N . PRO A 1 351 ? -12.900 12.838 -2.906 1.00 76.00 351 PRO A N 1
ATOM 2542 C CA . PRO A 1 351 ? -13.654 12.708 -1.663 1.00 76.00 351 PRO A CA 1
ATOM 2543 C C . PRO A 1 351 ? -13.452 11.319 -1.047 1.00 76.00 351 PRO A C 1
ATOM 2545 O O . PRO A 1 351 ? -13.572 10.310 -1.737 1.00 76.00 351 PRO A O 1
ATOM 2548 N N . GLY A 1 352 ? -13.195 11.248 0.263 1.00 80.75 352 GLY A N 1
ATOM 2549 C CA . GLY A 1 352 ? -12.854 9.976 0.916 1.00 80.75 352 GLY A CA 1
ATOM 2550 C C . GLY A 1 352 ? -13.881 8.858 0.693 1.00 80.75 352 GLY A C 1
ATOM 2551 O O . GLY A 1 352 ? -13.490 7.714 0.514 1.00 80.75 352 GLY A O 1
ATOM 2552 N N . LEU A 1 353 ? -15.175 9.188 0.592 1.00 85.31 353 LEU A N 1
ATOM 2553 C CA . LEU A 1 353 ? -16.219 8.201 0.294 1.00 85.31 353 LEU A CA 1
ATOM 2554 C C . LEU A 1 353 ? -16.121 7.624 -1.130 1.00 85.31 353 LEU A C 1
ATOM 2556 O O . LEU A 1 353 ? -16.377 6.440 -1.312 1.00 85.31 353 LEU A O 1
ATOM 2560 N N . GLU A 1 354 ? -15.773 8.430 -2.136 1.00 87.38 354 GLU A N 1
ATOM 2561 C CA . GLU A 1 354 ? -15.622 7.949 -3.520 1.00 87.38 354 GLU A CA 1
ATOM 2562 C C . GLU A 1 354 ? -14.440 6.981 -3.624 1.00 87.38 354 GLU A C 1
ATOM 2564 O O . GLU A 1 354 ? -14.578 5.894 -4.193 1.00 87.38 354 GLU A O 1
ATOM 2569 N N . ARG A 1 355 ? -13.337 7.315 -2.945 1.00 85.50 355 ARG A N 1
ATOM 2570 C CA . ARG A 1 355 ? -12.183 6.432 -2.777 1.00 85.50 355 ARG A CA 1
ATOM 2571 C C . ARG A 1 355 ? -12.558 5.127 -2.076 1.00 85.50 355 ARG A C 1
ATOM 2573 O O . ARG A 1 355 ? -12.243 4.059 -2.589 1.00 85.50 355 ARG A O 1
ATOM 2580 N N . ASP A 1 356 ? -13.241 5.199 -0.935 1.00 88.06 356 ASP A N 1
ATOM 2581 C CA . ASP A 1 356 ? -13.625 4.010 -0.168 1.00 88.06 356 ASP A CA 1
ATOM 2582 C C . ASP A 1 356 ? -14.585 3.121 -0.977 1.00 88.06 356 ASP A C 1
ATOM 2584 O O . ASP A 1 356 ? -14.450 1.900 -0.962 1.00 88.06 356 ASP A O 1
ATOM 2588 N N . ILE A 1 357 ? -15.504 3.713 -1.755 1.00 90.19 357 ILE A N 1
ATOM 2589 C CA . ILE A 1 357 ? -16.348 2.985 -2.716 1.00 90.19 357 ILE A CA 1
ATOM 2590 C C . ILE A 1 357 ? -15.480 2.289 -3.762 1.00 90.19 357 ILE A C 1
ATOM 2592 O O . ILE A 1 357 ? -15.661 1.093 -3.979 1.00 90.19 357 ILE A O 1
ATOM 2596 N N . ARG A 1 358 ? -14.553 3.003 -4.413 1.00 87.62 358 ARG A N 1
ATOM 2597 C CA . ARG A 1 358 ? -13.657 2.434 -5.431 1.00 87.62 358 ARG A CA 1
ATOM 2598 C C . ARG A 1 358 ? -12.846 1.270 -4.867 1.00 87.62 358 ARG A C 1
ATOM 2600 O O . ARG A 1 358 ? -12.840 0.193 -5.453 1.00 87.62 358 ARG A O 1
ATOM 2607 N N . ASP A 1 359 ? -12.205 1.461 -3.723 1.00 85.81 359 ASP A N 1
ATOM 2608 C CA . ASP A 1 359 ? -11.351 0.449 -3.108 1.00 85.81 359 ASP A CA 1
ATOM 2609 C C . ASP A 1 359 ? -12.193 -0.752 -2.617 1.00 85.81 359 ASP A C 1
ATOM 2611 O O . ASP A 1 359 ? -11.806 -1.906 -2.819 1.00 85.81 359 ASP A O 1
ATOM 2615 N N . ALA A 1 360 ? -13.412 -0.516 -2.105 1.00 89.00 360 ALA A N 1
ATOM 2616 C CA . ALA A 1 360 ? -14.356 -1.569 -1.718 1.00 89.00 360 ALA A CA 1
ATOM 2617 C C . ALA A 1 360 ? -14.870 -2.420 -2.894 1.00 89.00 360 ALA A C 1
ATOM 2619 O O . ALA A 1 360 ? -15.280 -3.565 -2.674 1.00 89.00 360 ALA A O 1
ATOM 2620 N N . ARG A 1 361 ? -14.856 -1.908 -4.134 1.00 88.69 361 ARG A N 1
ATOM 2621 C CA . ARG A 1 361 ? -15.152 -2.716 -5.335 1.00 88.69 361 ARG A CA 1
ATOM 2622 C C . ARG A 1 361 ? -14.060 -3.746 -5.613 1.00 88.69 361 ARG A C 1
ATOM 2624 O O . ARG A 1 361 ? -14.346 -4.782 -6.203 1.00 88.69 361 ARG A O 1
ATOM 2631 N N . GLY A 1 362 ? -12.826 -3.469 -5.196 1.00 83.31 362 GLY A N 1
ATOM 2632 C CA . GLY A 1 362 ? -11.668 -4.333 -5.422 1.00 83.31 362 GLY A CA 1
ATOM 2633 C C . GLY A 1 362 ? -11.591 -5.559 -4.523 1.00 83.31 362 GLY A C 1
ATOM 2634 O O . GLY A 1 362 ? -10.905 -6.520 -4.849 1.00 83.31 362 GLY A O 1
ATOM 2635 N N . ALA A 1 363 ? -12.273 -5.542 -3.384 1.00 85.19 363 ALA A N 1
ATOM 2636 C CA . ALA A 1 363 ? -12.242 -6.665 -2.465 1.00 85.19 363 ALA A CA 1
ATOM 2637 C C . ALA A 1 363 ? -13.275 -7.733 -2.860 1.00 85.19 363 ALA A C 1
ATOM 2639 O O . ALA A 1 363 ? -14.443 -7.432 -3.081 1.00 85.19 363 ALA A O 1
ATOM 2640 N N . ALA A 1 364 ? -12.882 -9.000 -2.932 1.00 80.19 364 ALA A N 1
ATOM 2641 C CA . ALA A 1 364 ? -13.819 -10.080 -3.257 1.00 80.19 364 ALA A CA 1
ATOM 2642 C C . ALA A 1 364 ? -14.654 -10.513 -2.038 1.00 80.19 364 ALA A C 1
ATOM 2644 O O . ALA A 1 364 ? -15.808 -10.929 -2.161 1.00 80.19 364 ALA A O 1
ATOM 2645 N N . GLU A 1 365 ? -14.070 -10.406 -0.848 1.00 85.00 365 GLU A N 1
ATOM 2646 C CA . GLU A 1 365 ? -14.629 -10.984 0.365 1.00 85.00 365 GLU A CA 1
ATOM 2647 C C . GLU A 1 365 ? -15.653 -10.068 1.054 1.00 85.00 365 GLU A C 1
ATOM 2649 O O . GLU A 1 365 ? -15.574 -8.841 0.930 1.00 85.00 365 GLU A O 1
ATOM 2654 N N . PRO A 1 366 ? -16.649 -10.629 1.767 1.00 90.00 366 PRO A N 1
ATOM 2655 C CA . PRO A 1 366 ? -17.562 -9.847 2.600 1.00 90.00 366 PRO A CA 1
ATOM 2656 C C . PRO A 1 366 ? -16.820 -9.240 3.800 1.00 90.00 366 PRO A C 1
ATOM 2658 O O . PRO A 1 366 ? -15.833 -9.796 4.257 1.00 90.00 366 PRO A O 1
ATOM 2661 N N . LEU A 1 367 ? -17.348 -8.163 4.395 1.00 92.19 367 LEU A N 1
ATOM 2662 C CA . LEU A 1 367 ? -16.695 -7.471 5.526 1.00 92.19 367 LEU A CA 1
ATOM 2663 C C . LEU A 1 367 ? -16.370 -8.392 6.721 1.00 92.19 367 LEU A C 1
ATOM 2665 O O . LEU A 1 367 ? -15.456 -8.124 7.492 1.00 92.19 367 LEU A O 1
ATOM 2669 N N . ARG A 1 368 ? -17.155 -9.460 6.893 1.00 91.06 368 ARG A N 1
ATOM 2670 C CA . ARG A 1 368 ? -17.048 -10.408 8.008 1.00 91.06 368 ARG A CA 1
ATOM 2671 C C . ARG A 1 368 ? -15.860 -11.369 7.924 1.00 91.06 368 ARG A C 1
ATOM 2673 O O . ARG A 1 368 ? -15.696 -12.151 8.857 1.00 91.06 368 ARG A O 1
ATOM 2680 N N . SER A 1 369 ? -15.147 -11.444 6.801 1.00 84.50 369 SER A N 1
ATOM 2681 C CA . SER A 1 369 ? -14.017 -12.365 6.699 1.00 84.50 369 SER A CA 1
ATOM 2682 C C . SER A 1 369 ? -12.847 -11.871 7.551 1.00 84.50 369 SER A C 1
ATOM 2684 O O . SER A 1 369 ? -12.605 -10.671 7.667 1.00 84.50 369 SER A O 1
ATOM 2686 N N . ASP A 1 370 ? -12.109 -12.807 8.153 1.00 64.31 370 ASP A N 1
ATOM 2687 C CA . ASP A 1 370 ? -10.898 -12.537 8.950 1.00 64.31 370 ASP A CA 1
ATOM 2688 C C . ASP A 1 370 ? -9.701 -12.093 8.073 1.00 64.31 370 ASP A C 1
ATOM 2690 O O . ASP A 1 370 ? -8.544 -12.326 8.422 1.00 64.31 370 ASP A O 1
ATOM 2694 N N . THR A 1 371 ? -9.952 -11.492 6.905 1.00 65.44 371 THR A N 1
ATOM 2695 C CA . THR A 1 371 ? -8.900 -11.047 5.986 1.00 65.44 371 THR A CA 1
ATOM 2696 C C . THR A 1 371 ? -7.961 -10.050 6.647 1.00 65.44 371 THR A C 1
ATOM 2698 O O . THR A 1 371 ? -8.382 -9.112 7.330 1.00 65.44 371 THR A O 1
ATOM 2701 N N . ASP A 1 372 ? -6.668 -10.246 6.399 1.00 69.75 372 ASP A N 1
ATOM 2702 C CA . ASP A 1 372 ? -5.622 -9.329 6.824 1.00 69.75 372 ASP A CA 1
ATOM 2703 C C . ASP A 1 372 ? -5.826 -7.973 6.132 1.00 69.75 372 ASP A C 1
ATOM 2705 O O . ASP A 1 372 ? -5.833 -7.866 4.908 1.00 69.75 372 ASP A O 1
ATOM 2709 N N . ILE A 1 373 ? -5.979 -6.906 6.916 1.00 63.62 373 ILE A N 1
ATOM 2710 C CA . ILE A 1 373 ? -6.269 -5.551 6.402 1.00 63.62 373 ILE A CA 1
ATOM 2711 C C . ILE A 1 373 ? -5.120 -4.950 5.599 1.00 63.62 373 ILE A C 1
ATOM 2713 O O . ILE A 1 373 ? -5.244 -3.878 5.011 1.00 63.62 373 ILE A O 1
ATOM 2717 N N . ARG A 1 374 ? -3.981 -5.635 5.553 1.00 61.41 374 ARG A N 1
ATOM 2718 C CA . ARG A 1 374 ? -2.872 -5.242 4.692 1.00 61.41 374 ARG A CA 1
ATOM 2719 C C . ARG A 1 374 ? -3.241 -5.223 3.206 1.00 61.41 374 ARG A C 1
ATOM 2721 O O . ARG A 1 374 ? -2.579 -4.505 2.461 1.00 61.41 374 ARG A O 1
ATOM 2728 N N . ASP A 1 375 ? -4.314 -5.898 2.801 1.00 67.69 375 ASP A N 1
ATOM 2729 C CA . ASP A 1 375 ? -4.855 -5.770 1.452 1.00 67.69 375 ASP A CA 1
ATOM 2730 C C . ASP A 1 375 ? -5.601 -4.443 1.262 1.00 67.69 375 ASP A C 1
ATOM 2732 O O . ASP A 1 375 ? -6.575 -4.141 1.954 1.00 67.69 375 ASP A O 1
ATOM 2736 N N . CYS A 1 376 ? -5.183 -3.651 0.267 1.00 65.50 376 CYS A N 1
ATOM 2737 C CA . CYS A 1 376 ? -5.744 -2.323 -0.021 1.00 65.50 376 CYS A CA 1
ATOM 2738 C C . CYS A 1 376 ? -7.268 -2.329 -0.256 1.00 65.50 376 CYS A C 1
ATOM 2740 O O . CYS A 1 376 ? -7.936 -1.323 -0.027 1.00 65.50 376 CYS A O 1
ATOM 2742 N N . GLY A 1 377 ? -7.840 -3.455 -0.696 1.00 72.88 377 GLY A N 1
ATOM 2743 C CA . GLY A 1 377 ? -9.292 -3.599 -0.829 1.00 72.88 377 GLY A CA 1
ATOM 2744 C C . GLY A 1 377 ? -10.018 -3.642 0.521 1.00 72.88 377 GLY A C 1
ATOM 2745 O O . GLY A 1 377 ? -11.135 -3.139 0.646 1.00 72.88 377 GLY A O 1
ATOM 2746 N N . VAL A 1 378 ? -9.381 -4.198 1.555 1.00 80.56 378 VAL A N 1
ATOM 2747 C CA . VAL A 1 378 ? -9.979 -4.360 2.885 1.00 80.56 378 VAL A CA 1
ATOM 2748 C C . VAL A 1 378 ? -10.080 -3.017 3.601 1.00 80.56 378 VAL A C 1
ATOM 2750 O O . VAL A 1 378 ? -11.103 -2.751 4.232 1.00 80.56 378 VAL A O 1
ATOM 2753 N N . SER A 1 379 ? -9.088 -2.129 3.453 1.00 86.00 379 SER A N 1
ATOM 2754 C CA . SER A 1 379 ? -9.174 -0.767 4.001 1.00 86.00 379 SER A CA 1
ATOM 2755 C C . SER A 1 379 ? -10.314 0.038 3.364 1.00 86.00 379 SER A C 1
ATOM 2757 O O . SER A 1 379 ? -11.029 0.740 4.075 1.00 86.00 379 SER A O 1
ATOM 2759 N N . GLY A 1 380 ? -10.557 -0.140 2.059 1.00 89.38 380 GLY A N 1
ATOM 2760 C CA . GLY A 1 380 ? -11.693 0.459 1.352 1.00 89.38 380 GLY A CA 1
ATOM 2761 C C . GLY A 1 380 ? -13.053 -0.019 1.866 1.00 89.38 380 GLY A C 1
ATOM 2762 O O . GLY A 1 380 ? -13.905 0.798 2.217 1.00 89.38 380 GLY A O 1
ATOM 2763 N N . ILE A 1 381 ? -13.256 -1.342 1.987 1.00 92.88 381 ILE A N 1
ATOM 2764 C CA . ILE A 1 381 ? -14.491 -1.885 2.587 1.00 92.88 381 ILE A CA 1
ATOM 2765 C C . ILE A 1 381 ? -14.649 -1.371 4.024 1.00 92.88 381 ILE A C 1
ATOM 2767 O O . ILE A 1 381 ? -15.744 -0.961 4.406 1.00 92.88 381 ILE A O 1
ATOM 2771 N N . ALA A 1 382 ? -13.579 -1.387 4.818 1.00 94.50 382 ALA A N 1
ATOM 2772 C CA . ALA A 1 382 ? -13.591 -0.924 6.199 1.00 94.50 382 ALA A CA 1
ATOM 2773 C C . ALA A 1 382 ? -14.006 0.554 6.311 1.00 94.50 382 ALA A C 1
ATOM 2775 O O . ALA A 1 382 ? -14.888 0.879 7.108 1.00 94.50 382 ALA A O 1
ATOM 2776 N N . GLY A 1 383 ? -13.427 1.435 5.488 1.00 93.50 383 GLY A N 1
ATOM 2777 C CA . GLY A 1 383 ? -13.803 2.849 5.402 1.00 93.50 383 GLY A CA 1
ATOM 2778 C C . GLY A 1 383 ? -15.278 3.028 5.035 1.00 93.50 383 GLY A C 1
ATOM 2779 O O . GLY A 1 383 ? -16.019 3.711 5.747 1.00 93.50 383 GLY A O 1
ATOM 2780 N N . LEU A 1 384 ? -15.750 2.303 4.013 1.00 95.25 384 LEU A N 1
ATOM 2781 C CA . LEU A 1 384 ? -17.148 2.325 3.577 1.00 95.25 384 LEU A CA 1
ATOM 2782 C C . LEU A 1 384 ? -18.117 1.815 4.662 1.00 95.25 384 LEU A C 1
ATOM 2784 O O . LEU A 1 384 ? -19.193 2.383 4.865 1.00 95.25 384 LEU A O 1
ATOM 2788 N N . ALA A 1 385 ? -17.741 0.762 5.391 1.00 96.75 385 ALA A N 1
ATOM 2789 C CA . ALA A 1 385 ? -18.516 0.213 6.501 1.00 96.75 385 ALA A CA 1
ATOM 2790 C C . ALA A 1 385 ? -18.632 1.203 7.658 1.00 96.75 385 ALA A C 1
ATOM 2792 O O . ALA A 1 385 ? -19.727 1.432 8.178 1.00 96.75 385 ALA A O 1
ATOM 2793 N N . THR A 1 386 ? -17.525 1.842 8.026 1.00 96.81 386 THR A N 1
ATOM 2794 C CA . THR A 1 386 ? -17.522 2.875 9.059 1.00 96.81 386 THR A CA 1
ATOM 2795 C C . THR A 1 386 ? -18.323 4.098 8.632 1.00 96.81 386 THR A C 1
ATOM 2797 O O . THR A 1 386 ? -19.128 4.587 9.424 1.00 96.81 386 THR A O 1
ATOM 2800 N N . ALA A 1 387 ? -18.201 4.555 7.383 1.00 95.50 387 ALA A N 1
ATOM 2801 C CA . ALA A 1 387 ? -19.035 5.635 6.859 1.00 95.50 387 ALA A CA 1
ATOM 2802 C C . ALA A 1 387 ? -20.532 5.303 6.996 1.00 95.50 387 ALA A C 1
ATOM 2804 O O . ALA A 1 387 ? -21.320 6.149 7.422 1.00 95.50 387 ALA A O 1
ATOM 2805 N N . ARG A 1 388 ? -20.921 4.044 6.746 1.00 96.81 388 ARG A N 1
ATOM 2806 C CA . ARG A 1 388 ? -22.299 3.572 6.933 1.00 96.81 388 ARG A CA 1
ATOM 2807 C C . ARG A 1 388 ? -22.738 3.542 8.403 1.00 96.81 388 ARG A C 1
ATOM 2809 O O . ARG A 1 388 ? -23.895 3.849 8.698 1.00 96.81 388 ARG A O 1
ATOM 2816 N N . LEU A 1 389 ? -21.848 3.192 9.334 1.00 97.69 389 LEU A N 1
ATOM 2817 C CA . LEU A 1 389 ? -22.121 3.283 10.777 1.00 97.69 389 LEU A CA 1
ATOM 2818 C C . LEU A 1 389 ? -22.325 4.732 11.222 1.00 97.69 389 LEU A C 1
ATOM 2820 O O . LEU A 1 389 ? -23.256 5.014 11.978 1.00 97.69 389 LEU A O 1
ATOM 2824 N N . VAL A 1 390 ? -21.502 5.650 10.715 1.00 96.56 390 VAL A N 1
ATOM 2825 C CA . VAL A 1 390 ? -21.602 7.086 10.997 1.00 96.56 390 VAL A CA 1
ATOM 2826 C C . VAL A 1 390 ? -22.888 7.676 10.435 1.00 96.56 390 VAL A C 1
ATOM 2828 O O . VAL A 1 390 ? -23.560 8.429 11.131 1.00 96.56 390 VAL A O 1
ATOM 2831 N N . GLU A 1 391 ? -23.296 7.293 9.226 1.00 95.81 391 GLU A N 1
ATOM 2832 C CA . GLU A 1 391 ? -24.590 7.700 8.669 1.00 95.81 391 GLU A CA 1
ATOM 2833 C C . GLU A 1 391 ? -25.761 7.229 9.550 1.00 95.81 391 GLU A C 1
ATOM 2835 O O . GLU A 1 391 ? -26.734 7.956 9.750 1.00 95.81 391 GLU A O 1
ATOM 2840 N N . ARG A 1 392 ? -25.661 6.018 10.114 1.00 96.94 392 ARG A N 1
ATOM 2841 C CA . ARG A 1 392 ? -26.705 5.429 10.960 1.00 96.94 392 ARG A CA 1
ATOM 2842 C C . ARG A 1 392 ? -26.784 6.053 12.356 1.00 96.94 392 ARG A C 1
ATOM 2844 O O . ARG A 1 392 ? -27.889 6.291 12.840 1.00 96.94 392 ARG A O 1
ATOM 2851 N N . ALA A 1 393 ? -25.649 6.216 13.032 1.00 97.69 393 ALA A N 1
ATOM 2852 C CA . ALA A 1 393 ? -25.584 6.504 14.470 1.00 97.69 393 ALA A CA 1
ATOM 2853 C C . ALA A 1 393 ? -24.867 7.824 14.811 1.00 97.69 393 ALA A C 1
ATOM 2855 O O . ALA A 1 393 ? -24.823 8.224 15.974 1.00 97.69 393 ALA A O 1
ATOM 2856 N N . GLY A 1 394 ? -24.337 8.520 13.805 1.00 97.19 394 GLY A N 1
ATOM 2857 C CA . GLY A 1 394 ? -23.501 9.703 13.966 1.00 97.19 394 GLY A CA 1
ATOM 2858 C C . GLY A 1 394 ? -22.053 9.361 14.316 1.00 97.19 394 GLY A C 1
ATOM 2859 O O . GLY A 1 394 ? -21.740 8.297 14.845 1.00 97.19 394 GLY A O 1
ATOM 2860 N N . GLU A 1 395 ? -21.149 10.303 14.056 1.00 94.94 395 GLU A N 1
ATOM 2861 C CA . GLU A 1 395 ? -19.711 10.123 14.302 1.00 94.94 395 GLU A CA 1
ATOM 2862 C C . GLU A 1 395 ? -19.397 9.883 15.787 1.00 94.94 395 GLU A C 1
ATOM 2864 O O . GLU A 1 395 ? -18.548 9.065 16.136 1.00 94.94 395 GLU A O 1
ATOM 2869 N N . GLY A 1 396 ? -20.150 10.532 16.685 1.00 95.94 396 GLY A N 1
ATOM 2870 C CA . GLY A 1 396 ? -20.005 10.359 18.131 1.00 95.94 396 GLY A CA 1
ATOM 2871 C C . GLY A 1 396 ? -20.146 8.906 18.600 1.00 95.94 396 GLY A C 1
ATOM 2872 O O . GLY A 1 396 ? -19.531 8.540 19.603 1.00 95.94 396 GLY A O 1
ATOM 2873 N N . ALA A 1 397 ? -20.884 8.067 17.863 1.00 97.75 397 ALA A N 1
ATOM 2874 C CA . ALA A 1 397 ? -21.047 6.651 18.176 1.00 97.75 397 ALA A CA 1
ATOM 2875 C C . ALA A 1 397 ? -19.747 5.843 18.011 1.00 97.75 397 ALA A C 1
ATOM 2877 O O . ALA A 1 397 ? -19.538 4.895 18.762 1.00 97.75 397 ALA A O 1
ATOM 2878 N N . LEU A 1 398 ? -18.833 6.232 17.109 1.00 96.31 398 LEU A N 1
ATOM 2879 C CA . LEU A 1 398 ? -17.523 5.574 16.963 1.00 96.31 398 LEU A CA 1
ATOM 2880 C C . LEU A 1 398 ? -16.675 5.723 18.237 1.00 96.31 398 LEU A C 1
ATOM 2882 O O . LEU A 1 398 ? -16.032 4.784 18.721 1.00 96.31 398 LEU A O 1
ATOM 2886 N N . TRP A 1 399 ? -16.702 6.921 18.816 1.00 95.38 399 TRP A N 1
ATOM 2887 C CA . TRP A 1 399 ? -15.971 7.220 20.044 1.00 95.38 399 TRP A CA 1
ATOM 2888 C C . TRP A 1 399 ? -16.665 6.642 21.270 1.00 95.38 399 TRP A C 1
ATOM 2890 O O . TRP A 1 399 ? -15.991 6.188 22.192 1.00 95.38 399 TRP A O 1
ATOM 2900 N N . GLU A 1 400 ? -17.997 6.603 21.271 1.00 97.62 400 GLU A N 1
ATOM 2901 C CA . GLU A 1 400 ? -18.748 5.941 22.333 1.00 97.62 400 GLU A CA 1
ATOM 2902 C C . GLU A 1 400 ? -18.519 4.431 22.340 1.00 97.62 400 GLU A C 1
ATOM 2904 O O . GLU A 1 400 ? -18.246 3.872 23.398 1.00 97.62 400 GLU A O 1
ATOM 2909 N N . PHE A 1 401 ? -18.495 3.789 21.170 1.00 97.94 401 PHE A N 1
ATOM 2910 C CA . PHE A 1 401 ? -18.072 2.398 21.027 1.00 97.94 401 PHE A CA 1
ATOM 2911 C C . PHE A 1 401 ? -16.711 2.158 21.690 1.00 97.94 401 PHE A C 1
ATOM 2913 O O . PHE A 1 401 ? -16.573 1.257 22.517 1.00 97.94 401 PHE A O 1
ATOM 2920 N N . SER A 1 402 ? -15.731 3.019 21.398 1.00 96.81 402 SER A N 1
ATOM 2921 C CA . SER A 1 402 ? -14.393 2.922 21.987 1.00 96.81 402 SER A CA 1
ATOM 2922 C C . SER A 1 402 ? -14.428 3.032 23.515 1.00 96.81 402 SER A C 1
ATOM 2924 O O . SER A 1 402 ? -13.776 2.246 24.187 1.00 96.81 402 SER A O 1
ATOM 2926 N N . ARG A 1 403 ? -15.230 3.937 24.094 1.00 97.62 403 ARG A N 1
ATOM 2927 C CA . ARG A 1 403 ? -15.387 4.042 25.560 1.00 97.62 403 ARG A CA 1
ATOM 2928 C C . ARG A 1 403 ? -16.066 2.815 26.167 1.00 97.62 403 ARG A C 1
ATOM 2930 O O . ARG A 1 403 ? -15.632 2.331 27.214 1.00 97.62 403 ARG A O 1
ATOM 2937 N N . LEU A 1 404 ? -17.115 2.310 25.517 1.00 97.81 404 LEU A N 1
ATOM 2938 C CA . LEU A 1 404 ? -17.892 1.160 25.983 1.00 97.81 404 LEU A CA 1
ATOM 2939 C C . LEU A 1 404 ? -17.054 -0.121 26.028 1.00 97.81 404 LEU A C 1
ATOM 2941 O O . LEU A 1 404 ? -17.238 -0.926 26.942 1.00 97.81 404 LEU A O 1
ATOM 2945 N N . LEU A 1 405 ? -16.082 -0.290 25.121 1.00 97.25 405 LEU A N 1
ATOM 2946 C CA . LEU A 1 405 ? -15.178 -1.448 25.117 1.00 97.25 405 LEU A CA 1
ATOM 2947 C C . LEU A 1 405 ? -14.463 -1.678 26.454 1.00 97.25 405 LEU A C 1
ATOM 2949 O O . LEU A 1 405 ? -14.242 -2.826 26.828 1.00 97.25 405 LEU A O 1
ATOM 2953 N N . ARG A 1 406 ? -14.155 -0.616 27.209 1.00 95.50 406 ARG A N 1
ATOM 2954 C CA . ARG A 1 406 ? -13.461 -0.721 28.503 1.00 95.50 406 ARG A CA 1
ATOM 2955 C C . ARG A 1 406 ? -14.254 -1.512 29.551 1.00 95.50 406 ARG A C 1
ATOM 2957 O O . ARG A 1 406 ? -13.665 -2.113 30.447 1.00 95.50 406 ARG A O 1
ATOM 2964 N N . GLY A 1 407 ? -15.585 -1.461 29.483 1.00 94.88 407 GLY A N 1
ATOM 2965 C CA . GLY A 1 407 ? -16.484 -2.082 30.463 1.00 94.88 407 GLY A CA 1
ATOM 2966 C C . GLY A 1 407 ? -17.392 -3.171 29.894 1.00 94.88 407 GLY A C 1
ATOM 2967 O O . GLY A 1 407 ? -18.038 -3.890 30.661 1.00 94.88 407 GLY A O 1
ATOM 2968 N N . ALA A 1 408 ? -17.475 -3.294 28.570 1.00 95.81 408 ALA A N 1
ATOM 2969 C CA . ALA A 1 408 ? -18.339 -4.263 27.921 1.00 95.81 408 ALA A CA 1
ATOM 2970 C C . ALA A 1 408 ? -17.821 -5.696 28.107 1.00 95.81 408 ALA A C 1
ATOM 2972 O O . ALA A 1 408 ? -16.627 -5.962 28.209 1.00 95.81 408 ALA A O 1
ATOM 2973 N N . ARG A 1 409 ? -18.754 -6.653 28.123 1.00 96.62 409 ARG A N 1
ATOM 2974 C CA . ARG A 1 409 ? -18.429 -8.087 28.228 1.00 96.62 409 ARG A CA 1
ATOM 2975 C C . ARG A 1 409 ? -17.785 -8.646 26.961 1.00 96.62 409 ARG A C 1
ATOM 2977 O O . ARG A 1 409 ? -17.094 -9.656 27.031 1.00 96.62 409 ARG A O 1
ATOM 2984 N N . SER A 1 410 ? -18.065 -8.019 25.826 1.00 96.81 410 SER A N 1
ATOM 2985 C CA . SER A 1 410 ? -17.478 -8.308 24.526 1.00 96.81 410 SER A CA 1
ATOM 2986 C C . SER A 1 410 ? -17.628 -7.083 23.626 1.00 96.81 410 SER A C 1
ATOM 2988 O O . SER A 1 410 ? -18.439 -6.191 23.911 1.00 96.81 410 SER A O 1
ATOM 2990 N N . TRP A 1 411 ? -16.861 -7.029 22.541 1.00 97.12 411 TRP A N 1
ATOM 2991 C CA . TRP A 1 411 ? -16.941 -5.911 21.609 1.00 97.12 411 TRP A CA 1
ATOM 2992 C C . TRP A 1 411 ? -18.285 -5.882 20.873 1.00 97.12 411 TRP A C 1
ATOM 2994 O O . TRP A 1 411 ? -18.784 -4.803 20.588 1.00 97.12 411 TRP A O 1
ATOM 3004 N N . GLU A 1 412 ? -18.928 -7.028 20.635 1.00 97.50 412 GLU A N 1
ATOM 3005 C CA . GLU A 1 412 ? -20.246 -7.108 19.994 1.00 97.50 412 GLU A CA 1
ATOM 3006 C C . GLU A 1 412 ? -21.329 -6.445 20.852 1.00 97.50 412 GLU A C 1
ATOM 3008 O O . GLU A 1 412 ? -22.241 -5.810 20.323 1.00 97.50 412 GLU A O 1
ATOM 3013 N N . VAL A 1 413 ? -21.221 -6.559 22.183 1.00 97.88 413 VAL A N 1
ATOM 3014 C CA . VAL A 1 413 ? -22.119 -5.867 23.120 1.00 97.88 413 VAL A CA 1
ATOM 3015 C C . VAL A 1 413 ? -21.890 -4.358 23.054 1.00 97.88 413 VAL A C 1
ATOM 3017 O O . VAL A 1 413 ? -22.860 -3.619 22.907 1.00 97.88 413 VAL A O 1
ATOM 3020 N N . ALA A 1 414 ? -20.629 -3.905 23.097 1.00 98.06 414 ALA A N 1
ATOM 3021 C CA . ALA A 1 414 ? -20.297 -2.485 22.938 1.00 98.06 414 ALA A CA 1
ATOM 3022 C C . ALA A 1 414 ? -20.775 -1.938 21.583 1.00 98.06 414 ALA A C 1
ATOM 3024 O O . ALA A 1 414 ? -21.300 -0.832 21.511 1.00 98.06 414 ALA A O 1
ATOM 3025 N N . PHE A 1 415 ? -20.631 -2.725 20.515 1.00 98.31 415 PHE A N 1
ATOM 3026 C CA . PHE A 1 415 ? -21.064 -2.383 19.163 1.00 98.31 415 PHE A CA 1
ATOM 3027 C C . PHE A 1 415 ? -22.583 -2.210 19.102 1.00 98.31 415 PHE A C 1
ATOM 3029 O O . PHE A 1 415 ? -23.078 -1.190 18.626 1.00 98.31 415 PHE A O 1
ATOM 3036 N N . ALA A 1 416 ? -23.331 -3.184 19.628 1.00 98.31 416 ALA A N 1
ATOM 3037 C CA . ALA A 1 416 ? -24.786 -3.129 19.645 1.00 98.31 416 ALA A CA 1
ATOM 3038 C C . ALA A 1 416 ? -25.319 -1.938 20.449 1.00 98.31 416 ALA A C 1
ATOM 3040 O O . ALA A 1 416 ? -26.296 -1.312 20.035 1.00 98.31 416 ALA A O 1
ATOM 3041 N N . GLU A 1 417 ? -24.669 -1.617 21.567 1.00 98.19 417 GLU A N 1
ATOM 3042 C CA . GLU A 1 417 ? -25.011 -0.473 22.409 1.00 98.19 417 GLU A CA 1
ATOM 3043 C C . GLU A 1 417 ? -24.684 0.866 21.729 1.00 98.19 417 GLU A C 1
ATOM 3045 O O . GLU A 1 417 ? -25.546 1.742 21.684 1.00 98.19 417 GLU A O 1
ATOM 3050 N N . ALA A 1 418 ? -23.499 1.005 21.128 1.00 98.25 418 ALA A N 1
ATOM 3051 C CA . ALA A 1 418 ? -23.071 2.241 20.472 1.00 98.25 418 ALA A CA 1
ATOM 3052 C C . ALA A 1 418 ? -23.853 2.553 19.185 1.00 98.25 418 ALA A C 1
ATOM 3054 O O . ALA A 1 418 ? -24.241 3.697 18.955 1.00 98.25 418 ALA A O 1
ATOM 3055 N N . PHE A 1 419 ? -24.090 1.547 18.338 1.00 98.31 419 PHE A N 1
ATOM 3056 C CA . PHE A 1 419 ? -24.651 1.739 16.992 1.00 98.31 419 PHE A CA 1
ATOM 3057 C C . PHE A 1 419 ? -26.140 1.381 16.878 1.00 98.31 419 PHE A C 1
ATOM 3059 O O . PHE A 1 419 ? -26.746 1.529 15.809 1.00 98.31 419 PHE A O 1
ATOM 3066 N N . GLY A 1 420 ? -26.749 0.874 17.956 1.00 98.19 420 GLY A N 1
ATOM 3067 C CA . GLY A 1 420 ? -28.159 0.478 17.972 1.00 98.19 420 GLY A CA 1
ATOM 3068 C C . GLY A 1 420 ? -28.488 -0.619 16.952 1.00 98.19 420 GLY A C 1
ATOM 3069 O O . GLY A 1 420 ? -29.561 -0.604 16.338 1.00 98.19 420 GLY A O 1
ATOM 3070 N N . VAL A 1 421 ? -27.541 -1.523 16.688 1.00 98.38 421 VAL A N 1
ATOM 3071 C CA . VAL A 1 421 ? -27.690 -2.666 15.776 1.00 98.38 421 VAL A CA 1
ATOM 3072 C C . VAL A 1 421 ? -26.716 -3.773 16.171 1.00 98.38 421 VAL A C 1
ATOM 3074 O O . VAL A 1 421 ? -25.551 -3.508 16.439 1.00 98.38 421 VAL A O 1
ATOM 3077 N N . SER A 1 422 ? -27.175 -5.024 16.217 1.00 98.12 422 SER A N 1
ATOM 3078 C CA . SER A 1 422 ? -26.271 -6.165 16.405 1.00 98.12 422 SER A CA 1
ATOM 3079 C C . SER A 1 422 ? -25.319 -6.288 15.219 1.00 98.12 422 SER A C 1
ATOM 3081 O O . SER A 1 422 ? -25.741 -6.040 14.088 1.00 98.12 422 SER A O 1
ATOM 3083 N N . ILE A 1 423 ? -24.098 -6.767 15.443 1.00 97.12 423 ILE A N 1
ATOM 3084 C CA . ILE A 1 423 ? -23.123 -6.899 14.361 1.00 97.12 423 ILE A CA 1
ATOM 3085 C C . ILE A 1 423 ? -23.616 -7.767 13.189 1.00 97.12 423 ILE A C 1
ATOM 3087 O O . ILE A 1 423 ? -23.457 -7.361 12.045 1.00 97.12 423 ILE A O 1
ATOM 3091 N N . ASP A 1 424 ? -24.298 -8.888 13.442 1.00 97.06 424 ASP A N 1
ATOM 3092 C CA . ASP A 1 424 ? -24.798 -9.762 12.367 1.00 97.06 424 ASP A CA 1
ATOM 3093 C C . ASP A 1 424 ? -25.789 -9.037 11.445 1.00 97.06 424 ASP A C 1
ATOM 3095 O O . ASP A 1 424 ? -25.676 -9.090 10.221 1.00 97.06 424 ASP A O 1
ATOM 3099 N N . ALA A 1 425 ? -26.726 -8.291 12.039 1.00 97.62 425 ALA A N 1
ATOM 3100 C CA . ALA A 1 425 ? -27.676 -7.467 11.293 1.00 97.62 425 ALA A CA 1
ATOM 3101 C C . ALA A 1 425 ? -26.983 -6.319 10.542 1.00 97.62 425 ALA A C 1
ATOM 3103 O O . ALA A 1 425 ? -27.436 -5.929 9.466 1.00 97.62 425 ALA A O 1
ATOM 3104 N N . PHE A 1 426 ? -25.892 -5.773 11.092 1.00 97.62 426 PHE A N 1
ATOM 3105 C CA . PHE A 1 426 ? -25.079 -4.793 10.380 1.00 97.62 426 PHE A CA 1
ATOM 3106 C C . PHE A 1 426 ? -24.370 -5.423 9.180 1.00 97.62 426 PHE A C 1
ATOM 3108 O O . PHE A 1 426 ? -24.473 -4.862 8.097 1.00 97.62 426 PHE A O 1
ATOM 3115 N N . TYR A 1 427 ? -23.721 -6.581 9.332 1.00 96.88 427 TYR A N 1
ATOM 3116 C CA . TYR A 1 427 ? -23.057 -7.272 8.223 1.00 96.88 427 TYR A CA 1
ATOM 3117 C C . TYR A 1 427 ? -24.028 -7.604 7.091 1.00 96.88 427 TYR A C 1
ATOM 3119 O O . TYR A 1 427 ? -23.738 -7.301 5.939 1.00 96.88 427 TYR A O 1
ATOM 3127 N N . GLU A 1 428 ? -25.210 -8.140 7.403 1.00 96.19 428 GLU A N 1
ATOM 3128 C CA . GLU A 1 428 ? -26.227 -8.435 6.388 1.00 96.19 428 GLU A CA 1
ATOM 3129 C C . GLU A 1 428 ? -26.683 -7.167 5.643 1.00 96.19 428 GLU A C 1
ATOM 3131 O O . GLU A 1 428 ? -26.729 -7.138 4.409 1.00 96.19 428 GLU A O 1
ATOM 3136 N N . ALA A 1 429 ? -26.985 -6.094 6.383 1.00 96.94 429 ALA A N 1
ATOM 3137 C CA . ALA A 1 429 ? -27.404 -4.824 5.796 1.00 96.94 429 ALA A CA 1
ATOM 3138 C C . ALA A 1 429 ? -26.278 -4.152 4.994 1.00 96.94 429 ALA A C 1
ATOM 3140 O O . ALA A 1 429 ? -26.535 -3.550 3.949 1.00 96.94 429 ALA A O 1
ATOM 3141 N N . PHE A 1 430 ? -25.037 -4.253 5.468 1.00 96.19 430 PHE A N 1
ATOM 3142 C CA . PHE A 1 430 ? -23.868 -3.689 4.812 1.00 96.19 430 PHE A CA 1
ATOM 3143 C C . PHE A 1 430 ? -23.517 -4.449 3.531 1.00 96.19 430 PHE A C 1
ATOM 3145 O O . PHE A 1 430 ? -23.274 -3.811 2.516 1.00 96.19 430 PHE A O 1
ATOM 3152 N N . ASP A 1 431 ? -23.586 -5.781 3.516 1.00 94.19 431 ASP A N 1
ATOM 3153 C CA . ASP A 1 431 ? -23.368 -6.579 2.302 1.00 94.19 431 ASP A CA 1
ATOM 3154 C C . ASP A 1 431 ? -24.427 -6.287 1.223 1.00 94.19 431 ASP A C 1
ATOM 3156 O O . ASP A 1 431 ? -24.147 -6.337 0.021 1.00 94.19 431 ASP A O 1
ATOM 3160 N N . ALA A 1 432 ? -25.667 -5.980 1.620 1.00 95.19 432 ALA A N 1
ATOM 3161 C CA . ALA A 1 432 ? -26.694 -5.502 0.695 1.00 95.19 432 ALA A CA 1
ATOM 3162 C C . ALA A 1 432 ? -26.361 -4.102 0.150 1.00 95.19 432 ALA A C 1
ATOM 3164 O O . ALA A 1 432 ? -26.342 -3.915 -1.064 1.00 95.19 432 ALA A O 1
ATOM 3165 N N . TYR A 1 433 ? -26.038 -3.156 1.037 1.00 95.94 433 TYR A N 1
ATOM 3166 C CA . TYR A 1 433 ? -25.648 -1.789 0.678 1.00 95.94 433 TYR A CA 1
ATOM 3167 C C . TYR A 1 433 ? -24.426 -1.760 -0.248 1.00 95.94 433 TYR A C 1
ATOM 3169 O O . TYR A 1 433 ? -24.435 -1.103 -1.284 1.00 95.94 433 TYR A O 1
ATOM 3177 N N . ARG A 1 434 ? -23.387 -2.527 0.079 1.00 94.31 434 ARG A N 1
ATOM 3178 C CA . ARG A 1 434 ? -22.155 -2.608 -0.699 1.00 94.31 434 ARG A CA 1
ATOM 3179 C C . ARG A 1 434 ? -22.414 -3.099 -2.118 1.00 94.31 434 ARG A C 1
ATOM 3181 O O . ARG A 1 434 ? -21.896 -2.503 -3.051 1.00 94.31 434 ARG A O 1
ATOM 3188 N N . ARG A 1 435 ? -23.243 -4.132 -2.305 1.00 92.75 435 ARG A N 1
ATOM 3189 C CA . ARG A 1 435 ? -23.612 -4.615 -3.649 1.00 92.75 435 ARG A CA 1
ATOM 3190 C C . ARG A 1 435 ? -24.316 -3.553 -4.496 1.00 92.75 435 ARG A C 1
ATOM 3192 O O . ARG A 1 435 ? -24.238 -3.623 -5.717 1.00 92.75 435 ARG A O 1
ATOM 3199 N N . GLU A 1 436 ? -24.995 -2.601 -3.861 1.00 94.88 436 GLU A N 1
ATOM 3200 C CA . GLU A 1 436 ? -25.663 -1.487 -4.534 1.00 94.88 436 GLU A CA 1
ATOM 3201 C C . GLU A 1 436 ? -24.679 -0.369 -4.915 1.00 94.88 436 GLU A C 1
ATOM 3203 O O . GLU A 1 436 ? -24.670 0.068 -6.064 1.00 94.88 436 GLU A O 1
ATOM 3208 N N . VAL A 1 437 ? -23.834 0.088 -3.981 1.00 94.75 437 VAL A N 1
ATOM 3209 C CA . VAL A 1 437 ? -22.985 1.283 -4.190 1.00 94.75 437 VAL A CA 1
ATOM 3210 C C . VAL A 1 437 ? -21.583 0.971 -4.728 1.00 94.75 437 VAL A C 1
ATOM 3212 O O . VAL A 1 437 ? -20.986 1.761 -5.464 1.00 94.75 437 VAL A O 1
ATOM 3215 N N . ALA A 1 438 ? -21.061 -0.200 -4.382 1.00 92.00 438 ALA A N 1
ATOM 3216 C CA . ALA A 1 438 ? -19.725 -0.679 -4.705 1.00 92.00 438 ALA A CA 1
ATOM 3217 C C . ALA A 1 438 ? -19.806 -2.120 -5.244 1.00 92.00 438 ALA A C 1
ATOM 3219 O O . ALA A 1 438 ? -19.277 -3.042 -4.612 1.00 92.00 438 ALA A O 1
ATOM 3220 N N . PRO A 1 439 ? -20.488 -2.341 -6.389 1.00 89.06 439 PRO A N 1
ATOM 3221 C CA . PRO A 1 439 ? -20.540 -3.662 -7.001 1.00 89.06 439 PRO A CA 1
ATOM 3222 C C . PRO A 1 439 ? -19.109 -4.167 -7.247 1.00 89.06 439 PRO A C 1
ATOM 3224 O O . PRO A 1 439 ? -18.277 -3.373 -7.699 1.00 89.06 439 PRO A O 1
ATOM 3227 N N . PRO A 1 440 ? -18.806 -5.445 -6.948 1.00 87.00 440 PRO A N 1
ATOM 3228 C CA . PRO A 1 440 ? -17.469 -5.994 -7.138 1.00 87.00 440 PRO A CA 1
ATOM 3229 C C . PRO A 1 440 ? -16.949 -5.725 -8.547 1.00 87.00 440 PRO A C 1
ATOM 3231 O O . PRO A 1 440 ? -17.705 -5.799 -9.521 1.00 87.00 440 PRO A O 1
ATOM 3234 N N . HIS A 1 441 ? -15.664 -5.407 -8.648 1.00 88.12 441 HIS A N 1
ATOM 3235 C CA . HIS A 1 441 ? -15.004 -5.253 -9.931 1.00 88.12 441 HIS A CA 1
ATOM 3236 C C . HIS A 1 441 ? -15.076 -6.556 -10.742 1.00 88.12 441 HIS A C 1
ATOM 3238 O O . HIS A 1 441 ? -15.063 -7.646 -10.163 1.00 88.12 441 HIS A O 1
ATOM 3244 N N . PRO A 1 442 ? -15.151 -6.471 -12.081 1.00 90.88 442 PRO A N 1
ATOM 3245 C CA . PRO A 1 442 ? -14.954 -7.645 -12.914 1.00 90.88 442 PRO A CA 1
ATOM 3246 C C . PRO A 1 442 ? -13.579 -8.265 -12.628 1.00 90.88 442 PRO A C 1
ATOM 3248 O O . PRO A 1 442 ? -12.628 -7.568 -12.282 1.00 90.88 442 PRO A O 1
ATOM 3251 N N . HIS A 1 443 ? -13.466 -9.585 -12.755 1.00 92.25 443 HIS A N 1
ATOM 3252 C CA . HIS A 1 443 ? -12.207 -10.283 -12.499 1.00 92.25 443 HIS A CA 1
ATOM 3253 C C . HIS A 1 443 ? -11.472 -10.590 -13.801 1.00 92.25 443 HIS A C 1
ATOM 3255 O O . HIS A 1 443 ? -12.087 -10.908 -14.824 1.00 92.25 443 HIS A O 1
ATOM 3261 N N . ILE A 1 444 ? -10.144 -10.547 -13.740 1.00 93.94 444 ILE A N 1
ATOM 3262 C CA . ILE A 1 444 ? -9.281 -11.212 -14.701 1.00 93.94 444 ILE A CA 1
ATOM 3263 C C . ILE A 1 444 ? -8.931 -12.593 -14.141 1.00 93.94 444 ILE A C 1
ATOM 3265 O O . ILE A 1 444 ? -8.356 -12.717 -13.061 1.00 93.94 444 ILE A O 1
ATOM 3269 N N . GLN A 1 445 ? -9.299 -13.633 -14.880 1.00 96.31 445 GLN A N 1
ATOM 3270 C CA . GLN A 1 445 ? -9.167 -15.026 -14.489 1.00 96.31 445 GLN A CA 1
ATOM 3271 C C . GLN A 1 445 ? -8.304 -15.786 -15.486 1.00 96.31 445 GLN A C 1
ATOM 3273 O O . GLN A 1 445 ? -8.437 -15.645 -16.709 1.00 96.31 445 GLN A O 1
ATOM 3278 N N . GLY A 1 446 ? -7.460 -16.658 -14.959 1.00 96.31 446 GLY A N 1
ATOM 3279 C CA . GLY A 1 446 ? -6.581 -17.472 -15.773 1.00 96.31 446 GLY A CA 1
ATOM 3280 C C . GLY A 1 446 ? -5.865 -18.545 -14.981 1.00 96.31 446 GLY A C 1
ATOM 3281 O O . GLY A 1 446 ? -6.179 -18.801 -13.822 1.00 96.31 446 GLY A O 1
ATOM 3282 N N . VAL A 1 447 ? -4.898 -19.167 -15.640 1.00 97.06 447 VAL A N 1
ATOM 3283 C CA . VAL A 1 447 ? -3.952 -20.106 -15.047 1.00 97.06 447 VAL A CA 1
ATOM 3284 C C . VAL A 1 447 ? -2.533 -19.664 -15.376 1.00 97.06 447 VAL A C 1
ATOM 3286 O O . VAL A 1 447 ? -2.250 -19.245 -16.502 1.00 97.06 447 VAL A O 1
ATOM 3289 N N . ILE A 1 448 ? -1.640 -19.756 -14.398 1.00 95.62 448 ILE A N 1
ATOM 3290 C CA . ILE A 1 448 ? -0.203 -19.612 -14.611 1.00 95.62 448 ILE A CA 1
ATOM 3291 C C . ILE A 1 448 ? 0.407 -21.006 -14.674 1.00 95.62 448 ILE A C 1
ATOM 3293 O O . ILE A 1 448 ? 0.169 -21.838 -13.797 1.00 95.62 448 ILE A O 1
ATOM 3297 N N . VAL A 1 449 ? 1.193 -21.263 -15.714 1.00 95.75 449 VAL A N 1
ATOM 3298 C CA . VAL A 1 449 ? 1.901 -22.531 -15.909 1.00 95.75 449 VAL A CA 1
ATOM 3299 C C . VAL A 1 449 ? 3.391 -22.282 -16.103 1.00 95.75 449 VAL A C 1
ATOM 3301 O O . VAL A 1 449 ? 3.790 -21.269 -16.672 1.00 95.75 449 VAL A O 1
ATOM 3304 N N . GLY A 1 450 ? 4.225 -23.203 -15.631 1.00 92.19 450 GLY A N 1
ATOM 3305 C CA . GLY A 1 450 ? 5.645 -23.239 -15.954 1.00 92.19 450 GLY A CA 1
ATOM 3306 C C . GLY A 1 450 ? 5.884 -23.535 -17.436 1.00 92.19 450 GLY A C 1
ATOM 3307 O O . GLY A 1 450 ? 4.974 -23.920 -18.177 1.00 92.19 450 GLY A O 1
ATOM 3308 N N . ALA A 1 451 ? 7.137 -23.406 -17.872 1.00 88.50 451 ALA A N 1
ATOM 3309 C CA . ALA A 1 451 ? 7.550 -23.759 -19.233 1.00 88.50 451 ALA A CA 1
ATOM 3310 C C . ALA A 1 451 ? 7.303 -25.245 -19.582 1.00 88.50 451 ALA A C 1
ATOM 3312 O O . ALA A 1 451 ? 7.210 -25.606 -20.755 1.00 88.50 451 ALA A O 1
ATOM 3313 N N . ASP A 1 452 ? 7.177 -26.108 -18.572 1.00 89.25 452 ASP A N 1
ATOM 3314 C CA . ASP A 1 452 ? 6.819 -27.524 -18.689 1.00 89.25 452 ASP A CA 1
ATOM 3315 C C . ASP A 1 452 ? 5.298 -27.773 -18.781 1.00 89.25 452 ASP A C 1
ATOM 3317 O O . ASP A 1 452 ? 4.863 -28.914 -18.953 1.00 89.25 452 ASP A O 1
ATOM 3321 N N . GLY A 1 453 ? 4.486 -26.715 -18.692 1.00 93.19 453 GLY A N 1
ATOM 3322 C CA . GLY A 1 453 ? 3.027 -26.768 -18.685 1.00 93.19 453 GLY A CA 1
ATOM 3323 C C . GLY A 1 453 ? 2.418 -27.161 -17.337 1.00 93.19 453 GLY A C 1
ATOM 3324 O O . GLY A 1 453 ? 1.194 -27.291 -17.253 1.00 93.19 453 GLY A O 1
ATOM 3325 N N . MET A 1 454 ? 3.226 -27.355 -16.290 1.00 94.56 454 MET A N 1
ATOM 3326 C CA . MET A 1 454 ? 2.722 -27.641 -14.950 1.00 94.56 454 MET A CA 1
ATOM 3327 C C . MET A 1 454 ? 2.214 -26.359 -14.283 1.00 94.56 454 MET A C 1
ATOM 3329 O O . MET A 1 454 ? 2.782 -25.292 -14.508 1.00 94.56 454 MET A O 1
ATOM 3333 N N . PRO A 1 455 ? 1.162 -26.418 -13.451 1.00 95.50 455 PRO A N 1
ATOM 3334 C CA . PRO A 1 455 ? 0.660 -25.220 -12.799 1.00 95.50 455 PRO A CA 1
ATOM 3335 C C . PRO A 1 455 ? 1.656 -24.575 -11.836 1.00 95.50 455 PRO A C 1
ATOM 3337 O O . PRO A 1 455 ? 2.282 -25.257 -11.025 1.00 95.50 455 PRO A O 1
ATOM 3340 N N . ALA A 1 456 ? 1.752 -23.250 -11.896 1.00 93.06 456 ALA A N 1
ATOM 3341 C CA . ALA A 1 456 ? 2.610 -22.460 -11.031 1.00 93.06 456 ALA A CA 1
ATOM 3342 C C . ALA A 1 456 ? 1.823 -21.932 -9.821 1.00 93.06 456 ALA A C 1
ATOM 3344 O O . ALA A 1 456 ? 0.970 -21.049 -9.938 1.00 93.06 456 ALA A O 1
ATOM 3345 N N . ARG A 1 457 ? 2.111 -22.496 -8.649 1.00 92.62 457 ARG A N 1
ATOM 3346 C CA . ARG A 1 457 ? 1.471 -22.171 -7.363 1.00 92.62 457 ARG A CA 1
ATOM 3347 C C . ARG A 1 457 ? 2.254 -21.119 -6.575 1.00 92.62 457 ARG A C 1
ATOM 3349 O O . ARG A 1 457 ? 3.427 -20.889 -6.861 1.00 92.62 457 ARG A O 1
ATOM 3356 N N . ASP A 1 458 ? 1.625 -20.567 -5.539 1.00 88.00 458 ASP A N 1
ATOM 3357 C CA . ASP A 1 458 ? 2.249 -19.650 -4.571 1.00 88.00 458 ASP A CA 1
ATOM 3358 C C . ASP A 1 458 ? 2.854 -18.387 -5.224 1.00 88.00 458 ASP A C 1
ATOM 3360 O O . ASP A 1 458 ? 3.806 -17.782 -4.717 1.00 88.00 458 ASP A O 1
ATOM 3364 N N . LEU A 1 459 ? 2.303 -17.995 -6.373 1.00 92.44 459 LEU A N 1
ATOM 3365 C CA . LEU A 1 459 ? 2.580 -16.726 -7.036 1.00 92.44 459 LEU A CA 1
ATOM 3366 C C . LEU A 1 459 ? 1.500 -15.732 -6.656 1.00 92.44 459 LEU A C 1
ATOM 3368 O O . LEU A 1 459 ? 0.385 -16.140 -6.365 1.00 92.44 459 LEU A O 1
ATOM 3372 N N . GLU A 1 460 ? 1.789 -14.441 -6.706 1.00 93.31 460 GLU A N 1
ATOM 3373 C CA . GLU A 1 460 ? 0.756 -13.420 -6.565 1.00 93.31 460 GLU A CA 1
ATOM 3374 C C . GLU A 1 460 ? 0.563 -12.733 -7.912 1.00 93.31 460 GLU A C 1
ATOM 3376 O O . GLU A 1 460 ? 1.523 -12.330 -8.576 1.00 93.31 460 GLU A O 1
ATOM 3381 N N . VAL A 1 461 ? -0.688 -12.617 -8.340 1.00 93.81 461 VAL A N 1
ATOM 3382 C CA . VAL A 1 461 ? -1.048 -11.935 -9.577 1.00 93.81 461 VAL A CA 1
ATOM 3383 C C . VAL A 1 461 ? -1.574 -10.565 -9.228 1.00 93.81 461 VAL A C 1
ATOM 3385 O O . VAL A 1 461 ? -2.548 -10.433 -8.491 1.00 93.81 461 VAL A O 1
ATOM 3388 N N . TRP A 1 462 ? -0.921 -9.554 -9.781 1.00 92.94 462 TRP A N 1
ATOM 3389 C CA . TRP A 1 462 ? -1.245 -8.166 -9.551 1.00 92.94 462 TRP A CA 1
ATOM 3390 C C . TRP A 1 462 ? -1.923 -7.573 -10.778 1.00 92.94 462 TRP A C 1
ATOM 3392 O O . TRP A 1 462 ? -1.397 -7.669 -11.886 1.00 92.94 462 TRP A O 1
ATOM 3402 N N . ALA A 1 463 ? -3.061 -6.920 -10.572 1.00 91.88 463 ALA A N 1
ATOM 3403 C CA . ALA A 1 463 ? -3.738 -6.094 -11.563 1.00 91.88 463 ALA A CA 1
ATOM 3404 C C . ALA A 1 463 ? -3.590 -4.627 -11.165 1.00 91.88 463 ALA A C 1
ATOM 3406 O O . ALA A 1 463 ? -4.068 -4.237 -10.104 1.00 91.88 463 ALA A O 1
ATOM 3407 N N . ALA A 1 464 ? -2.939 -3.808 -11.989 1.00 88.94 464 ALA A N 1
ATOM 3408 C CA . ALA A 1 464 ? -2.766 -2.381 -11.725 1.00 88.94 464 ALA A CA 1
ATOM 3409 C C . ALA A 1 464 ? -3.284 -1.535 -12.889 1.00 88.94 464 ALA A C 1
ATOM 3411 O O . ALA A 1 464 ? -2.867 -1.728 -14.032 1.00 88.94 464 ALA A O 1
ATOM 3412 N N . ALA A 1 465 ? -4.153 -0.562 -12.605 1.00 83.75 465 ALA A N 1
ATOM 3413 C CA . ALA A 1 465 ? -4.418 0.510 -13.557 1.00 83.75 465 ALA A CA 1
ATOM 3414 C C . ALA A 1 465 ? -3.323 1.591 -13.429 1.00 83.75 465 ALA A C 1
ATOM 3416 O O . ALA A 1 465 ? -2.722 1.742 -12.359 1.00 83.75 465 ALA A O 1
ATOM 3417 N N . PRO A 1 466 ? -3.061 2.390 -14.478 1.00 72.88 466 PRO A N 1
ATOM 3418 C CA . PRO A 1 466 ? -2.055 3.459 -14.448 1.00 72.88 466 PRO A CA 1
ATOM 3419 C C . PRO A 1 466 ? -2.241 4.483 -13.313 1.00 72.88 466 PRO A C 1
ATOM 3421 O O . PRO A 1 466 ? -1.279 5.149 -12.914 1.00 72.88 466 PRO A O 1
ATOM 3424 N N . ASP A 1 467 ? -3.473 4.626 -12.827 1.00 67.56 467 ASP A N 1
ATOM 3425 C CA . ASP A 1 467 ? -3.935 5.588 -11.830 1.00 67.56 467 ASP A CA 1
ATOM 3426 C C . ASP A 1 467 ? -4.473 4.954 -10.533 1.00 67.56 467 ASP A C 1
ATOM 3428 O O . ASP A 1 467 ? -4.847 5.696 -9.624 1.00 67.56 467 ASP A O 1
ATOM 3432 N N . SER A 1 468 ? -4.495 3.621 -10.411 1.00 64.38 468 SER A N 1
ATOM 3433 C CA . SER A 1 468 ? -5.189 2.927 -9.317 1.00 64.38 468 SER A CA 1
ATOM 3434 C C . SER A 1 468 ? -4.291 2.097 -8.407 1.00 64.38 468 SER A C 1
ATOM 3436 O O . SER A 1 468 ? -3.151 1.748 -8.721 1.00 64.38 468 SER A O 1
ATOM 3438 N N . SER A 1 469 ? -4.884 1.736 -7.270 1.00 64.00 469 SER A N 1
ATOM 3439 C CA . SER A 1 469 ? -4.485 0.635 -6.399 1.00 64.00 469 SER A CA 1
ATOM 3440 C C . SER A 1 469 ? -4.251 -0.629 -7.228 1.00 64.00 469 SER A C 1
ATOM 3442 O O . SER A 1 469 ? -4.968 -0.870 -8.203 1.00 64.00 469 SER A O 1
ATOM 3444 N N . ALA A 1 470 ? -3.260 -1.426 -6.841 1.00 74.19 470 ALA A N 1
ATOM 3445 C CA . ALA A 1 470 ? -3.073 -2.743 -7.419 1.00 74.19 470 ALA A CA 1
ATOM 3446 C C . ALA A 1 470 ? -3.834 -3.790 -6.592 1.00 74.19 470 ALA A C 1
ATOM 3448 O O . ALA A 1 470 ? -3.815 -3.741 -5.361 1.00 74.19 470 ALA A O 1
ATOM 3449 N N . TRP A 1 471 ? -4.525 -4.701 -7.267 1.00 78.19 471 TRP A N 1
ATOM 3450 C CA . TRP A 1 471 ? -5.238 -5.822 -6.650 1.00 78.19 471 TRP A CA 1
ATOM 3451 C C . TRP A 1 471 ? -4.390 -7.075 -6.753 1.00 78.19 471 TRP A C 1
ATOM 3453 O O . TRP A 1 471 ? -3.727 -7.257 -7.768 1.00 78.19 471 TRP A O 1
ATOM 3463 N N . ILE A 1 472 ? -4.418 -7.914 -5.721 1.00 85.19 472 ILE A N 1
ATOM 3464 C CA . ILE A 1 472 ? -3.541 -9.076 -5.576 1.00 85.19 472 ILE A CA 1
ATOM 3465 C C . ILE A 1 472 ? -4.418 -10.308 -5.403 1.00 85.19 472 ILE A C 1
ATOM 3467 O O . ILE A 1 472 ? -5.364 -10.273 -4.620 1.00 85.19 472 ILE A O 1
ATOM 3471 N N . ASP A 1 473 ? -4.096 -11.386 -6.106 1.00 85.44 473 ASP A N 1
ATOM 3472 C CA . ASP A 1 473 ? -4.673 -12.702 -5.840 1.00 85.44 473 ASP A CA 1
ATOM 3473 C C . ASP A 1 473 ? -3.578 -13.776 -5.924 1.00 85.44 473 ASP A C 1
ATOM 3475 O O . ASP A 1 473 ? -2.853 -13.820 -6.927 1.00 85.44 473 ASP A O 1
ATOM 3479 N N . PRO A 1 474 ? -3.390 -14.614 -4.888 1.00 90.06 474 PRO A N 1
ATOM 3480 C CA . PRO A 1 474 ? -2.436 -15.708 -4.952 1.00 90.06 474 PRO A CA 1
ATOM 3481 C C . PRO A 1 474 ? -2.924 -16.820 -5.892 1.00 90.06 474 PRO A C 1
ATOM 3483 O O . PRO A 1 474 ? -4.108 -17.151 -5.924 1.00 90.06 474 PRO A O 1
ATOM 3486 N N . THR A 1 475 ? -2.011 -17.455 -6.627 1.00 92.75 475 THR A N 1
ATOM 3487 C CA . THR A 1 475 ? -2.348 -18.613 -7.455 1.00 92.75 475 THR A CA 1
ATOM 3488 C C . THR A 1 475 ? -2.675 -19.828 -6.590 1.00 92.75 475 THR A C 1
ATOM 3490 O O . THR A 1 475 ? -1.975 -20.159 -5.629 1.00 92.75 475 THR A O 1
ATOM 3493 N N . GLY A 1 476 ? -3.741 -20.534 -6.963 1.00 92.25 476 GLY A N 1
ATOM 3494 C CA . GLY A 1 476 ? -4.121 -21.807 -6.367 1.00 92.25 476 GLY A CA 1
ATOM 3495 C C . GLY A 1 476 ? -3.124 -22.932 -6.662 1.00 92.25 476 GLY A C 1
ATOM 3496 O O . GLY A 1 476 ? -2.172 -22.795 -7.431 1.00 92.25 476 GLY A O 1
ATOM 3497 N N . ALA A 1 477 ? -3.373 -24.108 -6.079 1.00 93.25 477 ALA A N 1
ATOM 3498 C CA . ALA A 1 477 ? -2.553 -25.303 -6.311 1.00 93.25 477 ALA A CA 1
ATOM 3499 C C . ALA A 1 477 ? -2.592 -25.804 -7.771 1.00 93.25 477 ALA A C 1
ATOM 3501 O O . ALA A 1 477 ? -1.711 -26.547 -8.197 1.00 93.25 477 ALA A O 1
ATOM 3502 N N . ASP A 1 478 ? -3.619 -25.414 -8.521 1.00 95.25 478 ASP A N 1
ATOM 3503 C CA . ASP A 1 478 ? -3.807 -25.644 -9.953 1.00 95.25 478 ASP A CA 1
ATOM 3504 C C . ASP A 1 478 ? -3.344 -24.454 -10.810 1.00 95.25 478 ASP A C 1
ATOM 3506 O O . ASP A 1 478 ? -3.652 -24.397 -12.001 1.00 95.25 478 ASP A O 1
ATOM 3510 N N . GLY A 1 479 ? -2.596 -23.513 -10.220 1.00 95.25 479 GLY A N 1
ATOM 3511 C CA . GLY A 1 479 ? -2.087 -22.309 -10.877 1.00 95.25 479 GLY A CA 1
ATOM 3512 C C . GLY A 1 479 ? -3.173 -21.299 -11.240 1.00 95.25 479 GLY A C 1
ATOM 3513 O O . GLY A 1 479 ? -2.862 -20.289 -11.873 1.00 95.25 479 GLY A O 1
ATOM 3514 N N . ALA A 1 480 ? -4.434 -21.555 -10.878 1.00 96.75 480 ALA A N 1
ATOM 3515 C CA . ALA A 1 480 ? -5.536 -20.661 -11.183 1.00 96.75 480 ALA A CA 1
ATOM 3516 C C . ALA A 1 480 ? -5.441 -19.372 -10.363 1.00 96.75 480 ALA A C 1
ATOM 3518 O O . ALA A 1 480 ? -5.078 -19.405 -9.190 1.00 96.75 480 ALA A O 1
ATOM 3519 N N . PHE A 1 481 ? -5.803 -18.251 -10.977 1.00 95.19 481 PHE A N 1
ATOM 3520 C CA . PHE A 1 481 ? -5.938 -16.954 -10.317 1.00 95.19 481 PHE A CA 1
ATOM 3521 C C . PHE A 1 481 ? -7.218 -16.253 -10.776 1.00 95.19 481 PHE A C 1
ATOM 3523 O O . PHE A 1 481 ? -7.754 -16.530 -11.856 1.00 95.19 481 PHE A O 1
ATOM 3530 N N . SER A 1 482 ? -7.699 -15.326 -9.958 1.00 94.06 482 SER A N 1
ATOM 3531 C CA . SER A 1 482 ? -8.900 -14.529 -10.170 1.00 94.06 482 SER A CA 1
ATOM 3532 C C . SER A 1 482 ? -8.745 -13.152 -9.518 1.00 94.06 482 SER A C 1
ATOM 3534 O O . SER A 1 482 ? -9.364 -12.849 -8.498 1.00 94.06 482 SER A O 1
ATOM 3536 N N . VAL A 1 483 ? -7.985 -12.265 -10.155 1.00 91.81 483 VAL A N 1
ATOM 3537 C CA . VAL A 1 483 ? -7.701 -10.924 -9.628 1.00 91.81 483 VAL A CA 1
ATOM 3538 C C . VAL A 1 483 ? -8.785 -9.919 -10.033 1.00 91.81 483 VAL A C 1
ATOM 3540 O O . VAL A 1 483 ? -9.215 -9.891 -11.186 1.00 91.81 483 VAL A O 1
ATOM 3543 N N . ALA A 1 484 ? -9.258 -9.099 -9.093 1.00 89.88 484 ALA A N 1
ATOM 3544 C CA . ALA A 1 484 ? -10.213 -8.029 -9.382 1.00 89.88 484 ALA A CA 1
ATOM 3545 C C . ALA A 1 484 ? -9.565 -6.932 -10.245 1.00 89.88 484 ALA A C 1
ATOM 3547 O O . ALA A 1 484 ? -8.387 -6.617 -10.085 1.00 89.88 484 ALA A O 1
ATOM 3548 N N . ALA A 1 485 ? -10.332 -6.339 -11.156 1.00 88.81 485 ALA A N 1
ATOM 3549 C CA . ALA A 1 485 ? -9.830 -5.353 -12.101 1.00 88.81 485 ALA A CA 1
ATOM 3550 C C . ALA A 1 485 ? -10.870 -4.269 -12.413 1.00 88.81 485 ALA A C 1
ATOM 3552 O O . ALA A 1 485 ? -12.026 -4.550 -12.726 1.00 88.81 485 ALA A O 1
ATOM 3553 N N . GLY A 1 486 ? -10.455 -3.002 -12.351 1.00 84.75 486 GLY A N 1
ATOM 3554 C CA . GLY A 1 486 ? -11.279 -1.881 -12.806 1.00 84.75 486 GLY A CA 1
ATOM 3555 C C . GLY A 1 486 ? -11.570 -1.923 -14.312 1.00 84.75 486 GLY A C 1
ATOM 3556 O O . GLY A 1 486 ? -10.917 -2.636 -15.063 1.00 84.75 486 GLY A O 1
ATOM 3557 N N . SER A 1 487 ? -12.515 -1.100 -14.774 1.00 79.50 487 SER A N 1
ATOM 3558 C CA . SER A 1 487 ? -12.898 -0.969 -16.194 1.00 79.50 487 SER A CA 1
ATOM 3559 C C . SER A 1 487 ? -11.907 -0.151 -17.043 1.00 79.50 487 SER A C 1
ATOM 3561 O O . SER A 1 487 ? -12.279 0.396 -18.079 1.00 79.50 487 SER A O 1
ATOM 3563 N N . SER A 1 488 ? -10.677 0.014 -16.564 1.00 82.12 488 SER A N 1
ATOM 3564 C CA . SER A 1 488 ? -9.602 0.744 -17.241 1.00 82.12 488 SER A CA 1
ATOM 3565 C C . SER A 1 488 ? -8.645 -0.258 -17.887 1.00 82.12 488 SER A C 1
ATOM 3567 O O . SER A 1 488 ? -8.658 -1.426 -17.505 1.00 82.12 488 SER A O 1
ATOM 3569 N N . PRO A 1 489 ? -7.776 0.165 -18.817 1.00 89.00 489 PRO A N 1
ATOM 3570 C CA . PRO A 1 489 ? -6.687 -0.685 -19.273 1.00 89.00 489 PRO A CA 1
ATOM 3571 C C . PRO A 1 489 ? -5.835 -1.106 -18.067 1.00 89.00 489 PRO A C 1
ATOM 3573 O O . PRO A 1 489 ? -5.282 -0.256 -17.366 1.00 89.00 489 PRO A O 1
ATOM 3576 N N . ILE A 1 490 ? -5.773 -2.410 -17.806 1.00 91.19 490 ILE A N 1
ATOM 3577 C CA . ILE A 1 490 ? -5.070 -2.991 -16.660 1.00 91.19 490 ILE A CA 1
ATOM 3578 C C . ILE A 1 490 ? -3.761 -3.610 -17.117 1.00 91.19 490 ILE A C 1
ATOM 3580 O O . ILE A 1 490 ? -3.712 -4.365 -18.085 1.00 91.19 490 ILE A O 1
ATOM 3584 N N . GLU A 1 491 ? -2.700 -3.343 -16.373 1.00 92.75 491 GLU A N 1
ATOM 3585 C CA . GLU A 1 491 ? -1.444 -4.067 -16.481 1.00 92.75 491 GLU A CA 1
ATOM 3586 C C . GLU A 1 491 ? -1.472 -5.241 -15.499 1.00 92.75 491 GLU A C 1
ATOM 3588 O O . GLU A 1 491 ? -1.715 -5.051 -14.304 1.00 92.75 491 GLU A O 1
ATOM 3593 N N . LEU A 1 492 ? -1.215 -6.452 -15.996 1.00 93.69 492 LEU A N 1
ATOM 3594 C CA . LEU A 1 492 ? -0.979 -7.611 -15.140 1.00 93.69 492 LEU A CA 1
ATOM 3595 C C . LEU A 1 492 ? 0.516 -7.798 -14.910 1.00 93.69 492 LEU A C 1
ATOM 3597 O O . LEU A 1 492 ? 1.301 -7.757 -15.860 1.00 93.69 492 LEU A O 1
ATOM 3601 N N . PHE A 1 493 ? 0.905 -8.079 -13.673 1.00 92.94 493 PHE A N 1
ATOM 3602 C CA . PHE A 1 493 ? 2.241 -8.574 -13.360 1.00 92.94 493 PHE A CA 1
ATOM 3603 C C . PHE A 1 493 ? 2.190 -9.684 -12.325 1.00 92.94 493 PHE A C 1
ATOM 3605 O O . PHE A 1 493 ? 1.275 -9.764 -11.512 1.00 92.94 493 PHE A O 1
ATOM 3612 N N . VAL A 1 494 ? 3.178 -10.565 -12.386 1.00 92.31 494 VAL A N 1
ATOM 3613 C CA . VAL A 1 494 ? 3.255 -11.751 -11.535 1.00 92.31 494 VAL A CA 1
ATOM 3614 C C . VAL A 1 494 ? 4.421 -11.572 -10.580 1.00 92.31 494 VAL A C 1
ATOM 3616 O O . VAL A 1 494 ? 5.526 -11.229 -11.006 1.00 92.31 494 VAL A O 1
ATOM 3619 N N . THR A 1 495 ? 4.186 -11.795 -9.294 1.00 90.88 495 THR A N 1
ATOM 3620 C CA . THR A 1 495 ? 5.209 -11.798 -8.251 1.00 90.88 495 THR A CA 1
ATOM 3621 C C . THR A 1 495 ? 5.325 -13.182 -7.628 1.00 90.88 495 THR A C 1
ATOM 3623 O O . THR A 1 495 ? 4.443 -14.030 -7.734 1.00 90.88 495 THR A O 1
ATOM 3626 N N . HIS A 1 496 ? 6.438 -13.415 -6.950 1.00 87.25 496 HIS A N 1
ATOM 3627 C CA . HIS A 1 496 ? 6.612 -14.545 -6.050 1.00 87.25 496 HIS A CA 1
ATOM 3628 C C . HIS A 1 496 ? 7.133 -14.017 -4.720 1.00 87.25 496 HIS A C 1
ATOM 3630 O O . HIS A 1 496 ? 8.054 -13.201 -4.704 1.00 87.25 496 HIS A O 1
ATOM 3636 N N . ALA A 1 497 ? 6.607 -14.505 -3.596 1.00 76.62 497 ALA A N 1
ATOM 3637 C CA . ALA A 1 497 ? 6.912 -13.965 -2.265 1.00 76.62 497 ALA A CA 1
ATOM 3638 C C . ALA A 1 497 ? 8.419 -13.899 -1.938 1.00 76.62 497 ALA A C 1
ATOM 3640 O O . ALA A 1 497 ? 8.859 -13.056 -1.158 1.00 76.62 497 ALA A O 1
ATOM 3641 N N . ARG A 1 498 ? 9.232 -14.782 -2.539 1.00 74.19 498 ARG A N 1
ATOM 3642 C CA . ARG A 1 498 ? 10.696 -14.795 -2.363 1.00 74.19 498 ARG A CA 1
ATOM 3643 C C . ARG A 1 498 ? 11.453 -14.003 -3.428 1.00 74.19 498 ARG A C 1
ATOM 3645 O O . ARG A 1 498 ? 12.560 -13.554 -3.148 1.00 74.19 498 ARG A O 1
ATOM 3652 N N . CYS A 1 499 ? 10.888 -13.867 -4.628 1.00 72.19 499 CYS A N 1
ATOM 3653 C CA . CYS A 1 499 ? 11.562 -13.240 -5.765 1.00 72.19 499 CYS A CA 1
ATOM 3654 C C . CYS A 1 499 ? 11.067 -11.801 -6.016 1.00 72.19 499 CYS A C 1
ATOM 3656 O O . CYS A 1 499 ? 11.668 -11.073 -6.776 1.00 72.19 499 CYS A O 1
ATOM 3658 N N . GLY A 1 500 ? 9.962 -11.332 -5.440 1.00 83.19 500 GLY A N 1
ATOM 3659 C CA . GLY A 1 500 ? 9.338 -10.094 -5.925 1.00 83.19 500 GLY A CA 1
ATOM 3660 C C . GLY A 1 500 ? 8.796 -10.266 -7.352 1.00 83.19 500 GLY A C 1
ATOM 3661 O O . GLY A 1 500 ? 8.269 -11.328 -7.675 1.00 83.19 500 GLY A O 1
ATOM 3662 N N . ILE A 1 501 ? 8.881 -9.228 -8.192 1.00 82.81 501 ILE A N 1
ATOM 3663 C CA . ILE A 1 501 ? 8.266 -9.211 -9.534 1.00 82.81 501 ILE A CA 1
ATOM 3664 C C . ILE A 1 501 ? 9.025 -10.135 -10.493 1.00 82.81 501 ILE A C 1
ATOM 3666 O O . ILE A 1 501 ? 10.218 -9.948 -10.726 1.00 82.81 501 ILE A O 1
ATOM 3670 N N . ILE A 1 502 ? 8.308 -11.097 -11.076 1.00 84.75 502 ILE A N 1
ATOM 3671 C CA . ILE A 1 502 ? 8.800 -12.006 -12.117 1.00 84.75 502 ILE A CA 1
ATOM 3672 C C . ILE A 1 502 ? 8.721 -11.333 -13.492 1.00 84.75 502 ILE A C 1
ATOM 3674 O O . ILE A 1 502 ? 9.693 -11.371 -14.240 1.00 84.75 502 ILE A O 1
ATOM 3678 N N . GLY A 1 503 ? 7.593 -10.697 -13.821 1.00 87.62 503 GLY A N 1
ATOM 3679 C CA . GLY A 1 503 ? 7.403 -10.017 -15.104 1.00 87.62 503 GLY A CA 1
ATOM 3680 C C . GLY A 1 503 ? 5.994 -9.459 -15.304 1.00 87.62 503 GLY A C 1
ATOM 3681 O O . GLY A 1 503 ? 5.104 -9.696 -14.484 1.00 87.62 503 GLY A O 1
ATOM 3682 N N . TYR A 1 504 ? 5.805 -8.725 -16.401 1.00 89.62 504 TYR A N 1
ATOM 3683 C CA . TYR A 1 504 ? 4.516 -8.182 -16.847 1.00 89.62 504 TYR A CA 1
ATOM 3684 C C . TYR A 1 504 ? 3.916 -9.046 -17.948 1.00 89.62 504 TYR A C 1
ATOM 3686 O O . TYR A 1 504 ? 4.645 -9.597 -18.762 1.00 89.62 504 TYR A O 1
ATOM 3694 N N . TYR A 1 505 ? 2.593 -9.124 -18.016 1.00 92.38 505 TYR A N 1
ATOM 3695 C CA . TYR A 1 505 ? 1.904 -9.796 -19.111 1.00 92.38 505 TYR A CA 1
ATOM 3696 C C . TYR A 1 505 ? 2.156 -9.092 -20.455 1.00 92.38 505 TYR A C 1
ATOM 3698 O O . TYR A 1 505 ? 2.034 -7.870 -20.564 1.00 92.38 505 TYR A O 1
ATOM 3706 N N . ASP A 1 506 ? 2.487 -9.869 -21.485 1.00 88.88 506 ASP A N 1
ATOM 3707 C CA . ASP A 1 506 ? 2.884 -9.372 -22.813 1.00 88.88 506 ASP A CA 1
ATOM 3708 C C . ASP A 1 506 ? 1.726 -9.258 -23.822 1.00 88.88 506 ASP A C 1
ATOM 3710 O O . ASP A 1 506 ? 1.909 -8.808 -24.953 1.00 88.88 506 ASP A O 1
ATOM 3714 N N . GLY A 1 507 ? 0.516 -9.671 -23.432 1.00 89.81 507 GLY A N 1
ATOM 3715 C CA . GLY A 1 507 ? -0.672 -9.632 -24.290 1.00 89.81 507 GLY A CA 1
ATOM 3716 C C . GLY A 1 507 ? -0.926 -10.902 -25.097 1.00 89.81 507 GLY A C 1
ATOM 3717 O O . GLY A 1 507 ? -2.034 -11.069 -25.607 1.00 89.81 507 GLY A O 1
ATOM 3718 N N . VAL A 1 508 ? 0.052 -11.805 -25.200 1.00 88.81 508 VAL A N 1
ATOM 3719 C CA . VAL A 1 508 ? 0.002 -13.006 -26.052 1.00 88.81 508 VAL A CA 1
ATOM 3720 C C . VAL A 1 508 ? 0.221 -14.316 -25.287 1.00 88.81 508 VAL A C 1
ATOM 3722 O O . VAL A 1 508 ? 0.371 -15.369 -25.907 1.00 88.81 508 VAL A O 1
ATOM 3725 N N . GLY A 1 509 ? 0.169 -14.276 -23.954 1.00 86.69 509 GLY A N 1
ATOM 3726 C CA . GLY A 1 509 ? 0.254 -15.463 -23.094 1.00 86.69 509 GLY A CA 1
ATOM 3727 C C . GLY A 1 509 ? 1.609 -15.656 -22.414 1.00 86.69 509 GLY A C 1
ATOM 3728 O O . GLY A 1 509 ? 1.796 -16.657 -21.725 1.00 86.69 509 GLY A O 1
ATOM 3729 N N . GLY A 1 510 ? 2.551 -14.731 -22.599 1.00 89.81 510 GLY A N 1
ATOM 3730 C CA . GLY A 1 510 ? 3.856 -14.746 -21.952 1.00 89.81 510 GLY A CA 1
ATOM 3731 C C . GLY A 1 510 ? 3.999 -13.681 -20.869 1.00 89.81 510 GLY A C 1
ATOM 3732 O O . GLY A 1 510 ? 3.081 -12.906 -20.574 1.00 89.81 510 GLY A O 1
ATOM 3733 N N . LEU A 1 511 ? 5.193 -13.650 -20.281 1.00 88.56 511 LEU A N 1
ATOM 3734 C CA . LEU A 1 511 ? 5.670 -12.525 -19.492 1.00 88.56 511 LEU A CA 1
ATOM 3735 C C . LEU A 1 511 ? 6.822 -11.839 -20.229 1.00 88.56 511 LEU A C 1
ATOM 3737 O O . LEU A 1 511 ? 7.656 -12.500 -20.846 1.00 88.56 511 LEU A O 1
ATOM 3741 N N . VAL A 1 512 ? 6.904 -10.522 -20.093 1.00 84.12 512 VAL A N 1
ATOM 3742 C CA . VAL A 1 512 ? 8.091 -9.716 -20.385 1.00 84.12 512 VAL A CA 1
ATOM 3743 C C . VAL A 1 512 ? 8.752 -9.310 -19.074 1.00 84.12 512 VAL A C 1
ATOM 3745 O O . VAL A 1 512 ? 8.095 -9.200 -18.035 1.00 84.12 512 VAL A O 1
ATOM 3748 N N . GLY A 1 513 ? 10.069 -9.117 -19.109 1.00 79.44 513 GLY A N 1
ATOM 3749 C CA . GLY A 1 513 ? 10.844 -8.828 -17.907 1.00 79.44 513 GLY A CA 1
ATOM 3750 C C . GLY A 1 513 ? 10.354 -7.534 -17.276 1.00 79.44 513 GLY A C 1
ATOM 3751 O O . GLY A 1 513 ? 9.883 -6.638 -17.977 1.00 79.44 513 GLY A O 1
ATOM 3752 N N . TRP A 1 514 ? 10.478 -7.393 -15.956 1.00 76.06 514 TRP A N 1
ATOM 3753 C CA . TRP A 1 514 ? 9.912 -6.225 -15.270 1.00 76.06 514 TRP A CA 1
ATOM 3754 C C . TRP A 1 514 ? 10.541 -4.882 -15.705 1.00 76.06 514 TRP A C 1
ATOM 3756 O O . TRP A 1 514 ? 10.011 -3.818 -15.405 1.00 76.06 514 TRP A O 1
ATOM 3766 N N . MET A 1 515 ? 11.655 -4.919 -16.443 1.00 67.19 515 MET A N 1
ATOM 3767 C CA . MET A 1 515 ? 12.289 -3.743 -17.043 1.00 67.19 515 MET A CA 1
ATOM 3768 C C . MET A 1 515 ? 11.801 -3.388 -18.453 1.00 67.19 515 MET A C 1
ATOM 3770 O O . MET A 1 515 ? 12.071 -2.275 -18.907 1.00 67.19 515 MET A O 1
ATOM 3774 N N . ASP A 1 516 ? 11.103 -4.285 -19.149 1.00 74.56 516 ASP A N 1
ATOM 3775 C CA . ASP A 1 516 ? 10.653 -4.070 -20.527 1.00 74.56 516 ASP A CA 1
ATOM 3776 C C . ASP A 1 516 ? 9.246 -3.452 -20.557 1.00 74.56 516 ASP A C 1
ATOM 3778 O O . ASP A 1 516 ? 8.247 -4.065 -20.938 1.00 74.56 516 ASP A O 1
ATOM 3782 N N . PHE A 1 517 ? 9.156 -2.212 -20.070 1.00 73.12 517 PHE A N 1
ATOM 3783 C CA . PHE A 1 517 ? 7.885 -1.497 -19.920 1.00 73.12 517 PHE A CA 1
ATOM 3784 C C . PHE A 1 517 ? 7.185 -1.179 -21.245 1.00 73.12 517 P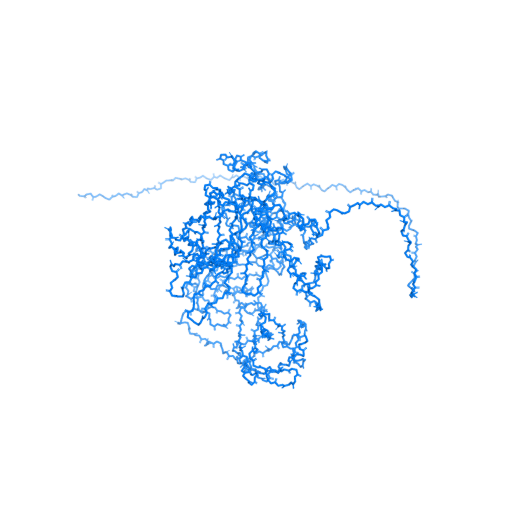HE A C 1
ATOM 3786 O O . PHE A 1 517 ? 5.985 -0.909 -21.227 1.00 73.12 517 PHE A O 1
ATOM 3793 N N . ASP A 1 518 ? 7.910 -1.181 -22.362 1.00 76.69 518 ASP A N 1
ATOM 3794 C CA . ASP A 1 518 ? 7.336 -0.922 -23.684 1.00 76.69 518 ASP A CA 1
ATOM 3795 C C . ASP A 1 518 ? 6.709 -2.191 -24.286 1.00 76.69 518 ASP A C 1
ATOM 3797 O O . ASP A 1 518 ? 5.835 -2.091 -25.147 1.00 76.69 518 ASP A O 1
ATOM 3801 N N . ALA A 1 519 ? 7.108 -3.378 -23.809 1.00 75.19 519 ALA A N 1
ATOM 3802 C CA . ALA A 1 519 ? 6.588 -4.663 -24.270 1.00 75.19 519 ALA A CA 1
ATOM 3803 C C . ALA A 1 519 ? 5.393 -5.195 -23.456 1.00 75.19 519 ALA A C 1
ATOM 3805 O O . ALA A 1 519 ? 4.801 -6.208 -23.830 1.00 75.19 519 ALA A O 1
ATOM 3806 N N . ARG A 1 520 ? 5.011 -4.540 -22.351 1.00 84.06 520 ARG A N 1
ATOM 3807 C CA . ARG A 1 520 ? 3.837 -4.949 -21.560 1.00 84.06 520 ARG A CA 1
ATOM 3808 C C . ARG A 1 520 ? 2.538 -4.603 -22.281 1.00 84.06 520 ARG A C 1
ATOM 3810 O O . ARG A 1 520 ? 2.394 -3.518 -22.846 1.00 84.06 520 ARG A O 1
ATOM 3817 N N . ALA A 1 521 ? 1.562 -5.496 -22.200 1.00 88.25 521 ALA A N 1
ATOM 3818 C CA . ALA A 1 521 ? 0.235 -5.247 -22.735 1.00 88.25 521 ALA A CA 1
ATOM 3819 C C . ALA A 1 521 ? -0.713 -4.736 -21.653 1.00 88.25 521 ALA A C 1
ATOM 3821 O O . ALA A 1 521 ? -0.741 -5.242 -20.530 1.00 88.25 521 ALA A O 1
ATOM 3822 N N . ALA A 1 522 ? -1.546 -3.770 -22.033 1.00 91.06 522 ALA A N 1
ATOM 3823 C CA . ALA A 1 522 ? -2.729 -3.425 -21.266 1.00 91.06 522 ALA A CA 1
ATOM 3824 C C . ALA A 1 522 ? -3.891 -4.346 -21.666 1.00 91.06 522 ALA A C 1
ATOM 3826 O O . ALA A 1 522 ? -4.098 -4.634 -22.847 1.00 91.06 522 ALA A O 1
ATOM 3827 N N . ILE A 1 523 ? -4.646 -4.806 -20.676 1.00 91.88 523 ILE A N 1
ATOM 3828 C CA . ILE A 1 523 ? -5.832 -5.639 -20.840 1.00 91.88 523 ILE A CA 1
ATOM 3829 C C . ILE A 1 523 ? -7.060 -4.752 -20.659 1.00 91.88 523 ILE A C 1
ATOM 3831 O O . ILE A 1 523 ? -7.237 -4.136 -19.611 1.00 91.88 523 ILE A O 1
ATOM 3835 N N . GLU A 1 524 ? -7.924 -4.713 -21.669 1.00 92.25 524 GLU A N 1
ATOM 3836 C CA . GLU A 1 524 ? -9.234 -4.070 -21.568 1.00 92.25 524 GLU A CA 1
ATOM 3837 C C . GLU A 1 524 ? -10.195 -4.991 -20.808 1.00 92.25 524 GLU A C 1
ATOM 3839 O O . GLU A 1 524 ? -10.534 -6.078 -21.286 1.00 92.25 524 GLU A O 1
ATOM 3844 N N . VAL A 1 525 ? -10.638 -4.568 -19.623 1.00 90.50 525 VAL A N 1
ATOM 3845 C CA . VAL A 1 525 ? -11.550 -5.350 -18.780 1.00 90.50 525 VAL A CA 1
ATOM 3846 C C . VAL A 1 525 ? -12.966 -4.799 -18.914 1.00 90.50 525 VAL A C 1
ATOM 3848 O O . VAL A 1 525 ? -13.291 -3.729 -18.406 1.00 90.50 525 VAL A O 1
ATOM 3851 N N . GLY A 1 526 ? -13.822 -5.533 -19.627 1.00 90.12 526 GLY A N 1
ATOM 3852 C CA . GLY A 1 526 ? -15.251 -5.219 -19.706 1.00 90.12 526 GLY A CA 1
ATOM 3853 C C . GLY A 1 526 ? -16.021 -5.654 -18.455 1.00 90.12 526 GLY A C 1
ATOM 3854 O O . GLY A 1 526 ? -15.487 -6.348 -17.594 1.00 90.12 526 GLY A O 1
ATOM 3855 N N . ASP A 1 527 ? -17.316 -5.331 -18.395 1.00 86.75 527 ASP A N 1
ATOM 3856 C CA . ASP A 1 527 ? -18.199 -5.653 -17.254 1.00 86.75 527 ASP A CA 1
ATOM 3857 C C . ASP A 1 527 ? -18.259 -7.153 -16.905 1.00 86.75 527 ASP A C 1
ATOM 3859 O O . ASP A 1 527 ? -18.550 -7.524 -15.771 1.00 86.75 527 ASP A O 1
ATOM 3863 N N . ALA A 1 528 ? -17.997 -8.028 -17.880 1.00 89.69 528 ALA A N 1
ATOM 3864 C CA . ALA A 1 528 ? -17.975 -9.478 -17.690 1.00 89.69 528 ALA A CA 1
ATOM 3865 C C . ALA A 1 528 ? -16.629 -10.017 -17.165 1.00 89.69 528 ALA A C 1
ATOM 3867 O O . ALA A 1 528 ? -16.528 -11.211 -16.885 1.00 89.69 528 ALA A O 1
ATOM 3868 N N . GLY A 1 529 ? -15.602 -9.171 -17.055 1.00 91.88 529 GLY A N 1
ATOM 3869 C CA . GLY A 1 529 ? -14.231 -9.596 -16.799 1.00 91.88 529 GLY A CA 1
ATOM 3870 C C . GLY A 1 529 ? -13.534 -10.186 -18.016 1.00 91.88 529 GLY A C 1
ATOM 3871 O O . GLY A 1 529 ? -14.033 -10.149 -19.143 1.00 91.88 529 GLY A O 1
ATOM 3872 N N . VAL A 1 530 ? -12.341 -10.716 -17.771 1.00 92.56 530 VAL A N 1
ATOM 3873 C CA . VAL A 1 530 ? -11.523 -11.416 -18.764 1.00 92.56 530 VAL A CA 1
ATOM 3874 C C . VAL A 1 530 ? -11.246 -12.799 -18.209 1.00 92.56 530 VAL A C 1
ATOM 3876 O O . VAL A 1 530 ? -10.713 -12.918 -17.118 1.00 92.56 530 VAL A O 1
ATOM 3879 N N . GLY A 1 531 ? -11.615 -13.852 -18.930 1.00 93.12 531 GLY A N 1
ATOM 3880 C CA . GLY A 1 531 ? -11.418 -15.228 -18.478 1.00 93.12 531 GLY A CA 1
ATOM 3881 C C . GLY A 1 531 ? -10.556 -16.038 -19.434 1.00 93.12 531 GLY A C 1
ATOM 3882 O O . GLY A 1 531 ? -10.442 -15.712 -20.615 1.00 93.12 531 GLY A O 1
ATOM 3883 N N . GLY A 1 532 ? -9.995 -17.135 -18.926 1.00 93.31 532 GLY A N 1
ATOM 3884 C CA . GLY A 1 532 ? -9.263 -18.107 -19.736 1.00 93.31 532 GLY A CA 1
ATOM 3885 C C . GLY A 1 532 ? -7.869 -17.650 -20.162 1.00 93.31 532 GLY A C 1
ATOM 3886 O O . GLY A 1 532 ? -7.333 -18.192 -21.128 1.00 93.31 532 GLY A O 1
ATOM 3887 N N . LEU A 1 533 ? -7.274 -16.678 -19.462 1.00 95.88 533 LEU A N 1
ATOM 3888 C CA . LEU A 1 533 ? -5.869 -16.349 -19.683 1.00 95.88 533 LEU A CA 1
ATOM 3889 C C . LEU A 1 533 ? -4.995 -17.546 -19.304 1.00 95.88 533 LEU A C 1
ATOM 3891 O O . LEU A 1 533 ? -5.208 -18.194 -18.285 1.00 95.88 533 LEU A O 1
ATOM 3895 N N . THR A 1 534 ? -4.004 -17.842 -20.134 1.00 96.38 534 THR A N 1
ATOM 3896 C CA . THR A 1 534 ? -2.928 -18.774 -19.796 1.00 96.38 534 THR A CA 1
ATOM 3897 C C . THR A 1 534 ? -1.634 -17.989 -19.867 1.00 96.38 534 THR A C 1
ATOM 3899 O O . THR A 1 534 ? -1.296 -17.486 -20.936 1.00 96.38 534 THR A O 1
ATOM 3902 N N . ILE A 1 535 ? -0.956 -17.846 -18.731 1.00 95.62 535 ILE A N 1
ATOM 3903 C CA . ILE A 1 535 ? 0.324 -17.145 -18.631 1.00 95.62 535 ILE A CA 1
ATOM 3904 C C . ILE A 1 535 ? 1.412 -18.201 -18.459 1.00 95.62 535 ILE A C 1
ATOM 3906 O O . ILE A 1 535 ? 1.409 -18.943 -17.478 1.00 95.62 535 ILE A O 1
ATOM 3910 N N . VAL A 1 536 ? 2.328 -18.282 -19.419 1.00 93.62 536 VAL A N 1
ATOM 3911 C CA . VAL A 1 536 ? 3.467 -19.202 -19.368 1.00 93.62 536 VAL A CA 1
ATOM 3912 C C . VAL A 1 536 ? 4.659 -18.485 -18.750 1.00 93.62 536 VAL A C 1
ATOM 3914 O O . VAL A 1 536 ? 5.130 -17.473 -19.274 1.00 93.62 536 VAL A O 1
ATOM 3917 N N . LEU A 1 537 ? 5.166 -19.015 -17.641 1.00 91.00 537 LEU A N 1
ATOM 3918 C CA . LEU A 1 537 ? 6.388 -18.520 -17.027 1.00 91.00 537 LEU A CA 1
ATOM 3919 C C . LEU A 1 537 ? 7.594 -18.952 -17.862 1.00 91.00 537 LEU A C 1
ATOM 3921 O O . LEU A 1 537 ? 7.716 -20.132 -18.199 1.00 91.00 537 LEU A O 1
ATOM 3925 N N . PRO A 1 538 ? 8.539 -18.039 -18.133 1.00 82.06 538 PRO A N 1
ATOM 3926 C CA . PRO A 1 538 ? 9.786 -18.401 -18.798 1.00 82.06 538 PRO A CA 1
ATOM 3927 C C . PRO A 1 538 ? 10.740 -19.180 -17.879 1.00 82.06 538 PRO A C 1
ATOM 3929 O O . PRO A 1 538 ? 11.796 -19.623 -18.326 1.00 82.06 538 PRO A O 1
ATOM 3932 N N . ILE A 1 539 ? 10.383 -19.335 -16.601 1.00 80.25 539 ILE A N 1
ATOM 3933 C CA . ILE A 1 539 ? 11.195 -19.957 -15.559 1.00 80.25 539 ILE A CA 1
ATOM 3934 C C . ILE A 1 539 ? 10.387 -21.017 -14.812 1.00 80.25 539 ILE A C 1
ATOM 3936 O O . ILE A 1 539 ? 9.159 -20.951 -14.751 1.00 80.25 539 ILE A O 1
ATOM 3940 N N . ASP A 1 540 ? 11.092 -21.989 -14.240 1.00 81.31 540 ASP A N 1
ATOM 3941 C CA . ASP A 1 540 ? 10.508 -22.953 -13.309 1.00 81.31 540 ASP A CA 1
ATOM 3942 C C . ASP A 1 540 ? 10.072 -22.211 -12.026 1.00 81.31 540 ASP A C 1
ATOM 3944 O O . ASP A 1 540 ? 10.923 -21.598 -11.376 1.00 81.31 540 ASP A O 1
ATOM 3948 N N . PRO A 1 541 ? 8.779 -22.216 -11.650 1.00 76.25 541 PRO A N 1
ATOM 3949 C CA . PRO A 1 541 ? 8.300 -21.522 -10.453 1.00 76.25 541 PRO A CA 1
ATOM 3950 C C . PRO A 1 541 ? 8.868 -22.095 -9.145 1.00 76.25 541 PRO A C 1
ATOM 3952 O O . PRO A 1 541 ? 8.934 -21.376 -8.147 1.00 76.25 541 PRO A O 1
ATOM 3955 N N . ASP A 1 542 ? 9.303 -23.359 -9.132 1.00 78.94 542 ASP A N 1
ATOM 3956 C CA . ASP A 1 542 ? 9.903 -23.996 -7.954 1.00 78.94 542 ASP A CA 1
ATOM 3957 C C . ASP A 1 542 ? 11.423 -23.741 -7.856 1.00 78.94 542 ASP A C 1
ATOM 3959 O O . ASP A 1 542 ? 12.066 -24.104 -6.860 1.00 78.94 542 ASP A O 1
ATOM 3963 N N . ALA A 1 543 ? 12.016 -23.080 -8.853 1.00 76.12 543 ALA A N 1
ATOM 3964 C CA . ALA A 1 543 ? 13.423 -22.726 -8.838 1.00 76.12 543 ALA A CA 1
ATOM 3965 C C . ALA A 1 543 ? 13.783 -21.747 -7.696 1.00 76.12 543 ALA A C 1
ATOM 3967 O O . ALA A 1 543 ? 13.045 -20.799 -7.415 1.00 76.12 543 ALA A O 1
ATOM 3968 N N . PRO A 1 544 ? 14.952 -21.899 -7.040 1.00 72.94 544 PRO A N 1
ATOM 3969 C CA . PRO A 1 544 ? 15.482 -20.878 -6.142 1.00 72.94 544 PRO A CA 1
ATOM 3970 C C . PRO A 1 544 ? 15.671 -19.537 -6.869 1.00 72.94 544 PRO A C 1
ATOM 3972 O O . PRO A 1 544 ? 16.368 -19.474 -7.876 1.00 72.94 544 PRO A O 1
ATOM 3975 N N . CYS A 1 545 ? 15.105 -18.462 -6.309 1.00 66.81 545 CYS A N 1
ATOM 3976 C CA . CYS A 1 545 ? 15.268 -17.094 -6.802 1.00 66.81 545 CYS A CA 1
ATOM 3977 C C . CYS A 1 545 ? 16.753 -16.693 -6.806 1.00 66.81 545 CYS A C 1
ATOM 3979 O O . CYS A 1 545 ? 17.330 -16.464 -5.739 1.00 66.81 545 CYS A O 1
ATOM 3981 N N . VAL A 1 546 ? 17.366 -16.562 -7.983 1.00 63.91 546 VAL A N 1
ATOM 3982 C CA . VAL A 1 546 ? 18.672 -15.910 -8.141 1.00 63.91 546 VAL A CA 1
ATOM 3983 C C . VAL A 1 546 ? 18.469 -14.649 -8.975 1.00 63.91 546 VAL A C 1
ATOM 3985 O O . VAL A 1 546 ? 18.137 -14.739 -10.156 1.00 63.91 546 VAL A O 1
ATOM 3988 N N . ASP A 1 547 ? 18.639 -13.482 -8.346 1.00 58.50 547 ASP A N 1
ATOM 3989 C CA . ASP A 1 547 ? 18.712 -12.196 -9.047 1.00 58.50 547 ASP A CA 1
ATOM 3990 C C . ASP A 1 547 ? 20.018 -12.163 -9.846 1.00 58.50 547 ASP A C 1
ATOM 3992 O O . ASP A 1 547 ? 21.109 -12.133 -9.268 1.00 58.50 547 ASP A O 1
ATOM 3996 N N . ASP A 1 548 ? 19.926 -12.208 -11.169 1.00 59.97 548 ASP A N 1
ATOM 3997 C CA . ASP A 1 548 ? 21.086 -12.113 -12.052 1.00 59.97 548 ASP A CA 1
ATOM 3998 C C . ASP A 1 548 ? 21.351 -10.669 -12.524 1.00 59.97 548 ASP A C 1
ATOM 4000 O O . ASP A 1 548 ? 22.305 -10.412 -13.262 1.00 59.97 548 ASP A O 1
ATOM 4004 N N . GLY A 1 549 ? 20.559 -9.696 -12.057 1.00 54.84 549 GLY A N 1
ATOM 4005 C CA . GLY A 1 549 ? 20.685 -8.283 -12.397 1.00 54.84 549 GLY A CA 1
ATOM 4006 C C . GLY A 1 549 ? 20.096 -7.904 -13.755 1.00 54.84 549 GLY A C 1
ATOM 4007 O O . GLY A 1 549 ? 20.383 -6.809 -14.240 1.00 54.84 549 GLY A O 1
ATOM 4008 N N . THR A 1 550 ? 19.300 -8.779 -14.371 1.00 54.22 550 THR A N 1
ATOM 4009 C CA . THR A 1 550 ? 18.854 -8.661 -15.773 1.00 54.22 550 THR A CA 1
ATOM 4010 C C . THR A 1 550 ? 17.385 -8.323 -15.929 1.00 54.22 550 THR A C 1
ATOM 4012 O O . THR A 1 550 ? 16.909 -8.081 -17.035 1.00 54.22 550 THR A O 1
ATOM 4015 N N . GLY A 1 551 ? 16.666 -8.258 -14.812 1.00 52.69 551 GLY A N 1
ATOM 4016 C CA . GLY A 1 551 ? 15.223 -8.055 -14.823 1.00 52.69 551 GLY A CA 1
ATOM 4017 C C . GLY A 1 551 ? 14.429 -9.357 -14.839 1.00 52.69 551 GLY A C 1
ATOM 4018 O O . GLY A 1 551 ? 13.204 -9.307 -14.879 1.00 52.69 551 GLY A O 1
ATOM 4019 N N . TRP A 1 552 ? 15.122 -10.494 -14.779 1.00 50.81 552 TRP A N 1
ATOM 4020 C CA . TRP A 1 552 ? 14.567 -11.831 -14.629 1.00 50.81 552 TRP A CA 1
ATOM 4021 C C . TRP A 1 552 ? 15.185 -12.524 -13.412 1.00 50.81 552 TRP A C 1
ATOM 4023 O O . TRP A 1 552 ? 16.305 -12.223 -13.013 1.00 50.81 552 TRP A O 1
ATOM 4033 N N . TRP A 1 553 ? 14.456 -13.466 -12.820 1.00 55.81 553 TRP A N 1
ATOM 4034 C CA . TRP A 1 553 ? 14.985 -14.358 -11.787 1.00 55.81 553 TRP A CA 1
ATOM 4035 C C . TRP A 1 553 ? 15.377 -15.662 -12.468 1.00 55.81 553 TRP A C 1
ATOM 4037 O O . TRP A 1 553 ? 14.521 -16.290 -13.081 1.00 55.81 553 TRP A O 1
ATOM 4047 N N . LYS A 1 554 ? 16.646 -16.075 -12.414 1.00 48.59 554 LYS A N 1
ATOM 4048 C CA . LYS A 1 554 ? 17.074 -17.318 -13.077 1.00 48.59 554 LYS A CA 1
ATOM 4049 C C . LYS A 1 554 ? 16.561 -18.561 -12.357 1.00 48.59 554 LYS A C 1
ATOM 4051 O O . LYS A 1 554 ? 16.587 -18.626 -11.129 1.00 48.59 554 LYS A O 1
ATOM 4056 N N . ALA A 1 555 ? 16.213 -19.583 -13.144 1.00 38.31 555 ALA A N 1
ATOM 4057 C CA . ALA A 1 555 ? 16.203 -20.967 -12.677 1.00 38.31 555 ALA A CA 1
ATOM 4058 C C . ALA A 1 555 ? 17.652 -21.456 -12.435 1.00 38.31 555 ALA A C 1
ATOM 4060 O O . ALA A 1 555 ? 18.562 -20.996 -13.128 1.00 38.31 555 ALA A O 1
ATOM 4061 N N . PRO A 1 556 ? 17.915 -22.355 -11.465 1.00 39.53 556 PRO A N 1
ATOM 4062 C CA . PRO A 1 556 ? 19.259 -22.854 -11.196 1.00 39.53 556 PRO A CA 1
ATOM 4063 C C . PRO A 1 556 ? 19.827 -23.577 -12.423 1.00 39.53 556 PRO A C 1
ATOM 4065 O O . PRO A 1 556 ? 19.097 -24.218 -13.174 1.00 39.53 556 PRO A O 1
ATOM 4068 N N . GLU A 1 557 ? 21.143 -23.452 -12.598 1.00 40.16 557 GLU A N 1
ATOM 4069 C CA . GLU A 1 557 ? 21.940 -23.931 -13.736 1.00 40.16 557 GLU A CA 1
ATOM 4070 C C . GLU A 1 557 ? 21.462 -25.273 -14.330 1.00 40.16 557 GLU A C 1
ATOM 4072 O O . GLU A 1 557 ? 21.445 -26.299 -13.646 1.00 40.16 557 GLU A O 1
ATOM 4077 N N . GLY A 1 558 ? 21.129 -25.282 -15.628 1.00 44.34 558 GLY A N 1
ATOM 4078 C CA . GLY A 1 558 ? 20.810 -26.516 -16.361 1.00 44.34 558 GLY A CA 1
ATOM 4079 C C . GLY A 1 558 ? 19.933 -26.362 -17.607 1.00 44.34 558 GLY A C 1
ATOM 4080 O O . GLY A 1 558 ? 19.872 -27.291 -18.410 1.00 44.34 558 GLY A O 1
ATOM 4081 N N . VAL A 1 559 ? 19.284 -25.213 -17.805 1.00 45.72 559 VAL A N 1
ATOM 4082 C CA . VAL A 1 559 ? 18.672 -24.864 -19.096 1.00 45.72 559 VAL A CA 1
ATOM 4083 C C . VAL A 1 559 ? 19.767 -24.230 -19.951 1.00 45.72 559 VAL A C 1
ATOM 4085 O O . VAL A 1 559 ? 20.415 -23.293 -19.493 1.00 45.72 559 VAL A O 1
ATOM 4088 N N . ASP A 1 560 ? 20.024 -24.766 -21.147 1.00 39.97 560 ASP A N 1
ATOM 4089 C CA . ASP A 1 560 ? 21.029 -24.236 -22.076 1.00 39.97 560 ASP A CA 1
ATOM 4090 C C . ASP A 1 560 ? 20.713 -22.768 -22.422 1.00 39.97 560 ASP A C 1
ATOM 4092 O O . ASP A 1 560 ? 19.864 -22.447 -23.254 1.00 39.97 560 ASP A O 1
ATOM 4096 N N . GLU A 1 561 ? 21.401 -21.885 -21.706 1.00 44.28 561 GLU A N 1
ATOM 4097 C CA . GLU A 1 561 ? 21.287 -20.438 -21.713 1.00 44.28 561 GLU A CA 1
ATOM 4098 C C . GLU A 1 561 ? 21.941 -19.806 -22.947 1.00 44.28 561 GLU A C 1
ATOM 4100 O O . GLU A 1 561 ? 23.114 -20.037 -23.257 1.00 44.28 561 GLU A O 1
ATOM 4105 N N . ALA A 1 562 ? 21.232 -18.855 -23.557 1.00 47.09 562 ALA A N 1
ATOM 4106 C CA . ALA A 1 562 ? 21.891 -17.619 -23.955 1.00 47.09 562 ALA A CA 1
ATOM 4107 C C . ALA A 1 562 ? 22.545 -17.051 -22.684 1.00 47.09 562 ALA A C 1
ATOM 4109 O O . ALA A 1 562 ? 21.835 -16.788 -21.717 1.00 47.09 562 ALA A O 1
ATOM 4110 N N . GLY A 1 563 ? 23.883 -16.985 -22.649 1.00 39.38 563 GLY A N 1
ATOM 4111 C CA . GLY A 1 563 ? 24.658 -16.652 -21.446 1.00 39.38 563 GLY A CA 1
ATOM 4112 C C . GLY A 1 563 ? 24.187 -15.376 -20.731 1.00 39.38 563 GLY A C 1
ATOM 4113 O O . GLY A 1 563 ? 23.421 -14.608 -21.318 1.00 39.38 563 GLY A O 1
ATOM 4114 N N . PRO A 1 564 ? 24.648 -15.125 -19.483 1.00 52.06 564 PRO A N 1
ATOM 4115 C CA . PRO A 1 564 ? 24.235 -13.953 -18.707 1.00 52.06 564 PRO A CA 1
ATOM 4116 C C . PRO A 1 564 ? 24.278 -12.724 -19.615 1.00 52.06 564 PRO A C 1
ATOM 4118 O O . PRO A 1 564 ? 25.277 -12.556 -20.330 1.00 52.06 564 PRO A O 1
ATOM 4121 N N . PRO A 1 565 ? 23.210 -11.911 -19.671 1.00 60.41 565 PRO A N 1
ATOM 4122 C CA . PRO A 1 565 ? 23.198 -10.782 -20.570 1.00 60.41 565 PRO A CA 1
ATOM 4123 C C . PRO A 1 565 ? 24.404 -9.942 -20.215 1.00 60.41 565 PRO A C 1
ATOM 4125 O O . PRO A 1 565 ? 24.758 -9.732 -19.050 1.00 60.41 565 PRO A O 1
ATOM 4128 N N . SER A 1 566 ? 25.104 -9.580 -21.273 1.00 78.19 566 SER A N 1
ATOM 4129 C CA . SER A 1 566 ? 26.345 -8.852 -21.153 1.00 78.19 566 SER A CA 1
ATOM 4130 C C . SER A 1 566 ? 26.063 -7.590 -20.340 1.00 78.19 566 SER A C 1
ATOM 4132 O O . SER A 1 566 ? 25.138 -6.839 -20.641 1.00 78.19 566 SER A O 1
ATOM 4134 N N . LEU A 1 567 ? 26.805 -7.415 -19.250 1.00 83.88 567 LEU A N 1
ATOM 4135 C CA . LEU A 1 567 ? 26.814 -6.157 -18.523 1.00 83.88 567 LEU A CA 1
ATOM 4136 C C . LEU A 1 567 ? 27.785 -5.227 -19.237 1.00 83.88 567 LEU A C 1
ATOM 4138 O O . LEU A 1 567 ? 28.909 -5.618 -19.559 1.00 83.88 567 LEU A O 1
ATOM 4142 N N . TYR A 1 568 ? 27.350 -3.997 -19.433 1.00 92.25 568 TYR A N 1
ATOM 4143 C CA . TYR A 1 568 ? 28.097 -2.943 -20.091 1.00 92.25 568 TYR A CA 1
ATOM 4144 C C . TYR A 1 568 ? 28.457 -1.872 -19.073 1.00 92.25 568 TYR A C 1
ATOM 4146 O O . TYR A 1 568 ? 27.748 -1.658 -18.084 1.00 92.25 568 TYR A O 1
ATOM 4154 N N . ARG A 1 569 ? 29.592 -1.211 -19.282 1.00 95.75 569 ARG A N 1
ATOM 4155 C CA . ARG A 1 569 ? 30.037 -0.121 -18.415 1.00 95.75 569 ARG A CA 1
ATOM 4156 C C . ARG A 1 569 ? 29.389 1.184 -18.835 1.00 95.75 569 ARG A C 1
ATOM 4158 O O . ARG A 1 569 ? 29.429 1.533 -20.006 1.00 95.75 569 ARG A O 1
ATOM 4165 N N . ILE A 1 570 ? 28.898 1.943 -17.865 1.00 96.62 570 ILE A N 1
ATOM 4166 C CA . ILE A 1 570 ? 28.697 3.386 -17.985 1.00 96.62 570 ILE A CA 1
ATOM 4167 C C . ILE A 1 570 ? 29.798 4.049 -17.159 1.00 96.62 570 ILE A C 1
ATOM 4169 O O . ILE A 1 570 ? 29.822 3.880 -15.939 1.00 96.62 570 ILE A O 1
ATOM 4173 N N . SER A 1 571 ? 30.709 4.785 -17.791 1.00 97.88 571 SER A N 1
ATOM 4174 C CA . SER A 1 571 ? 31.802 5.473 -17.096 1.00 97.88 571 SER A CA 1
ATOM 4175 C C . SER A 1 571 ? 31.889 6.956 -17.430 1.00 97.88 571 SER A C 1
ATOM 4177 O O . SER A 1 571 ? 31.529 7.418 -18.521 1.00 97.88 571 SER A O 1
ATOM 4179 N N . GLY A 1 572 ? 32.380 7.717 -16.459 1.00 97.69 572 GLY A N 1
ATOM 4180 C CA . GLY A 1 572 ? 32.473 9.160 -16.564 1.00 97.69 572 GLY A CA 1
ATOM 4181 C C . GLY A 1 572 ? 33.262 9.799 -15.436 1.00 97.69 572 GLY A C 1
ATOM 4182 O O . GLY A 1 572 ? 33.888 9.111 -14.634 1.00 97.69 572 GLY A O 1
ATOM 4183 N N . VAL A 1 573 ? 33.211 11.127 -15.389 1.00 98.00 573 VAL A N 1
ATOM 4184 C CA . VAL A 1 573 ? 33.822 11.957 -14.349 1.00 98.00 573 VAL A CA 1
ATOM 4185 C C . VAL A 1 573 ? 32.808 12.966 -13.812 1.00 98.00 573 VAL A C 1
ATOM 4187 O O . VAL A 1 573 ? 32.002 13.520 -14.567 1.00 98.00 573 VAL A O 1
ATOM 4190 N N . VAL A 1 574 ? 32.840 13.204 -12.504 1.00 96.75 574 VAL A N 1
ATOM 4191 C CA . VAL A 1 574 ? 32.130 14.303 -11.850 1.00 96.75 574 VAL A CA 1
ATOM 4192 C C . VAL A 1 574 ? 33.123 15.420 -11.557 1.00 96.75 574 VAL A C 1
ATOM 4194 O O . VAL A 1 574 ? 34.121 15.213 -10.866 1.00 96.75 574 VAL A O 1
ATOM 4197 N N . LEU A 1 575 ? 32.833 16.603 -12.089 1.00 96.38 575 LEU A N 1
ATOM 4198 C CA . LEU A 1 575 ? 33.632 17.811 -11.922 1.00 96.38 575 LEU A CA 1
ATOM 4199 C C . LEU A 1 575 ? 32.883 18.819 -11.053 1.00 96.38 575 LEU A C 1
ATOM 4201 O O . LEU A 1 575 ? 31.654 18.917 -11.102 1.00 96.38 575 LEU A O 1
ATOM 4205 N N . GLY A 1 576 ? 33.629 19.566 -10.254 1.00 94.00 576 GLY A N 1
ATOM 4206 C CA . GLY A 1 576 ? 33.140 20.661 -9.443 1.00 94.00 576 GLY A CA 1
ATOM 4207 C C . GLY A 1 576 ? 32.861 21.905 -10.288 1.00 94.00 576 GLY A C 1
ATOM 4208 O O . GLY A 1 576 ? 33.110 21.923 -11.497 1.00 94.00 576 GLY A O 1
ATOM 4209 N N . PRO A 1 577 ? 32.366 22.980 -9.658 1.00 93.12 577 PRO A N 1
ATOM 4210 C CA . PRO A 1 577 ? 32.084 24.242 -10.346 1.00 93.12 577 PRO A CA 1
ATOM 4211 C C . PRO A 1 577 ? 33.335 24.912 -10.932 1.00 93.12 577 PRO A C 1
ATOM 4213 O O . PRO A 1 577 ? 33.244 25.700 -11.870 1.00 93.12 577 PRO A O 1
ATOM 4216 N N . ASP A 1 578 ? 34.501 24.606 -10.368 1.00 95.50 578 ASP A N 1
ATOM 4217 C CA . ASP A 1 578 ? 35.826 25.046 -10.805 1.00 95.50 578 ASP A CA 1
ATOM 4218 C C . ASP A 1 578 ? 36.416 24.179 -11.930 1.00 95.50 578 ASP A C 1
ATOM 4220 O O . ASP A 1 578 ? 37.470 24.512 -12.471 1.00 95.50 578 ASP A O 1
ATOM 4224 N N . GLY A 1 579 ? 35.725 23.104 -12.320 1.00 95.94 579 GLY A N 1
ATOM 4225 C CA . GLY A 1 579 ? 36.188 22.140 -13.314 1.00 95.94 579 GLY A CA 1
ATOM 4226 C C . GLY A 1 579 ? 37.154 21.091 -12.761 1.00 95.94 579 GLY A C 1
ATOM 4227 O O . GLY A 1 579 ? 37.617 20.253 -13.535 1.00 95.94 579 GLY A O 1
ATOM 4228 N N . GLU A 1 580 ? 37.445 21.103 -11.458 1.00 97.38 580 GLU A N 1
ATOM 4229 C CA . GLU A 1 580 ? 38.298 20.099 -10.821 1.00 97.38 580 GLU A CA 1
ATOM 4230 C C . GLU A 1 580 ? 37.495 18.834 -10.476 1.00 97.38 580 GLU A C 1
ATOM 4232 O O . GLU A 1 580 ? 36.299 18.919 -10.190 1.00 97.38 580 GLU A O 1
ATOM 4237 N N . PRO A 1 581 ? 38.101 17.637 -10.490 1.00 97.38 581 PRO A N 1
ATOM 4238 C CA . PRO A 1 581 ? 37.382 16.417 -10.145 1.00 97.38 581 PRO A CA 1
ATOM 4239 C C . PRO A 1 581 ? 36.933 16.363 -8.679 1.00 97.38 581 PRO A C 1
ATOM 4241 O O . PRO A 1 581 ? 37.641 16.824 -7.784 1.00 97.38 581 PRO A O 1
ATOM 4244 N N . VAL A 1 582 ? 35.764 15.764 -8.423 1.00 94.50 582 VAL A N 1
ATOM 4245 C CA . VAL A 1 582 ? 35.180 15.671 -7.072 1.00 94.50 582 VAL A CA 1
ATOM 4246 C C . VAL A 1 582 ? 35.113 14.219 -6.611 1.00 94.50 582 VAL A C 1
ATOM 4248 O O . VAL A 1 582 ? 34.390 13.412 -7.192 1.00 94.50 582 VAL A O 1
ATOM 4251 N N . GLU A 1 583 ? 35.831 13.903 -5.535 1.00 95.56 583 GLU A N 1
ATOM 4252 C CA . GLU A 1 583 ? 35.803 12.605 -4.847 1.00 95.56 583 GLU A CA 1
ATOM 4253 C C . GLU A 1 583 ? 34.549 12.438 -3.973 1.00 95.56 583 GLU A C 1
ATOM 4255 O O . GLU A 1 583 ? 34.012 13.413 -3.440 1.00 95.56 583 GLU A O 1
ATOM 4260 N N . GLY A 1 584 ? 34.094 11.196 -3.785 1.00 93.00 584 GLY A N 1
ATOM 4261 C CA . GLY A 1 584 ? 33.050 10.852 -2.814 1.00 93.00 584 GLY A CA 1
ATOM 4262 C C . GLY A 1 584 ? 31.619 11.174 -3.259 1.00 93.00 584 GLY A C 1
ATOM 4263 O O . GLY A 1 584 ? 30.682 11.175 -2.454 1.00 93.00 584 GLY A O 1
ATOM 4264 N N . VAL A 1 585 ? 31.415 11.480 -4.542 1.00 93.88 585 VAL A N 1
ATOM 4265 C CA . VAL A 1 585 ? 30.093 11.731 -5.117 1.00 93.88 585 VAL A CA 1
ATOM 4266 C C . VAL A 1 585 ? 29.466 10.408 -5.525 1.00 93.88 585 VAL A C 1
ATOM 4268 O O . VAL A 1 585 ? 30.042 9.629 -6.276 1.00 93.88 585 VAL A O 1
ATOM 4271 N N . TYR A 1 586 ? 28.239 10.167 -5.078 1.00 94.00 586 TYR A N 1
ATOM 4272 C CA . TYR A 1 586 ? 27.517 8.950 -5.420 1.00 94.00 586 TYR A CA 1
ATOM 4273 C C . TYR A 1 586 ? 26.805 9.124 -6.753 1.00 94.00 586 TYR A C 1
ATOM 4275 O O . TYR A 1 586 ? 25.876 9.929 -6.867 1.00 94.00 586 TYR A O 1
ATOM 4283 N N . VAL A 1 587 ? 27.195 8.328 -7.741 1.00 94.94 587 VAL A N 1
ATOM 4284 C CA . VAL A 1 587 ? 26.533 8.260 -9.042 1.00 94.94 587 VAL A CA 1
ATOM 4285 C C . VAL A 1 587 ? 25.687 6.998 -9.096 1.00 94.94 587 VAL A C 1
ATOM 4287 O O . VAL A 1 587 ? 26.109 5.921 -8.684 1.00 94.94 587 VAL A O 1
ATOM 4290 N N . LYS A 1 588 ? 24.454 7.138 -9.569 1.00 92.94 588 LYS A N 1
ATOM 4291 C CA . LYS A 1 588 ? 23.426 6.103 -9.558 1.00 92.94 588 LYS A CA 1
ATOM 4292 C C . LYS A 1 588 ? 22.809 5.976 -10.943 1.00 92.94 588 LYS A C 1
ATOM 4294 O O . LYS A 1 588 ? 22.256 6.954 -11.426 1.00 92.94 588 LYS A O 1
ATOM 4299 N N . ALA A 1 589 ? 22.833 4.799 -11.557 1.00 92.56 589 ALA A N 1
ATOM 4300 C CA . ALA A 1 589 ? 22.035 4.524 -12.750 1.00 92.56 589 ALA A CA 1
ATOM 4301 C C . ALA A 1 589 ? 20.655 4.002 -12.339 1.00 92.56 589 ALA A C 1
ATOM 4303 O O . ALA A 1 589 ? 20.554 2.984 -11.659 1.00 92.56 589 ALA A O 1
ATOM 4304 N N . ASP A 1 590 ? 19.609 4.712 -12.756 1.00 88.50 590 ASP A N 1
ATOM 4305 C CA . ASP A 1 590 ? 18.206 4.363 -12.555 1.00 88.50 590 ASP A CA 1
ATOM 4306 C C . ASP A 1 590 ? 17.564 3.999 -13.899 1.00 88.50 590 ASP A C 1
ATOM 4308 O O . ASP A 1 590 ? 17.162 4.881 -14.665 1.00 88.50 590 ASP A O 1
ATOM 4312 N N . GLY A 1 591 ? 17.454 2.696 -14.178 1.00 79.19 591 GLY A N 1
ATOM 4313 C CA . GLY A 1 591 ? 16.503 2.184 -15.171 1.00 79.19 591 GLY A CA 1
ATOM 4314 C C . GLY A 1 591 ? 15.081 2.413 -14.646 1.00 79.19 591 GLY A C 1
ATOM 4315 O O . GLY A 1 591 ? 14.870 2.379 -13.434 1.00 79.19 591 GLY A O 1
ATOM 4316 N N . GLY A 1 592 ? 14.117 2.744 -15.508 1.00 63.19 592 GLY A N 1
ATOM 4317 C CA . GLY A 1 592 ? 12.747 3.118 -15.116 1.00 63.19 592 GLY A CA 1
ATOM 4318 C C . GLY A 1 592 ? 12.100 2.244 -14.019 1.00 63.19 592 GLY A C 1
ATOM 4319 O O . GLY A 1 592 ? 12.418 1.073 -13.871 1.00 63.19 592 GLY A O 1
ATOM 4320 N N . ARG A 1 593 ? 11.216 2.867 -13.218 1.00 44.00 593 ARG A N 1
ATOM 4321 C CA . ARG A 1 593 ? 10.412 2.301 -12.105 1.00 44.00 593 ARG A CA 1
ATOM 4322 C C . ARG A 1 593 ? 10.986 1.037 -11.416 1.00 44.00 593 ARG A C 1
ATOM 4324 O O . ARG A 1 593 ? 10.309 0.027 -11.308 1.00 44.00 593 ARG A O 1
ATOM 4331 N N . GLY A 1 594 ? 12.159 1.159 -10.790 1.00 51.56 594 GLY A N 1
ATOM 4332 C CA . GLY A 1 594 ? 12.287 0.680 -9.407 1.00 51.56 594 GLY A CA 1
ATOM 4333 C C . GLY A 1 594 ? 13.305 -0.400 -9.039 1.00 51.56 594 GLY A C 1
ATOM 4334 O O . GLY A 1 594 ? 13.519 -0.527 -7.839 1.00 51.56 594 GLY A O 1
ATOM 4335 N N . ALA A 1 595 ? 13.974 -1.134 -9.936 1.00 48.91 595 ALA A N 1
ATOM 4336 C CA . ALA A 1 595 ? 14.753 -2.292 -9.444 1.00 48.91 595 ALA A CA 1
ATOM 4337 C C . ALA A 1 595 ? 16.123 -2.590 -10.089 1.00 48.91 595 ALA A C 1
ATOM 4339 O O . ALA A 1 595 ? 16.635 -3.688 -9.940 1.00 48.91 595 ALA A O 1
ATOM 4340 N N . ASN A 1 596 ? 16.804 -1.614 -10.700 1.00 57.50 596 ASN A N 1
ATOM 4341 C CA . ASN A 1 596 ? 18.232 -1.773 -11.026 1.00 57.50 596 ASN A CA 1
ATOM 4342 C C . ASN A 1 596 ? 19.038 -0.525 -10.689 1.00 57.50 596 ASN A C 1
ATOM 4344 O O . ASN A 1 596 ? 19.587 0.160 -11.546 1.00 57.50 596 ASN A O 1
ATOM 4348 N N . VAL A 1 597 ? 19.087 -0.244 -9.388 1.00 64.12 597 VAL A N 1
ATOM 4349 C CA . VAL A 1 597 ? 19.951 0.783 -8.817 1.00 64.12 597 VAL A CA 1
ATOM 4350 C C . VAL A 1 597 ? 21.381 0.260 -8.799 1.00 64.12 597 VAL A C 1
ATOM 4352 O O . VAL A 1 597 ? 21.787 -0.456 -7.884 1.00 64.12 597 VAL A O 1
ATOM 4355 N N . ARG A 1 598 ? 22.169 0.645 -9.796 1.00 82.25 598 ARG A N 1
ATOM 4356 C CA . ARG A 1 598 ? 23.624 0.473 -9.747 1.00 82.25 598 ARG A CA 1
ATOM 4357 C C . ARG A 1 598 ? 24.219 1.775 -9.254 1.00 82.25 598 ARG A C 1
ATOM 4359 O O . ARG A 1 598 ? 23.808 2.845 -9.698 1.00 82.25 598 ARG A O 1
ATOM 4366 N N . ARG A 1 599 ? 25.133 1.685 -8.295 1.00 89.69 599 ARG A N 1
ATOM 4367 C CA . ARG A 1 599 ? 25.771 2.847 -7.683 1.00 89.69 599 ARG A CA 1
ATOM 4368 C C . ARG A 1 599 ? 27.274 2.674 -7.674 1.00 89.69 599 ARG A C 1
ATOM 4370 O O . ARG A 1 599 ? 27.749 1.559 -7.471 1.00 89.69 599 ARG A O 1
ATOM 4377 N N . ASP A 1 600 ? 27.959 3.784 -7.840 1.00 94.56 600 ASP A N 1
ATOM 4378 C CA . ASP A 1 600 ? 29.390 3.905 -7.645 1.00 94.56 600 ASP A CA 1
ATOM 4379 C C . ASP A 1 600 ? 29.676 5.228 -6.936 1.00 94.56 600 ASP A C 1
ATOM 4381 O O . ASP A 1 600 ? 28.851 6.149 -6.959 1.00 94.56 600 ASP A O 1
ATOM 4385 N N . GLU A 1 601 ? 30.810 5.293 -6.260 1.00 95.06 601 GLU A N 1
ATOM 4386 C CA . GLU A 1 601 ? 31.288 6.487 -5.573 1.00 95.06 601 GLU A CA 1
ATOM 4387 C C . GLU A 1 601 ? 32.517 7.000 -6.315 1.00 95.06 601 GLU A C 1
ATOM 4389 O O . GLU A 1 601 ? 33.414 6.222 -6.635 1.00 95.06 601 GLU A O 1
ATOM 4394 N N . THR A 1 602 ? 32.545 8.295 -6.632 1.00 96.25 602 THR A N 1
ATOM 4395 C CA . THR A 1 602 ? 33.633 8.841 -7.439 1.00 96.25 602 THR A CA 1
ATOM 4396 C C . THR A 1 602 ? 34.969 8.750 -6.715 1.00 96.25 602 THR A C 1
ATOM 4398 O O . THR A 1 602 ? 35.078 9.103 -5.538 1.00 96.25 602 THR A O 1
ATOM 4401 N N . GLY A 1 603 ? 36.001 8.308 -7.432 1.00 95.62 603 GLY A N 1
ATOM 4402 C CA . GLY A 1 603 ? 37.371 8.291 -6.923 1.00 95.62 603 GLY A CA 1
ATOM 4403 C C . GLY A 1 603 ? 37.977 9.692 -6.778 1.00 95.62 603 GLY A C 1
ATOM 4404 O O . GLY A 1 603 ? 37.364 10.699 -7.130 1.00 95.62 603 GLY A O 1
ATOM 4405 N N . ALA A 1 604 ? 39.224 9.756 -6.303 1.00 97.12 604 ALA A N 1
ATOM 4406 C CA . ALA A 1 604 ? 39.984 11.004 -6.141 1.00 97.12 604 ALA A CA 1
ATOM 4407 C C . ALA A 1 604 ? 40.156 11.814 -7.444 1.00 97.12 604 ALA A C 1
ATOM 4409 O O . ALA A 1 604 ? 40.375 13.020 -7.408 1.00 97.12 604 ALA A O 1
ATOM 4410 N N . ASP A 1 605 ? 40.060 11.156 -8.598 1.00 97.12 605 ASP A N 1
ATOM 4411 C CA . ASP A 1 605 ? 40.076 11.762 -9.932 1.00 97.12 605 ASP A CA 1
ATOM 4412 C C . ASP A 1 605 ? 38.664 12.057 -10.472 1.00 97.12 605 ASP A C 1
ATOM 4414 O O . ASP A 1 605 ? 38.492 12.303 -11.666 1.00 97.12 605 ASP A O 1
ATOM 4418 N N . GLY A 1 606 ? 37.649 12.015 -9.602 1.00 97.25 606 GLY A N 1
ATOM 4419 C CA . GLY A 1 606 ? 36.238 12.233 -9.907 1.00 97.25 606 GLY A CA 1
ATOM 4420 C C . GLY A 1 606 ? 35.597 11.140 -10.760 1.00 97.25 606 GLY A C 1
ATOM 4421 O O . GLY A 1 606 ? 34.441 11.298 -11.154 1.00 97.25 606 GLY A O 1
ATOM 4422 N N . THR A 1 607 ? 36.310 10.059 -11.092 1.00 98.19 607 THR A N 1
ATOM 4423 C CA . THR A 1 607 ? 35.801 9.037 -12.013 1.00 98.19 607 THR A CA 1
ATOM 4424 C C . THR A 1 607 ? 34.812 8.091 -11.345 1.00 98.19 607 THR A C 1
ATOM 4426 O O . THR A 1 607 ? 34.946 7.776 -10.167 1.00 98.19 607 THR A O 1
ATOM 4429 N N . PHE A 1 608 ? 33.825 7.622 -12.110 1.00 97.50 608 PHE A N 1
ATOM 4430 C CA . PHE A 1 608 ? 32.887 6.572 -11.706 1.00 97.50 608 PHE A CA 1
ATOM 4431 C C . PHE A 1 608 ? 32.726 5.530 -12.821 1.00 97.50 608 PHE A C 1
ATOM 4433 O O . PHE A 1 608 ? 32.914 5.826 -14.005 1.00 97.50 608 PHE A O 1
ATOM 4440 N N . THR A 1 609 ? 32.352 4.305 -12.456 1.00 97.31 609 THR A N 1
ATOM 4441 C CA . THR A 1 609 ? 32.027 3.192 -13.355 1.00 97.31 609 THR A CA 1
ATOM 4442 C C . THR A 1 609 ? 30.852 2.376 -12.814 1.00 97.31 609 THR A C 1
ATOM 4444 O O . THR A 1 609 ? 30.920 1.752 -11.761 1.00 97.31 609 THR A O 1
ATOM 4447 N N . LEU A 1 610 ? 29.775 2.306 -13.591 1.00 95.00 610 LEU A N 1
ATOM 4448 C CA . LEU A 1 610 ? 28.579 1.518 -13.297 1.00 95.00 610 LEU A CA 1
ATOM 4449 C C . LEU A 1 610 ? 28.493 0.340 -14.268 1.00 95.00 610 LEU A C 1
ATOM 4451 O O . LEU A 1 610 ? 28.795 0.503 -15.444 1.00 95.00 610 LEU A O 1
ATOM 4455 N N . LEU A 1 611 ? 28.061 -0.833 -13.801 1.00 92.50 611 LEU A N 1
ATOM 4456 C CA . LEU A 1 611 ? 27.784 -1.997 -14.653 1.00 92.50 611 LEU A CA 1
ATOM 4457 C C . LEU A 1 611 ? 26.279 -2.182 -14.801 1.00 92.50 611 LEU A C 1
ATOM 4459 O O . LEU A 1 611 ? 25.600 -2.440 -13.806 1.00 92.50 611 LEU A O 1
ATOM 4463 N N . THR A 1 612 ? 25.767 -2.070 -16.022 1.00 88.00 612 THR A N 1
ATOM 4464 C CA . THR A 1 612 ? 24.333 -2.138 -16.322 1.00 88.00 612 THR A CA 1
ATOM 4465 C C . THR A 1 612 ? 24.056 -3.069 -17.507 1.00 88.00 612 THR A C 1
ATOM 4467 O O . THR A 1 612 ? 24.874 -3.136 -18.424 1.00 88.00 612 THR A O 1
ATOM 4470 N N . PRO A 1 613 ? 22.917 -3.780 -17.539 1.00 85.25 613 PRO A N 1
ATOM 4471 C CA . PRO A 1 613 ? 22.426 -4.414 -18.767 1.00 85.25 613 PRO A CA 1
ATOM 4472 C C . PRO A 1 613 ? 22.185 -3.392 -19.901 1.00 85.25 613 PRO A C 1
ATOM 4474 O O . PRO A 1 613 ? 22.269 -2.182 -19.666 1.00 85.25 613 PRO A O 1
ATOM 4477 N N . PRO A 1 614 ? 21.857 -3.841 -21.127 1.00 84.94 614 PRO A N 1
ATOM 4478 C CA . PRO A 1 614 ? 21.262 -2.968 -22.130 1.00 84.94 614 PRO A CA 1
ATOM 4479 C C . PRO A 1 614 ? 20.000 -2.278 -21.606 1.00 84.94 614 PRO A C 1
ATOM 4481 O O . PRO A 1 614 ? 19.193 -2.894 -20.910 1.00 84.94 614 PRO A O 1
ATOM 4484 N N . GLY A 1 615 ? 19.815 -1.008 -21.951 1.00 86.06 615 GLY A N 1
ATOM 4485 C CA . GLY A 1 615 ? 18.655 -0.226 -21.537 1.00 86.06 615 GLY A CA 1
ATOM 4486 C C . GLY A 1 615 ? 18.914 1.276 -21.488 1.00 86.06 615 GLY A C 1
ATOM 4487 O O . GLY A 1 615 ? 19.997 1.757 -21.812 1.00 86.06 615 GLY A O 1
ATOM 4488 N N . TRP A 1 616 ? 17.902 2.029 -21.061 1.00 89.44 616 TRP A N 1
ATOM 4489 C CA . TRP A 1 616 ? 17.973 3.483 -20.902 1.00 89.44 616 TRP A CA 1
ATOM 4490 C C . TRP A 1 616 ? 17.978 3.874 -19.426 1.00 89.44 616 TRP A C 1
ATOM 4492 O O . TRP A 1 616 ? 17.057 3.544 -18.676 1.00 89.44 616 TRP A O 1
ATOM 4502 N N . TYR A 1 617 ? 18.993 4.632 -19.019 1.00 91.31 617 TYR A N 1
ATOM 4503 C CA . TYR A 1 617 ? 19.249 4.955 -17.618 1.00 91.31 617 TYR A CA 1
ATOM 4504 C C . TYR A 1 617 ? 19.193 6.455 -17.350 1.00 91.31 617 TYR A C 1
ATOM 4506 O O . TYR A 1 617 ? 19.715 7.269 -18.111 1.00 91.31 617 TYR A O 1
ATOM 4514 N N . LYS A 1 618 ? 18.614 6.831 -16.210 1.00 93.06 618 LYS A N 1
ATOM 4515 C CA . LYS A 1 618 ? 18.793 8.161 -15.616 1.00 93.06 618 LYS A CA 1
ATOM 4516 C C . LYS A 1 618 ? 19.989 8.099 -14.684 1.00 93.06 618 LYS A C 1
ATOM 4518 O O . LYS A 1 618 ? 19.970 7.315 -13.741 1.00 93.06 618 LYS A O 1
ATOM 4523 N N . LEU A 1 619 ? 21.005 8.926 -14.906 1.00 94.88 619 LEU A N 1
ATOM 4524 C CA . LEU A 1 619 ? 22.118 9.014 -13.962 1.00 94.88 619 LEU A CA 1
ATOM 4525 C C . LEU A 1 619 ? 21.790 10.045 -12.880 1.00 94.88 619 LEU A C 1
ATOM 4527 O O . LEU A 1 619 ? 21.783 11.243 -13.147 1.00 94.88 619 LEU A O 1
ATOM 4531 N N . GLY A 1 620 ? 21.463 9.577 -11.679 1.00 93.06 620 GLY A N 1
ATOM 4532 C CA . GLY A 1 620 ? 21.306 10.394 -10.481 1.00 93.06 620 GLY A CA 1
ATOM 4533 C C . GLY A 1 620 ? 22.649 10.632 -9.797 1.00 93.06 620 GLY A C 1
ATOM 4534 O O . GLY A 1 620 ? 23.468 9.725 -9.694 1.00 93.06 620 GLY A O 1
ATOM 4535 N N . VAL A 1 621 ? 22.867 11.843 -9.303 1.00 94.12 621 VAL A N 1
ATOM 4536 C CA . VAL A 1 621 ? 24.114 12.270 -8.663 1.00 94.12 621 VAL A CA 1
ATOM 4537 C C . VAL A 1 621 ? 23.774 12.801 -7.280 1.00 94.12 621 VAL A C 1
ATOM 4539 O O . VAL A 1 621 ? 22.957 13.715 -7.154 1.00 94.12 621 VAL A O 1
ATOM 4542 N N . ARG A 1 622 ? 24.352 12.199 -6.237 1.00 92.38 622 ARG A N 1
ATOM 4543 C CA . ARG A 1 622 ? 24.134 12.555 -4.832 1.00 92.38 622 ARG A CA 1
ATOM 4544 C C . ARG A 1 622 ? 25.443 12.982 -4.190 1.00 92.38 622 ARG A C 1
ATOM 4546 O O . ARG A 1 622 ? 26.386 12.201 -4.114 1.00 92.38 622 ARG A O 1
ATOM 4553 N N . VAL A 1 623 ? 25.455 14.200 -3.666 1.00 85.06 623 VAL A N 1
ATOM 4554 C CA . VAL A 1 623 ? 26.551 14.712 -2.839 1.00 85.06 623 VAL A CA 1
ATOM 4555 C C . VAL A 1 623 ? 26.110 14.631 -1.383 1.00 85.06 623 VAL A C 1
ATOM 4557 O O . VAL A 1 623 ? 25.088 15.222 -1.019 1.00 85.06 623 VAL A O 1
ATOM 4560 N N . TYR A 1 624 ? 26.845 13.883 -0.560 1.00 79.56 624 TYR A N 1
ATOM 4561 C CA . TYR A 1 624 ? 26.604 13.839 0.880 1.00 79.56 624 TYR A CA 1
ATOM 4562 C C . TYR A 1 624 ? 27.251 15.048 1.542 1.00 79.56 624 TYR A C 1
ATOM 4564 O O . TYR A 1 624 ? 28.468 15.215 1.520 1.00 79.56 624 TYR A O 1
ATOM 4572 N N . LEU A 1 625 ? 26.427 15.900 2.142 1.00 74.25 625 LEU A N 1
ATOM 4573 C CA . LEU A 1 625 ? 26.915 17.002 2.955 1.00 74.25 625 LEU A CA 1
ATOM 4574 C C . LEU A 1 625 ? 27.231 16.486 4.371 1.00 74.25 625 LEU A C 1
ATOM 4576 O O . LEU A 1 625 ? 26.538 15.586 4.853 1.00 74.25 625 LEU A O 1
ATOM 4580 N N . PRO A 1 626 ? 28.201 17.084 5.093 1.00 67.94 626 PRO A N 1
ATOM 4581 C CA . PRO A 1 626 ? 28.528 16.705 6.475 1.00 67.94 626 PRO A CA 1
ATOM 4582 C C . PRO A 1 626 ? 27.331 16.714 7.440 1.00 67.94 626 PRO A C 1
ATOM 4584 O O . PRO A 1 626 ? 27.360 16.062 8.477 1.00 67.94 626 PRO A O 1
ATOM 4587 N N . SER A 1 627 ? 26.261 17.435 7.097 1.00 66.56 627 SER A N 1
ATOM 4588 C CA . SER A 1 627 ? 25.001 17.482 7.844 1.00 66.56 627 SER A CA 1
ATOM 4589 C C . SER A 1 627 ? 24.106 16.245 7.668 1.00 66.56 627 SER A C 1
ATOM 4591 O O . SER A 1 627 ? 23.008 16.224 8.219 1.00 66.56 627 SER A O 1
ATOM 4593 N N . GLY A 1 628 ? 24.514 15.249 6.874 1.00 63.62 628 GLY A N 1
ATOM 4594 C CA . GLY A 1 628 ? 23.702 14.074 6.537 1.00 63.62 628 GLY A CA 1
ATOM 4595 C C . GLY A 1 628 ? 22.619 14.341 5.484 1.00 63.62 628 GLY A C 1
ATOM 4596 O O . GLY A 1 628 ? 21.895 13.425 5.099 1.00 63.62 628 GLY A O 1
ATOM 4597 N N . SER A 1 629 ? 22.513 15.577 4.984 1.00 52.03 629 SER A N 1
ATOM 4598 C CA . SER A 1 629 ? 21.630 15.912 3.863 1.00 52.03 629 SER A CA 1
ATOM 4599 C C . SER A 1 629 ? 22.294 15.551 2.531 1.00 52.03 629 SER A C 1
ATOM 4601 O O . SER A 1 629 ? 23.467 15.846 2.305 1.00 52.03 629 SER A O 1
ATOM 4603 N N . SER A 1 630 ? 21.547 14.901 1.637 1.00 69.00 630 SER A N 1
ATOM 4604 C CA . SER A 1 630 ? 21.992 14.643 0.266 1.00 69.00 630 SER A CA 1
ATOM 4605 C C . SER A 1 630 ? 21.337 15.646 -0.677 1.00 69.00 630 SER A C 1
ATOM 4607 O O . SER A 1 630 ? 20.108 15.656 -0.785 1.00 69.00 630 SER A O 1
ATOM 4609 N N . ARG A 1 631 ? 22.123 16.453 -1.396 1.00 62.62 631 ARG A N 1
ATOM 4610 C CA . ARG A 1 631 ? 21.603 17.175 -2.568 1.00 62.62 631 ARG A CA 1
ATOM 4611 C C . ARG A 1 631 ? 21.677 16.224 -3.761 1.00 62.62 631 ARG A C 1
ATOM 4613 O O . ARG A 1 631 ? 22.737 15.666 -4.044 1.00 62.62 631 ARG A O 1
ATOM 4620 N N . ALA A 1 632 ? 20.532 15.997 -4.399 1.00 73.81 632 ALA A N 1
ATOM 4621 C CA . ALA A 1 632 ? 20.386 15.073 -5.515 1.00 73.81 632 ALA A CA 1
ATOM 4622 C C . ALA A 1 632 ? 19.989 15.838 -6.782 1.00 73.81 632 ALA A C 1
ATOM 4624 O O . ALA A 1 632 ? 19.043 16.623 -6.759 1.00 73.81 632 ALA A O 1
ATOM 4625 N N . GLY A 1 633 ? 20.689 15.583 -7.881 1.00 92.56 633 GLY A N 1
ATOM 4626 C CA . GLY A 1 633 ? 20.237 15.948 -9.223 1.00 92.56 633 GLY A CA 1
ATOM 4627 C C . GLY A 1 633 ? 20.584 14.849 -10.213 1.00 92.56 633 GLY A C 1
ATOM 4628 O O . GLY A 1 633 ? 20.829 13.709 -9.818 1.00 92.56 633 GLY A O 1
ATOM 4629 N N . TRP A 1 634 ? 20.581 15.177 -11.497 1.00 95.06 634 TRP A N 1
ATOM 4630 C CA . TRP A 1 634 ? 20.706 14.216 -12.585 1.00 95.06 634 TRP A CA 1
ATOM 4631 C C . TRP A 1 634 ? 21.644 14.707 -13.678 1.00 95.06 634 TRP A C 1
ATOM 4633 O O . TRP A 1 634 ? 21.856 15.907 -13.846 1.00 95.06 634 TRP A O 1
ATOM 4643 N N . TYR A 1 635 ? 22.152 13.769 -14.467 1.00 96.62 635 TYR A N 1
ATOM 4644 C CA . TYR A 1 635 ? 22.818 14.070 -15.724 1.00 96.62 635 TYR A CA 1
ATOM 4645 C C . TYR A 1 635 ? 21.825 14.655 -16.744 1.00 96.62 635 TYR A C 1
ATOM 4647 O O . TYR A 1 635 ? 20.794 14.060 -17.062 1.00 96.62 635 TYR A O 1
ATOM 4655 N N . GLY A 1 636 ? 22.144 15.843 -17.248 1.00 95.69 636 GLY A N 1
ATOM 4656 C CA . GLY A 1 636 ? 21.383 16.613 -18.229 1.00 95.69 636 GLY A CA 1
ATOM 4657 C C . GLY A 1 636 ? 22.019 16.645 -19.621 1.00 95.69 636 GLY A C 1
ATOM 4658 O O . GLY A 1 636 ? 21.663 17.499 -20.427 1.00 95.69 636 GLY A O 1
ATOM 4659 N N . GLY A 1 637 ? 22.961 15.746 -19.926 1.00 95.00 637 GLY A N 1
ATOM 4660 C CA . GLY A 1 637 ? 23.597 15.709 -21.245 1.00 95.00 637 GLY A CA 1
ATOM 4661 C C . GLY A 1 637 ? 24.612 16.837 -21.401 1.00 95.00 637 GLY A C 1
ATOM 4662 O O . GLY A 1 637 ? 25.481 17.025 -20.549 1.00 95.00 637 GLY A O 1
ATOM 4663 N N . GLU A 1 638 ? 24.476 17.626 -22.468 1.00 91.12 638 GLU A N 1
ATOM 4664 C CA . GLU A 1 638 ? 25.326 18.799 -22.724 1.00 91.12 638 GLU A CA 1
ATOM 4665 C C . GLU A 1 638 ? 25.208 19.875 -21.636 1.00 91.12 638 GLU A C 1
ATOM 4667 O O . GLU A 1 638 ? 26.152 20.629 -21.411 1.00 91.12 638 GLU A O 1
ATOM 4672 N N . SER A 1 639 ? 24.079 19.936 -20.918 1.00 85.38 639 SER A N 1
ATOM 4673 C CA . SER A 1 639 ? 23.912 20.880 -19.810 1.00 85.38 639 SER A CA 1
ATOM 4674 C C . SER A 1 639 ? 24.618 20.439 -18.521 1.00 85.38 639 SER A C 1
ATOM 4676 O O . SER A 1 639 ? 24.549 21.152 -17.523 1.00 85.38 639 SER A O 1
ATOM 4678 N N . GLY A 1 640 ? 25.267 19.267 -18.504 1.00 90.75 640 GLY A N 1
ATOM 4679 C CA . GLY A 1 640 ? 25.964 18.735 -17.335 1.00 90.75 640 GLY A CA 1
ATOM 4680 C C . GLY A 1 640 ? 24.997 18.224 -16.269 1.00 90.75 640 GLY A C 1
ATOM 4681 O O . GLY A 1 640 ? 24.409 17.160 -16.431 1.00 90.75 640 GLY A O 1
ATOM 4682 N N . PHE A 1 641 ? 24.845 18.954 -15.165 1.00 94.44 641 PHE A N 1
ATOM 4683 C CA . PHE A 1 641 ? 23.950 18.609 -14.058 1.00 94.44 641 PHE A CA 1
ATOM 4684 C C . PHE A 1 641 ? 22.618 19.367 -14.153 1.00 94.44 641 PHE A C 1
ATOM 4686 O O . PHE A 1 641 ? 22.583 20.557 -14.457 1.00 94.44 641 PHE A O 1
ATOM 4693 N N . THR A 1 642 ? 21.506 18.706 -13.836 1.00 93.69 642 THR A N 1
ATOM 4694 C CA . THR A 1 642 ? 20.187 19.338 -13.727 1.00 93.69 642 THR A CA 1
ATOM 4695 C C . THR A 1 642 ? 19.403 18.818 -12.527 1.00 93.69 642 THR A C 1
ATOM 4697 O O . THR A 1 642 ? 19.515 17.660 -12.139 1.00 93.69 642 THR A O 1
ATOM 4700 N N . ILE A 1 643 ? 18.560 19.675 -11.955 1.00 92.31 643 ILE A N 1
ATOM 4701 C CA . ILE A 1 643 ? 17.542 19.306 -10.958 1.00 92.31 643 ILE A CA 1
ATOM 4702 C C . ILE A 1 643 ? 16.135 19.250 -11.569 1.00 92.31 643 ILE A C 1
ATOM 4704 O O . ILE A 1 643 ? 15.155 19.040 -10.861 1.00 92.31 643 ILE A O 1
ATOM 4708 N N . ARG A 1 644 ? 16.000 19.486 -12.879 1.00 89.25 644 ARG A N 1
ATOM 4709 C CA . ARG A 1 644 ? 14.706 19.494 -13.567 1.00 89.25 644 ARG A CA 1
ATOM 4710 C C . ARG A 1 644 ? 14.516 18.177 -14.296 1.00 89.25 644 ARG A C 1
ATOM 4712 O O . ARG A 1 644 ? 15.293 17.834 -15.184 1.00 89.25 644 ARG A O 1
ATOM 4719 N N . ARG A 1 645 ? 13.447 17.454 -13.963 1.00 82.31 645 ARG A N 1
ATOM 4720 C CA . ARG A 1 645 ? 13.182 16.113 -14.502 1.00 82.31 645 ARG A CA 1
ATOM 4721 C C . ARG A 1 645 ? 13.055 16.095 -16.030 1.00 82.31 645 ARG A C 1
ATOM 4723 O O . ARG A 1 645 ? 13.512 15.151 -16.663 1.00 82.31 645 ARG A O 1
ATOM 4730 N N . GLN A 1 646 ? 12.487 17.147 -16.614 1.00 87.69 646 GLN A N 1
ATOM 4731 C CA . GLN A 1 646 ? 12.324 17.323 -18.060 1.00 87.69 646 GLN A CA 1
ATOM 4732 C C . GLN A 1 646 ? 13.630 17.625 -18.812 1.00 87.69 646 GLN A C 1
ATOM 4734 O O . GLN A 1 646 ? 13.642 17.603 -20.036 1.00 87.69 646 GLN A O 1
ATOM 4739 N N . GLN A 1 647 ? 14.719 17.924 -18.099 1.00 92.56 647 GLN A N 1
ATOM 4740 C CA . GLN A 1 647 ? 16.045 18.160 -18.680 1.00 92.56 647 GLN A CA 1
ATOM 4741 C C . GLN A 1 647 ? 16.983 16.959 -18.506 1.00 92.56 647 GLN A C 1
ATOM 4743 O O . GLN A 1 647 ? 18.144 17.034 -18.896 1.00 92.56 647 GLN A O 1
ATOM 4748 N N . ILE A 1 648 ? 16.511 15.865 -17.898 1.00 93.50 648 ILE A N 1
ATOM 4749 C CA . ILE A 1 648 ? 17.319 14.658 -17.729 1.00 93.50 648 ILE A CA 1
ATOM 4750 C C . ILE A 1 648 ? 17.613 14.074 -19.107 1.00 93.50 648 ILE A C 1
ATOM 4752 O O . ILE A 1 648 ? 16.694 13.794 -19.876 1.00 93.50 648 ILE A O 1
ATOM 4756 N N . THR A 1 649 ? 18.891 13.836 -19.384 1.00 96.19 649 THR A N 1
ATOM 4757 C CA . THR A 1 649 ? 19.305 13.083 -20.566 1.00 96.19 649 THR A CA 1
ATOM 4758 C C . THR A 1 649 ? 19.429 11.614 -20.190 1.00 96.19 649 THR A C 1
ATOM 4760 O O . THR A 1 649 ? 20.121 11.266 -19.232 1.00 96.19 649 THR A O 1
ATOM 4763 N N . LEU A 1 650 ? 18.730 10.752 -20.928 1.00 93.88 650 LEU A N 1
ATOM 4764 C CA . LEU A 1 650 ? 18.828 9.308 -20.747 1.00 93.88 650 LEU A CA 1
ATOM 4765 C C . LEU A 1 650 ? 20.123 8.793 -21.372 1.00 93.88 650 LEU A C 1
ATOM 4767 O O . LEU A 1 650 ? 20.485 9.178 -22.482 1.00 93.88 650 LEU A O 1
ATOM 4771 N N . VAL A 1 651 ? 20.794 7.896 -20.660 1.00 95.31 651 VAL A N 1
ATOM 4772 C CA . VAL A 1 651 ? 21.984 7.196 -21.137 1.00 95.31 651 VAL A CA 1
ATOM 4773 C C . VAL A 1 651 ? 21.550 5.844 -21.685 1.00 95.31 651 VAL A C 1
ATOM 4775 O O . VAL A 1 651 ? 21.104 4.990 -20.921 1.00 95.31 651 VAL A O 1
ATOM 4778 N N . GLY A 1 652 ? 21.627 5.687 -23.005 1.00 91.88 652 GLY A N 1
ATOM 4779 C CA . GLY A 1 652 ? 21.313 4.440 -23.697 1.00 91.88 652 GLY A CA 1
ATOM 4780 C C . GLY A 1 652 ? 22.520 3.511 -23.726 1.00 91.88 652 GLY A C 1
ATOM 4781 O O . GLY A 1 652 ? 23.596 3.909 -24.164 1.00 91.88 652 GLY A O 1
ATOM 4782 N N . VAL A 1 653 ? 22.327 2.283 -23.264 1.00 92.75 653 VAL A N 1
ATOM 4783 C CA . VAL A 1 653 ? 23.285 1.181 -23.319 1.00 92.75 653 VAL A CA 1
ATOM 4784 C C . VAL A 1 653 ? 22.716 0.162 -24.299 1.00 92.75 653 VAL A C 1
ATOM 4786 O O . VAL A 1 653 ? 21.724 -0.490 -23.990 1.00 92.75 653 VAL A O 1
ATOM 4789 N N . ASP A 1 654 ? 23.301 0.046 -25.486 1.00 89.06 654 ASP A N 1
ATOM 4790 C CA . ASP A 1 654 ? 22.791 -0.820 -26.560 1.00 89.06 654 ASP A CA 1
ATOM 4791 C C . ASP A 1 654 ? 23.876 -1.785 -27.034 1.00 89.06 654 ASP A C 1
ATOM 4793 O O . ASP A 1 654 ? 24.403 -1.696 -28.139 1.00 89.06 654 ASP A O 1
ATOM 4797 N N . GLY A 1 655 ? 24.290 -2.677 -26.138 1.00 87.06 655 GLY A N 1
ATOM 4798 C CA . GLY A 1 655 ? 25.249 -3.712 -26.504 1.00 87.06 655 GLY A CA 1
ATOM 4799 C C . GLY A 1 655 ? 26.726 -3.295 -26.463 1.00 87.06 655 GLY A C 1
ATOM 4800 O O . GLY A 1 655 ? 27.582 -4.107 -26.820 1.00 87.06 655 GLY A O 1
ATOM 4801 N N . GLU A 1 656 ? 27.040 -2.072 -26.022 1.00 94.38 656 GLU A N 1
ATOM 4802 C CA . GLU A 1 656 ? 28.401 -1.524 -25.931 1.00 94.38 656 GLU A CA 1
ATOM 4803 C C . GLU A 1 656 ? 28.598 -0.680 -24.653 1.00 94.38 656 GLU A C 1
ATOM 4805 O O . GLU A 1 656 ? 27.638 -0.155 -24.084 1.00 94.38 656 GLU A O 1
ATOM 4810 N N . ASP A 1 657 ? 29.852 -0.546 -24.198 1.00 95.50 657 ASP A N 1
ATOM 4811 C CA . ASP A 1 657 ? 30.222 0.322 -23.069 1.00 95.50 657 ASP A CA 1
ATOM 4812 C C . ASP A 1 657 ? 29.973 1.803 -23.427 1.00 95.50 657 ASP A C 1
ATOM 4814 O O . ASP A 1 657 ? 30.463 2.309 -24.439 1.00 95.50 657 ASP A O 1
ATOM 4818 N N . VAL A 1 658 ? 29.280 2.534 -22.554 1.00 96.94 658 V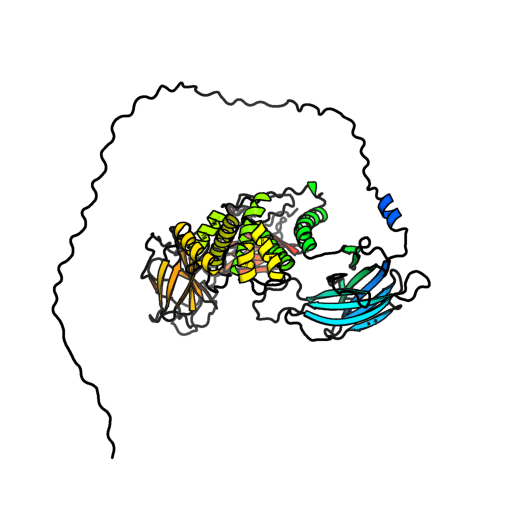AL A N 1
ATOM 4819 C CA . VAL A 1 658 ? 29.109 3.988 -22.636 1.00 96.94 658 VAL A CA 1
ATOM 4820 C C . VAL A 1 658 ? 30.205 4.667 -21.823 1.00 96.94 658 VAL A C 1
ATOM 4822 O O . VAL A 1 658 ? 30.316 4.475 -20.615 1.00 96.94 658 VAL A O 1
ATOM 4825 N N . THR A 1 659 ? 31.011 5.507 -22.466 1.00 97.62 659 THR A N 1
ATOM 4826 C CA . THR A 1 659 ? 32.131 6.201 -21.813 1.00 97.62 659 THR A CA 1
ATOM 4827 C C . THR A 1 659 ? 32.106 7.699 -22.104 1.00 97.62 659 THR A C 1
ATOM 4829 O O . THR A 1 659 ? 31.403 8.157 -23.004 1.00 97.62 659 THR A O 1
ATOM 4832 N N . GLY A 1 660 ? 32.875 8.480 -21.341 1.00 96.12 660 GLY A N 1
ATOM 4833 C CA . GLY A 1 660 ? 33.022 9.921 -21.570 1.00 96.12 660 GLY A CA 1
ATOM 4834 C C . GLY A 1 660 ? 31.872 10.771 -21.026 1.00 96.12 660 GLY A C 1
ATOM 4835 O O . GLY A 1 660 ? 31.734 11.927 -21.422 1.00 96.12 660 GLY A O 1
ATOM 4836 N N . ILE A 1 661 ? 31.056 10.232 -20.114 1.00 97.88 661 ILE A N 1
ATOM 4837 C CA . ILE A 1 661 ? 30.056 11.031 -19.403 1.00 97.88 661 ILE A CA 1
ATOM 4838 C C . ILE A 1 661 ? 30.776 12.054 -18.517 1.00 97.88 661 ILE A C 1
ATOM 4840 O O . ILE A 1 661 ? 31.653 11.702 -17.732 1.00 97.88 661 ILE A O 1
ATOM 4844 N N . VAL A 1 662 ? 30.392 13.325 -18.616 1.00 97.38 662 VAL A N 1
ATOM 4845 C CA . VAL A 1 662 ? 30.911 14.396 -17.756 1.00 97.38 662 VAL A CA 1
ATOM 4846 C C . VAL A 1 662 ? 29.744 15.049 -17.032 1.00 97.38 662 VAL A C 1
ATOM 4848 O O . VAL A 1 662 ? 28.836 15.587 -17.667 1.00 97.38 662 VAL A O 1
ATOM 4851 N N . VAL A 1 663 ? 29.765 15.019 -15.702 1.00 96.88 663 VAL A N 1
ATOM 4852 C CA . VAL A 1 663 ? 28.784 15.712 -14.861 1.00 96.88 663 VAL A CA 1
ATOM 4853 C C . VAL A 1 663 ? 29.461 16.918 -14.221 1.00 96.88 663 VAL A C 1
ATOM 4855 O O . VAL A 1 663 ? 30.258 16.760 -13.304 1.00 96.88 663 VAL A O 1
ATOM 4858 N N . ASN A 1 664 ? 29.113 18.125 -14.665 1.00 95.62 664 ASN A N 1
ATOM 4859 C CA . ASN A 1 664 ? 29.582 19.364 -14.040 1.00 95.62 664 ASN A CA 1
ATOM 4860 C C . ASN A 1 664 ? 28.607 19.794 -12.941 1.00 95.62 664 ASN A C 1
ATOM 4862 O O . ASN A 1 664 ? 27.462 20.137 -13.241 1.00 95.62 664 ASN A O 1
ATOM 4866 N N . LEU A 1 665 ? 29.043 19.767 -11.684 1.00 93.75 665 LEU A N 1
ATOM 4867 C CA . LEU A 1 665 ? 28.254 20.223 -10.545 1.00 93.75 665 LEU A CA 1
ATOM 4868 C C . LEU A 1 665 ? 28.169 21.761 -10.531 1.00 93.75 665 LEU A C 1
ATOM 4870 O O . LEU A 1 665 ? 29.173 22.433 -10.767 1.00 93.75 665 LEU A O 1
ATOM 4874 N N . PRO A 1 666 ? 26.993 22.346 -10.244 1.00 91.62 666 PRO A N 1
ATOM 4875 C CA . PRO A 1 666 ? 26.851 23.794 -10.125 1.00 91.62 666 PRO A CA 1
ATOM 4876 C C . PRO A 1 666 ? 27.484 24.313 -8.825 1.00 91.62 666 PRO A C 1
ATOM 4878 O O . PRO A 1 666 ? 27.643 23.556 -7.866 1.00 91.62 666 PRO A O 1
ATOM 4881 N N . GLU A 1 667 ? 27.786 25.619 -8.752 1.00 87.50 667 GLU A N 1
ATOM 4882 C CA . GLU A 1 667 ? 28.110 26.270 -7.472 1.00 87.50 667 GLU A CA 1
ATOM 4883 C C . GLU A 1 667 ? 26.952 26.054 -6.488 1.00 87.50 667 GLU A C 1
ATOM 4885 O O . GLU A 1 667 ? 25.869 26.625 -6.636 1.00 87.50 667 GLU A O 1
ATOM 4890 N N . PHE A 1 668 ? 27.178 25.228 -5.469 1.00 70.75 668 PHE A N 1
ATOM 4891 C CA . PHE A 1 668 ? 26.238 25.066 -4.372 1.00 70.75 668 PHE A CA 1
ATOM 4892 C C . PHE A 1 668 ? 26.439 26.218 -3.394 1.00 70.75 668 PHE A C 1
ATOM 4894 O O . PHE A 1 668 ? 27.340 26.177 -2.558 1.00 70.75 668 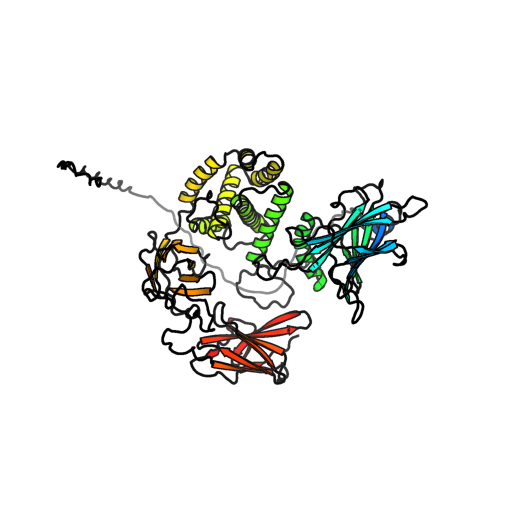PHE A O 1
ATOM 4901 N N . ARG A 1 669 ? 25.610 27.252 -3.526 1.00 59.47 669 ARG A N 1
ATOM 4902 C CA . ARG A 1 669 ? 25.456 28.256 -2.472 1.00 59.47 669 ARG A CA 1
ATOM 4903 C C . ARG A 1 669 ? 24.552 27.748 -1.349 1.00 59.47 669 ARG A C 1
ATOM 4905 O O . ARG A 1 669 ? 23.738 26.806 -1.581 1.00 59.47 669 ARG A O 1
#